Protein AF-0000000070911925 (afdb_homodimer)

Secondary structure (DSSP, 8-state):
--HHHHHHHHHHHHHHHHHHHGGGS-------------------------------------PBPPSS-TT-TT-SSSTTHHHHHHHHHHHHH-HHHHHHHHHHHHS--TTHHHHHHHHHHHHHHHHHHHHSSS-SHHHHHHHHHHHHHHHHTBPPSHHHHT---SS--HHHHHHHHHHHHHHHHHSTTTHHHHHHHHHHHHHHH---GGGS-------------------/--HHHHHHHHHHHHHHHHHHHGGGS-------------------------------------PBPPSS-TT-TT-SSSTTHHHHHHHHHHHHH-HHHHHHHHHHHHS--TTHHHHHHHHHHHHHHHHHHHHSSS-SHHHHHHHHHHHHHHHHTBPPSHHHHT---SS--HHHHHHHHHHHHHHHHHSTTTHHHHHHHHHHHHHHH---GGGS-------------------

Organism: Physcomitrium patens (NCBI:txid3218)

Radius of gyration: 33.77 Å; Cα contacts (8 Å, |Δi|>4): 411; chains: 2; bounding box: 92×119×70 Å

Foldseek 3Di:
DDPVVVVVVVVVVVVVVVVVVVVPPDPPPPDDPDPPPPVPPPPPPDCPDPPPPPCVVVVVPDADEFQDDLPPLCGDPDPCRVVSVVLLVCLVPPVLQLLLQLQCLLPVDPCSSVVSSVVLVVQQVVCCVPVVDSQGSLQVCLVVLLSLCVVRVHQACLCVPVVPDDDDDPVSRSVSRSVVSCVQSNPRVNSSSSSSSSSVRSVVVGPRSVPPPPPPVVVPPPPPPPPPPPD/DDPVVVVVVVVVVVVVVVVVVVVPPDPPDPPDPPPPPPVPPPPPPDCPDPPPPPCVVVVVPDFDEFQDDLPPLCGDPDPCRVVSVVLLVCLVPPVLQLLLQLQCLLPVDPCSSVVSSVVLVVQQVVCCVPPVDSQGSLQVCLVVLLSLCVVRVHQACLCVPVVQDDDDDPVSRSVSRSVVSCVQSNPRVNSSSSSSSSSVRSVVVGPRSVPPPPPPVPVPPPPPPPPPPPD

Structure (mmCIF, N/CA/C/O backbone):
data_AF-0000000070911925-model_v1
#
loop_
_entity.id
_entity.type
_entity.pdbx_description
1 polymer 'Uncharacterized protein'
#
loop_
_atom_site.group_PDB
_atom_site.id
_atom_site.type_symbol
_atom_site.label_atom_id
_atom_site.label_alt_id
_atom_site.label_comp_id
_atom_site.label_asym_id
_atom_site.label_entity_id
_atom_site.label_seq_id
_atom_site.pdbx_PDB_ins_code
_atom_site.Cartn_x
_atom_site.Cartn_y
_atom_site.Cartn_z
_atom_site.occupancy
_atom_site.B_iso_or_equiv
_atom_site.auth_seq_id
_atom_site.auth_comp_id
_atom_site.auth_asym_id
_atom_site.auth_atom_id
_atom_site.pdbx_PDB_model_num
ATOM 1 N N . MET A 1 1 ? 24.328 -22.25 -37.969 1 31.86 1 MET A N 1
ATOM 2 C CA . MET A 1 1 ? 23.516 -22.703 -36.844 1 31.86 1 MET A CA 1
ATOM 3 C C . MET A 1 1 ? 24.234 -22.5 -35.531 1 31.86 1 MET A C 1
ATOM 5 O O . MET A 1 1 ? 25.281 -23.109 -35.281 1 31.86 1 MET A O 1
ATOM 9 N N . ASN A 1 2 ? 24.094 -21.375 -34.781 1 41.03 2 ASN A N 1
ATOM 10 C CA . ASN A 1 2 ? 25.016 -20.797 -33.812 1 41.03 2 ASN A CA 1
ATOM 11 C C . ASN A 1 2 ? 25.094 -21.641 -32.562 1 41.03 2 ASN A C 1
ATOM 13 O O . ASN A 1 2 ? 24.156 -22.359 -32.219 1 41.03 2 ASN A O 1
ATOM 17 N N . LYS A 1 3 ? 26.25 -21.703 -31.859 1 55.94 3 LYS A N 1
ATOM 18 C CA . LYS A 1 3 ? 26.719 -22.469 -30.703 1 55.94 3 LYS A CA 1
ATOM 19 C C . LYS A 1 3 ? 25.719 -22.359 -29.547 1 55.94 3 LYS A C 1
ATOM 21 O O . LYS A 1 3 ? 25.531 -23.312 -28.781 1 55.94 3 LYS A O 1
ATOM 26 N N . ASP A 1 4 ? 25.125 -21.266 -29.406 1 45.47 4 ASP A N 1
ATOM 27 C CA . ASP A 1 4 ? 24.266 -20.969 -28.281 1 45.47 4 ASP A CA 1
ATOM 28 C C . ASP A 1 4 ? 22.938 -21.719 -28.375 1 45.47 4 ASP A C 1
ATOM 30 O O . ASP A 1 4 ? 22.359 -22.125 -27.359 1 45.47 4 ASP A O 1
ATOM 34 N N . GLN A 1 5 ? 22.438 -22.031 -29.562 1 45.75 5 GLN A N 1
ATOM 35 C CA . GLN A 1 5 ? 21.219 -22.812 -29.781 1 45.75 5 GLN A CA 1
ATOM 36 C C . GLN A 1 5 ? 21.453 -24.297 -29.453 1 45.75 5 GLN A C 1
ATOM 38 O O . GLN A 1 5 ? 20.578 -24.969 -28.922 1 45.75 5 GLN A O 1
ATOM 43 N N . GLU A 1 6 ? 22.703 -24.719 -29.688 1 47 6 GLU A N 1
ATOM 44 C CA . GLU A 1 6 ? 23.031 -26.125 -29.438 1 47 6 GLU A CA 1
ATOM 45 C C . GLU A 1 6 ? 23.125 -26.406 -27.938 1 47 6 GLU A C 1
ATOM 47 O O . GLU A 1 6 ? 22.688 -27.469 -27.469 1 47 6 GLU A O 1
ATOM 52 N N . GLN A 1 7 ? 23.5 -25.375 -27.047 1 47.72 7 GLN A N 1
ATOM 53 C CA . GLN A 1 7 ? 23.625 -25.562 -25.609 1 47.72 7 GLN A CA 1
ATOM 54 C C . GLN A 1 7 ? 22.266 -25.594 -24.938 1 47.72 7 GLN A C 1
ATOM 56 O O . GLN A 1 7 ? 22.031 -26.391 -24.031 1 47.72 7 GLN A O 1
ATOM 61 N N . ALA A 1 8 ? 21.297 -24.828 -25.422 1 46.72 8 ALA A N 1
ATOM 62 C CA . ALA A 1 8 ? 19.953 -24.797 -24.859 1 46.72 8 ALA A CA 1
ATOM 63 C C . ALA A 1 8 ? 19.219 -26.109 -25.141 1 46.72 8 ALA A C 1
ATOM 65 O O . ALA A 1 8 ? 18.547 -26.656 -24.266 1 46.72 8 ALA A O 1
ATOM 66 N N . LEU A 1 9 ? 19.516 -26.719 -26.328 1 47.44 9 LEU A N 1
ATOM 67 C CA . LEU A 1 9 ? 18.922 -28 -26.672 1 47.44 9 LEU A CA 1
ATOM 68 C C . LEU A 1 9 ? 19.5 -29.109 -25.812 1 47.44 9 LEU A C 1
ATOM 70 O O . LEU A 1 9 ? 18.766 -29.984 -25.328 1 47.44 9 LEU A O 1
ATOM 74 N N . ALA A 1 10 ? 20.797 -28.969 -25.5 1 49.69 10 ALA A N 1
ATOM 75 C CA . ALA A 1 10 ? 21.453 -30 -24.688 1 49.69 10 ALA A CA 1
ATOM 76 C C . ALA A 1 10 ? 20.969 -29.953 -23.25 1 49.69 10 ALA A C 1
ATOM 78 O O . ALA A 1 10 ? 20.75 -31 -22.625 1 49.69 10 ALA A O 1
ATOM 79 N N . GLU A 1 11 ? 20.734 -28.719 -22.766 1 46.09 11 GLU A N 1
ATOM 80 C CA . GLU A 1 11 ? 20.312 -28.578 -21.375 1 46.09 11 GLU A CA 1
ATOM 81 C C . GLU A 1 11 ? 18.859 -29.031 -21.203 1 46.09 11 GLU A C 1
ATOM 83 O O . GLU A 1 11 ? 18.516 -29.656 -20.188 1 46.09 11 GLU A O 1
ATOM 88 N N . GLN A 1 12 ? 18.062 -28.797 -22.281 1 41 12 GLN A N 1
ATOM 89 C CA . GLN A 1 12 ? 16.688 -29.297 -22.281 1 41 12 GLN A CA 1
ATOM 90 C C . GLN A 1 12 ? 16.672 -30.828 -22.297 1 41 12 GLN A C 1
ATOM 92 O O . GLN A 1 12 ? 15.859 -31.453 -21.609 1 41 12 GLN A O 1
ATOM 97 N N . GLU A 1 13 ? 17.625 -31.375 -23.141 1 45.75 13 GLU A N 1
ATOM 98 C CA . GLU A 1 13 ? 17.688 -32.844 -23.188 1 45.75 13 GLU A CA 1
ATOM 99 C C . GLU A 1 13 ? 18.125 -33.406 -21.859 1 45.75 13 GLU A C 1
ATOM 101 O O . GLU A 1 13 ? 17.672 -34.5 -21.469 1 45.75 13 GLU A O 1
ATOM 106 N N . GLY A 1 14 ? 18.953 -32.656 -21.125 1 42.25 14 GLY A N 1
ATOM 107 C CA . GLY A 1 14 ? 19.359 -33.125 -19.812 1 42.25 14 GLY A CA 1
ATOM 108 C C . GLY A 1 14 ? 18.234 -33.156 -18.812 1 42.25 14 GLY A C 1
ATOM 109 O O . GLY A 1 14 ? 18.125 -34.094 -18.016 1 42.25 14 GLY A O 1
ATOM 110 N N . LEU A 1 15 ? 17.438 -32.094 -18.875 1 38.22 15 LEU A N 1
ATOM 111 C CA . LEU A 1 15 ? 16.328 -32 -17.922 1 38.22 15 LEU A CA 1
ATOM 112 C C . LEU A 1 15 ? 15.281 -33.094 -18.219 1 38.22 15 LEU A C 1
ATOM 114 O O . LEU A 1 15 ? 14.727 -33.688 -17.281 1 38.22 15 LEU A O 1
ATOM 118 N N . LEU A 1 16 ? 15.094 -33.406 -19.531 1 36.47 16 LEU A N 1
ATOM 119 C CA . LEU A 1 16 ? 14.188 -34.469 -19.906 1 36.47 16 LEU A CA 1
ATOM 120 C C . LEU A 1 16 ? 14.695 -35.812 -19.375 1 36.47 16 LEU A C 1
ATOM 122 O O . LEU A 1 16 ? 13.914 -36.625 -18.906 1 36.47 16 LEU A O 1
ATOM 126 N N . ASP A 1 17 ? 16.031 -35.938 -19.391 1 39.12 17 ASP A N 1
ATOM 127 C CA . ASP A 1 17 ? 16.609 -37.219 -18.953 1 39.12 17 ASP A CA 1
ATOM 128 C C . ASP A 1 17 ? 16.469 -37.375 -17.438 1 39.12 17 ASP A C 1
ATOM 130 O O . ASP A 1 17 ? 16.234 -38.5 -16.953 1 39.12 17 ASP A O 1
ATOM 134 N N . GLU A 1 18 ? 16.625 -36.25 -16.719 1 35.16 18 GLU A N 1
ATOM 135 C CA . GLU A 1 18 ? 16.531 -36.375 -15.273 1 35.16 18 GLU A CA 1
ATOM 136 C C . GLU A 1 18 ? 15.094 -36.688 -14.836 1 35.16 18 GLU A C 1
ATOM 138 O O . GLU A 1 18 ? 14.883 -37.344 -13.82 1 35.16 18 GLU A O 1
ATOM 143 N N . CYS A 1 19 ? 14.156 -36.125 -15.547 1 34.72 19 CYS A N 1
ATOM 144 C CA . CYS A 1 19 ? 12.766 -36.438 -15.242 1 34.72 19 CYS A CA 1
ATOM 145 C C . CYS A 1 19 ? 12.5 -37.938 -15.422 1 34.72 19 CYS A C 1
ATOM 147 O O . CYS A 1 19 ? 11.664 -38.5 -14.711 1 34.72 19 CYS A O 1
ATOM 149 N N . LYS A 1 20 ? 13.203 -38.562 -16.359 1 33.47 20 LYS A N 1
ATOM 150 C CA . LYS A 1 20 ? 12.984 -40 -16.594 1 33.47 20 LYS A CA 1
ATOM 151 C C . LYS A 1 20 ? 13.461 -40.844 -15.406 1 33.47 20 LYS A C 1
ATOM 153 O O . LYS A 1 20 ? 13.023 -41.969 -15.227 1 33.47 20 LYS A O 1
ATOM 158 N N . LEU A 1 21 ? 14.453 -40.312 -14.641 1 31.25 21 LEU A N 1
ATOM 159 C CA . LEU A 1 21 ? 15.031 -41.156 -13.625 1 31.25 21 LEU A CA 1
ATOM 160 C C . LEU A 1 21 ? 14.055 -41.375 -12.461 1 31.25 21 LEU A C 1
ATOM 162 O O . LEU A 1 21 ? 14.031 -42.438 -11.844 1 31.25 21 LEU A O 1
ATOM 166 N N . TYR A 1 22 ? 13.344 -40.25 -12.109 1 28.64 22 TYR A N 1
ATOM 167 C CA . TYR A 1 22 ? 12.602 -40.406 -10.859 1 28.64 22 TYR A CA 1
ATOM 168 C C . TYR A 1 22 ? 11.391 -41.312 -11.055 1 28.64 22 TYR A C 1
ATOM 170 O O . TYR A 1 22 ? 10.617 -41.531 -10.117 1 28.64 22 TYR A O 1
ATOM 178 N N . ARG A 1 23 ? 11.031 -41.5 -12.336 1 25.59 23 ARG A N 1
ATOM 179 C CA . ARG A 1 23 ? 9.828 -42.281 -12.555 1 25.59 23 ARG A CA 1
ATOM 180 C C . ARG A 1 23 ? 10.008 -43.719 -12.039 1 25.59 23 ARG A C 1
ATOM 182 O O . ARG A 1 23 ? 9.086 -44.531 -12.125 1 25.59 23 ARG A O 1
ATOM 189 N N . GLY A 1 24 ? 11.266 -44.031 -11.773 1 25.83 24 GLY A N 1
ATOM 190 C CA . GLY A 1 24 ? 11.43 -45.469 -11.602 1 25.83 24 GLY A CA 1
ATOM 191 C C . GLY A 1 24 ? 10.797 -46 -10.328 1 25.83 24 GLY A C 1
ATOM 192 O O . GLY A 1 24 ? 10.977 -47.188 -9.977 1 25.83 24 GLY A O 1
ATOM 193 N N . GLU A 1 25 ? 10.609 -45.031 -9.367 1 25.48 25 GLU A N 1
ATOM 194 C CA . GLU A 1 25 ? 10.406 -45.812 -8.148 1 25.48 25 GLU A CA 1
ATOM 195 C C . GLU A 1 25 ? 9.117 -46.625 -8.219 1 25.48 25 GLU A C 1
ATOM 197 O O . GLU A 1 25 ? 8.062 -46.094 -8.578 1 25.48 25 GLU A O 1
ATOM 202 N N . LYS A 1 26 ? 9.305 -47.812 -8.406 1 26.66 26 LYS A N 1
ATOM 203 C CA . LYS A 1 26 ? 8.383 -48.938 -8.531 1 26.66 26 LYS A CA 1
ATOM 204 C C . LYS A 1 26 ? 7.32 -48.875 -7.438 1 26.66 26 LYS A C 1
ATOM 206 O O . LYS A 1 26 ? 7.648 -48.781 -6.254 1 26.66 26 LYS A O 1
ATOM 211 N N . GLU A 1 27 ? 6.113 -48.344 -7.773 1 25.36 27 GLU A N 1
ATOM 212 C CA . GLU A 1 27 ? 4.934 -48.344 -6.918 1 25.36 27 GLU A CA 1
ATOM 213 C C . GLU A 1 27 ? 4.77 -49.688 -6.219 1 25.36 27 GLU A C 1
ATOM 215 O O . GLU A 1 27 ? 4.875 -50.75 -6.855 1 25.36 27 GLU A O 1
ATOM 220 N N . PRO A 1 28 ? 5.102 -49.781 -4.977 1 27.64 28 PRO A N 1
ATOM 221 C CA . PRO A 1 28 ? 4.992 -51.062 -4.266 1 27.64 28 PRO A CA 1
ATOM 222 C C . PRO A 1 28 ? 3.691 -51.781 -4.578 1 27.64 28 PRO A C 1
ATOM 224 O O . PRO A 1 28 ? 2.709 -51.156 -4.996 1 27.64 28 PRO A O 1
ATOM 227 N N . ASP A 1 29 ? 3.727 -53.094 -4.77 1 23.95 29 ASP A N 1
ATOM 228 C CA . ASP A 1 29 ? 2.777 -54.156 -5.117 1 23.95 29 ASP A CA 1
ATOM 229 C C . ASP A 1 29 ? 1.54 -54.094 -4.223 1 23.95 29 ASP A C 1
ATOM 231 O O . ASP A 1 29 ? 1.632 -54.312 -3.012 1 23.95 29 ASP A O 1
ATOM 235 N N . THR A 1 30 ? 0.779 -53.031 -4.316 1 24.06 30 THR A N 1
ATOM 236 C CA . THR A 1 30 ? -0.45 -52.938 -3.539 1 24.06 30 THR A CA 1
ATOM 237 C C . THR A 1 30 ? -1.188 -54.25 -3.504 1 24.06 30 THR A C 1
ATOM 239 O O . THR A 1 30 ? -1.439 -54.875 -4.551 1 24.06 30 THR A O 1
ATOM 242 N N . LYS A 1 31 ? -1.233 -54.844 -2.283 1 26.83 31 LYS A N 1
ATOM 243 C CA . LYS A 1 31 ? -1.853 -56.094 -1.819 1 26.83 31 LYS A CA 1
ATOM 244 C C . LYS A 1 31 ? -3.264 -56.25 -2.381 1 26.83 31 LYS A C 1
ATOM 246 O O . LYS A 1 31 ? -3.994 -55.25 -2.512 1 26.83 31 LYS A O 1
ATOM 251 N N . GLU A 1 32 ? -3.615 -57.406 -3.023 1 26.28 32 GLU A N 1
ATOM 252 C CA . GLU A 1 32 ? -4.773 -57.938 -3.723 1 26.28 32 GLU A CA 1
ATOM 253 C C . GLU A 1 32 ? -6.027 -57.875 -2.852 1 26.28 32 GLU A C 1
ATOM 255 O O . GLU A 1 32 ? -6.07 -58.469 -1.773 1 26.28 32 GLU A O 1
ATOM 260 N N . PRO A 1 33 ? -6.598 -56.688 -2.584 1 27.25 33 PRO A N 1
ATOM 261 C CA . PRO A 1 33 ? -7.797 -56.719 -1.744 1 27.25 33 PRO A CA 1
ATOM 262 C C . PRO A 1 33 ? -8.773 -57.812 -2.162 1 27.25 33 PRO A C 1
ATOM 264 O O . PRO A 1 33 ? -8.938 -58.094 -3.355 1 27.25 33 PRO A O 1
ATOM 267 N N . LEU A 1 34 ? -9.148 -58.719 -1.271 1 24.09 34 LEU A N 1
ATOM 268 C CA . LEU A 1 34 ? -10.109 -59.844 -1.246 1 24.09 34 LEU A CA 1
ATOM 269 C C . LEU A 1 34 ? -11.453 -59.406 -1.814 1 24.09 34 LEU A C 1
ATOM 271 O O . LEU A 1 34 ? -12.016 -58.375 -1.389 1 24.09 34 LEU A O 1
ATOM 275 N N . THR A 1 35 ? -11.812 -59.781 -3.029 1 25.08 35 THR A N 1
ATOM 276 C CA . THR A 1 35 ? -12.945 -59.625 -3.934 1 25.08 35 THR A CA 1
ATOM 277 C C . THR A 1 35 ? -14.227 -60.156 -3.279 1 25.08 35 THR A C 1
ATOM 279 O O . THR A 1 35 ? -15.234 -60.344 -3.957 1 25.08 35 THR A O 1
ATOM 282 N N . GLN A 1 36 ? -14.406 -60 -1.944 1 24.06 36 GLN A N 1
ATOM 283 C CA . GLN A 1 36 ? -15.656 -60.656 -1.56 1 24.06 36 GLN A CA 1
ATOM 284 C C . GLN A 1 36 ? -16.797 -60.25 -2.486 1 24.06 36 GLN A C 1
ATOM 286 O O . GLN A 1 36 ? -17.016 -59.062 -2.721 1 24.06 36 GLN A O 1
ATOM 291 N N . GLU A 1 37 ? -17.203 -61.125 -3.346 1 26.52 37 GLU A N 1
ATOM 292 C CA . GLU A 1 37 ? -18.25 -61.188 -4.371 1 26.52 37 GLU A CA 1
ATOM 293 C C . GLU A 1 37 ? -19.625 -60.875 -3.787 1 26.52 37 GLU A C 1
ATOM 295 O O . GLU A 1 37 ? -20.297 -61.781 -3.268 1 26.52 37 GLU A O 1
ATOM 300 N N . ASP A 1 38 ? -19.734 -60.125 -2.693 1 26.72 38 ASP A N 1
ATOM 301 C CA . ASP A 1 38 ? -21.125 -60.094 -2.262 1 26.72 38 ASP A CA 1
ATOM 302 C C . ASP A 1 38 ? -22.062 -59.719 -3.422 1 26.72 38 ASP A C 1
ATOM 304 O O . ASP A 1 38 ? -21.844 -58.719 -4.109 1 26.72 38 ASP A O 1
ATOM 308 N N . GLU A 1 39 ? -22.719 -60.656 -3.949 1 27.39 39 GLU A N 1
ATOM 309 C CA . GLU A 1 39 ? -23.75 -60.75 -4.98 1 27.39 39 GLU A CA 1
ATOM 310 C C . GLU A 1 39 ? -24.875 -59.719 -4.719 1 27.39 39 GLU A C 1
ATOM 312 O O . GLU A 1 39 ? -25.781 -60 -3.941 1 27.39 39 GLU A O 1
ATOM 317 N N . GLU A 1 40 ? -24.562 -58.594 -4.121 1 28.5 40 GLU A N 1
ATOM 318 C CA . GLU A 1 40 ? -25.75 -57.781 -3.895 1 28.5 40 GLU A CA 1
ATOM 319 C C . GLU A 1 40 ? -26.578 -57.656 -5.168 1 28.5 40 GLU A C 1
ATOM 321 O O . GLU A 1 40 ? -26.047 -57.344 -6.238 1 28.5 40 GLU A O 1
ATOM 326 N N . ASP A 1 41 ? -27.672 -58.281 -5.207 1 29.64 41 ASP A N 1
ATOM 327 C CA . ASP A 1 41 ? -28.812 -58.281 -6.125 1 29.64 41 ASP A CA 1
ATOM 328 C C . ASP A 1 41 ? -29.109 -56.875 -6.648 1 29.64 41 ASP A C 1
ATOM 330 O O . ASP A 1 41 ? -29.469 -56 -5.879 1 29.64 41 ASP A O 1
ATOM 334 N N . THR A 1 42 ? -28.266 -56.375 -7.496 1 29.95 42 THR A N 1
ATOM 335 C CA . THR A 1 42 ? -28.391 -55.094 -8.234 1 29.95 42 THR A CA 1
ATOM 336 C C . THR A 1 42 ? -29.781 -55 -8.859 1 29.95 42 THR A C 1
ATOM 338 O O . THR A 1 42 ? -30.172 -55.812 -9.68 1 29.95 42 THR A O 1
ATOM 341 N N . VAL A 1 43 ? -30.703 -54.625 -8 1 34.62 43 VAL A N 1
ATOM 342 C CA . VAL A 1 43 ? -32.062 -54.312 -8.477 1 34.62 43 VAL A CA 1
ATOM 343 C C . VAL A 1 43 ? -31.969 -53.719 -9.875 1 34.62 43 VAL A C 1
ATOM 345 O O . VAL A 1 43 ? -31.141 -52.844 -10.148 1 34.62 43 VAL A O 1
ATOM 348 N N . THR A 1 44 ? -32.219 -54.438 -10.836 1 31.16 44 THR A N 1
ATOM 349 C CA . THR A 1 44 ? -32.312 -54.188 -12.273 1 31.16 44 THR A CA 1
ATOM 350 C C . THR A 1 44 ? -33.125 -52.938 -12.539 1 31.16 44 THR A C 1
ATOM 352 O O . THR A 1 44 ? -34.312 -52.906 -12.25 1 31.16 44 THR A O 1
ATOM 355 N N . GLY A 1 45 ? -32.688 -51.719 -12.273 1 29.72 45 GLY A N 1
ATOM 356 C CA . GLY A 1 45 ? -33.344 -50.469 -12.523 1 29.72 45 GLY A CA 1
ATOM 357 C C . GLY A 1 45 ? -34.062 -50.406 -13.859 1 29.72 45 GLY A C 1
ATOM 358 O O . GLY A 1 45 ? -33.781 -51.219 -14.75 1 29.72 45 GLY A O 1
ATOM 359 N N . LEU A 1 46 ? -35.25 -49.875 -13.914 1 33.53 46 LEU A N 1
ATOM 360 C CA . LEU A 1 46 ? -36.188 -49.656 -15.031 1 33.53 46 LEU A CA 1
ATOM 361 C C . LEU A 1 46 ? -35.438 -49.156 -16.266 1 33.53 46 LEU A C 1
ATOM 363 O O . LEU A 1 46 ? -34.406 -48.5 -16.141 1 33.53 46 LEU A O 1
ATOM 367 N N . PRO A 1 47 ? -35.531 -49.75 -17.438 1 34.25 47 PRO A N 1
ATOM 368 C CA . PRO A 1 47 ? -34.875 -49.406 -18.703 1 34.25 47 PRO A CA 1
ATOM 369 C C . PRO A 1 47 ? -35.031 -47.906 -19.031 1 34.25 47 PRO A C 1
ATOM 371 O O . PRO A 1 47 ? -36.156 -47.438 -19.203 1 34.25 47 PRO A O 1
ATOM 374 N N . VAL A 1 48 ? -34.656 -46.906 -18.344 1 33.84 48 VAL A N 1
ATOM 375 C CA . VAL A 1 48 ? -34.719 -45.531 -18.812 1 33.84 48 VAL A CA 1
ATOM 376 C C . VAL A 1 48 ? -34.281 -45.438 -20.266 1 33.84 48 VAL A C 1
ATOM 378 O O . VAL A 1 48 ? -33.281 -46.031 -20.641 1 33.84 48 VAL A O 1
ATOM 381 N N . GLY A 1 49 ? -35.125 -45.344 -21.25 1 36 49 GLY A N 1
ATOM 382 C CA . GLY A 1 49 ? -34.844 -45.125 -22.656 1 36 49 GLY A CA 1
ATOM 383 C C . GLY A 1 49 ? -33.594 -44.281 -22.891 1 36 49 GLY A C 1
ATOM 384 O O . GLY A 1 49 ? -33.094 -43.625 -21.969 1 36 49 GLY A O 1
ATOM 385 N N . PRO A 1 50 ? -32.812 -44.562 -24 1 34.72 50 PRO A N 1
ATOM 386 C CA . PRO A 1 50 ? -31.547 -43.844 -24.188 1 34.72 50 PRO A CA 1
ATOM 387 C C . PRO A 1 50 ? -31.688 -42.344 -23.938 1 34.72 50 PRO A C 1
ATOM 389 O O . PRO A 1 50 ? -32.5 -41.688 -24.609 1 34.72 50 PRO A O 1
ATOM 392 N N . GLY A 1 51 ? -31.922 -41.844 -22.828 1 33.94 51 GLY A N 1
ATOM 393 C CA . GLY A 1 51 ? -32 -40.406 -22.656 1 33.94 51 GLY A CA 1
ATOM 394 C C . GLY A 1 51 ? -31 -39.656 -23.516 1 33.94 51 GLY A C 1
ATOM 395 O O . GLY A 1 51 ? -30.016 -40.219 -23.984 1 33.94 51 GLY A O 1
ATOM 396 N N . PRO A 1 52 ? -31.531 -38.625 -24.359 1 34.44 52 PRO A N 1
ATOM 397 C CA . PRO A 1 52 ? -30.516 -37.938 -25.172 1 34.44 52 PRO A CA 1
ATOM 398 C C . PRO A 1 52 ? -29.188 -37.781 -24.422 1 34.44 52 PRO A C 1
ATOM 400 O O . PRO A 1 52 ? -29.156 -37.781 -23.203 1 34.44 52 PRO A O 1
ATOM 403 N N . ALA A 1 53 ? -28.141 -38.438 -24.922 1 35.06 53 ALA A N 1
ATOM 404 C CA . ALA A 1 53 ? -26.766 -38.125 -24.516 1 35.06 53 ALA A CA 1
ATOM 405 C C . ALA A 1 53 ? -26.641 -36.656 -24.094 1 35.06 53 ALA A C 1
ATOM 407 O O . ALA A 1 53 ? -26.734 -35.75 -24.938 1 35.06 53 ALA A O 1
ATOM 408 N N . THR A 1 54 ? -27.344 -36.281 -23.109 1 34.59 54 THR A N 1
ATOM 409 C CA . THR A 1 54 ? -26.938 -34.969 -22.594 1 34.59 54 THR A CA 1
ATOM 410 C C . THR A 1 54 ? -25.422 -34.812 -22.641 1 34.59 54 THR A C 1
ATOM 412 O O . THR A 1 54 ? -24.703 -35.5 -21.906 1 34.59 54 THR A O 1
ATOM 415 N N . THR A 1 55 ? -24.812 -34.875 -23.812 1 34.81 55 THR A N 1
ATOM 416 C CA . THR A 1 55 ? -23.469 -34.312 -23.844 1 34.81 55 THR A CA 1
ATOM 417 C C . THR A 1 55 ? -23.297 -33.25 -22.766 1 34.81 55 THR A C 1
ATOM 419 O O . THR A 1 55 ? -23.875 -32.156 -22.859 1 34.81 55 THR A O 1
ATOM 422 N N . VAL A 1 56 ? -23.531 -33.594 -21.547 1 36.47 56 VAL A N 1
ATOM 423 C CA . VAL A 1 56 ? -22.969 -32.656 -20.562 1 36.47 56 VAL A CA 1
ATOM 424 C C . VAL A 1 56 ? -21.734 -31.984 -21.156 1 36.47 56 VAL A C 1
ATOM 426 O O . VAL A 1 56 ? -20.672 -32.594 -21.234 1 36.47 56 VAL A O 1
ATOM 429 N N . VAL A 1 57 ? -21.75 -31.547 -22.422 1 37.06 57 VAL A N 1
ATOM 430 C CA . VAL A 1 57 ? -20.688 -30.594 -22.75 1 37.06 57 VAL A CA 1
ATOM 431 C C . VAL A 1 57 ? -20.297 -29.812 -21.5 1 37.06 57 VAL A C 1
ATOM 433 O O . VAL A 1 57 ? -21.094 -29.031 -20.984 1 37.06 57 VAL A O 1
ATOM 436 N N . SER A 1 58 ? -19.781 -30.391 -20.438 1 40.66 58 SER A N 1
ATOM 437 C CA . SER A 1 58 ? -19.078 -29.609 -19.422 1 40.66 58 SER A CA 1
ATOM 438 C C . SER A 1 58 ? -18.641 -28.25 -19.969 1 40.66 58 SER A C 1
ATOM 440 O O . SER A 1 58 ? -17.672 -28.172 -20.719 1 40.66 58 SER A O 1
ATOM 442 N N . ALA A 1 59 ? -19.328 -27.453 -20.594 1 43.81 59 ALA A N 1
ATOM 443 C CA . ALA A 1 59 ? -19.062 -26.109 -21.078 1 43.81 59 ALA A CA 1
ATOM 444 C C . ALA A 1 59 ? -18.047 -25.391 -20.203 1 43.81 59 ALA A C 1
ATOM 446 O O . ALA A 1 59 ? -18.359 -25.016 -19.062 1 43.81 59 ALA A O 1
ATOM 447 N N . GLN A 1 60 ? -16.797 -25.906 -20.172 1 54.25 60 GLN A N 1
ATOM 448 C CA . GLN A 1 60 ? -15.688 -25.312 -19.438 1 54.25 60 GLN A CA 1
ATOM 449 C C . GLN A 1 60 ? -15.766 -23.797 -19.453 1 54.25 60 GLN A C 1
ATOM 451 O O . GLN A 1 60 ? -15.938 -23.188 -20.516 1 54.25 60 GLN A O 1
ATOM 456 N N . MET A 1 61 ? -16.344 -23.188 -18.484 1 65.5 61 MET A N 1
ATOM 457 C CA . MET A 1 61 ? -16.422 -21.734 -18.391 1 65.5 61 MET A CA 1
ATOM 458 C C . MET A 1 61 ? -15.148 -21.078 -18.922 1 65.5 61 MET A C 1
ATOM 460 O O . MET A 1 61 ? -14.039 -21.547 -18.641 1 65.5 61 MET A O 1
ATOM 464 N N . PRO A 1 62 ? -15.203 -20.438 -20 1 80.56 62 PRO A N 1
ATOM 465 C CA . PRO A 1 62 ? -14.023 -19.766 -20.547 1 80.56 62 PRO A CA 1
ATOM 466 C C . PRO A 1 62 ? -13.203 -19.047 -19.469 1 80.56 62 PRO A C 1
ATOM 468 O O . PRO A 1 62 ? -13.766 -18.547 -18.484 1 80.56 62 PRO A O 1
ATOM 471 N N . ARG A 1 63 ? -11.898 -19.297 -19.578 1 85.94 63 ARG A N 1
ATOM 472 C CA . ARG A 1 63 ? -10.984 -18.641 -18.656 1 85.94 63 ARG A CA 1
ATOM 473 C C . ARG A 1 63 ? -11.102 -17.125 -18.75 1 85.94 63 ARG A C 1
ATOM 475 O O . ARG A 1 63 ? -11.305 -16.594 -19.844 1 85.94 63 ARG A O 1
ATOM 482 N N . THR A 1 64 ? -11.047 -16.5 -17.672 1 90.69 64 THR A N 1
ATOM 483 C CA . THR A 1 64 ? -11.133 -15.047 -17.594 1 90.69 64 THR A CA 1
ATOM 484 C C . THR A 1 64 ? -9.75 -14.414 -17.688 1 90.69 64 THR A C 1
ATOM 486 O O . THR A 1 64 ? -8.805 -14.883 -17.047 1 90.69 64 THR A O 1
ATOM 489 N N . PRO A 1 65 ? -9.57 -13.477 -18.5 1 91.19 65 PRO A N 1
ATOM 490 C CA . PRO A 1 65 ? -8.273 -12.797 -18.562 1 91.19 65 PRO A CA 1
ATOM 491 C C . PRO A 1 65 ? -7.965 -12.008 -17.297 1 91.19 65 PRO A C 1
ATOM 493 O O . PRO A 1 65 ? -8.883 -11.625 -16.562 1 91.19 65 PRO A O 1
ATOM 496 N N . TRP A 1 66 ? -6.695 -11.797 -17.094 1 93.06 66 TRP A N 1
ATOM 497 C CA . TRP A 1 66 ? -6.277 -10.922 -16 1 93.06 66 TRP A CA 1
ATOM 498 C C . TRP A 1 66 ? -6.754 -9.492 -16.234 1 93.06 66 TRP A C 1
ATOM 500 O O . TRP A 1 66 ? -6.84 -9.039 -17.391 1 93.06 66 TRP A O 1
ATOM 510 N N . SER A 1 67 ? -7.066 -8.773 -15.234 1 92.06 67 SER A N 1
ATOM 511 C CA . SER A 1 67 ? -7.465 -7.379 -15.359 1 92.06 67 SER A CA 1
ATOM 512 C C . SER A 1 67 ? -6.316 -6.523 -15.891 1 92.06 67 SER A C 1
ATOM 514 O O . SER A 1 67 ? -6.543 -5.547 -16.609 1 92.06 67 SER A O 1
ATOM 516 N N . THR A 1 68 ? -5.098 -6.887 -15.422 1 93.44 68 THR A N 1
ATOM 517 C CA . THR A 1 68 ? -3.898 -6.18 -15.859 1 93.44 68 THR A CA 1
ATOM 518 C C . THR A 1 68 ? -2.789 -7.164 -16.219 1 93.44 68 THR A C 1
ATOM 520 O O . THR A 1 68 ? -2.762 -8.289 -15.711 1 93.44 68 THR A O 1
ATOM 523 N N . GLY A 1 69 ? -1.918 -6.707 -17.016 1 92.75 69 GLY A N 1
ATOM 524 C CA . GLY A 1 69 ? -0.782 -7.531 -17.406 1 92.75 69 GLY A CA 1
ATOM 525 C C . GLY A 1 69 ? 0.318 -7.547 -16.359 1 92.75 69 GLY A C 1
ATOM 526 O O . GLY A 1 69 ? 0.225 -6.859 -15.336 1 92.75 69 GLY A O 1
ATOM 527 N N . LEU A 1 70 ? 1.341 -8.359 -16.641 1 92.25 70 LEU A N 1
ATOM 528 C CA . LEU A 1 70 ? 2.455 -8.547 -15.711 1 92.25 70 LEU A CA 1
ATOM 529 C C . LEU A 1 70 ? 3.191 -7.23 -15.477 1 92.25 70 LEU A C 1
ATOM 531 O O . LEU A 1 70 ? 3.592 -6.934 -14.352 1 92.25 70 LEU A O 1
ATOM 535 N N . PHE A 1 71 ? 3.33 -6.383 -16.547 1 94.06 71 PHE A N 1
ATOM 536 C CA . PHE A 1 71 ? 4.164 -5.191 -16.453 1 94.06 71 PHE A CA 1
ATOM 537 C C . PHE A 1 71 ? 3.309 -3.93 -16.438 1 94.06 71 PHE A C 1
ATOM 539 O O . PHE A 1 71 ? 3.799 -2.836 -16.719 1 94.06 71 PHE A O 1
ATOM 546 N N . GLN A 1 72 ? 2.08 -4.074 -16.141 1 94.31 72 GLN A N 1
ATOM 547 C CA . GLN A 1 72 ? 1.16 -2.943 -16.188 1 94.31 72 GLN A CA 1
ATOM 548 C C . GLN A 1 72 ? 1.004 -2.303 -14.812 1 94.31 72 GLN A C 1
ATOM 550 O O . GLN A 1 72 ? -0.115 -2.152 -14.312 1 94.31 72 GLN A O 1
ATOM 555 N N . CYS A 1 73 ? 2.053 -1.697 -14.297 1 91.25 73 CYS A N 1
ATOM 556 C CA . CYS A 1 73 ? 2.068 -1.077 -12.977 1 91.25 73 CYS A CA 1
ATOM 557 C C . CYS A 1 73 ? 1.296 0.237 -12.984 1 91.25 73 CYS A C 1
ATOM 559 O O . CYS A 1 73 ? 0.913 0.741 -11.922 1 91.25 73 CYS A O 1
ATOM 561 N N . LEU A 1 74 ? 1.058 0.769 -14.148 1 87.62 74 LEU A N 1
ATOM 562 C CA . LEU A 1 74 ? 0.343 2.039 -14.234 1 87.62 74 LEU A CA 1
ATOM 563 C C . LEU A 1 74 ? -1.149 1.809 -14.453 1 87.62 74 LEU A C 1
ATOM 565 O O . LEU A 1 74 ? -1.917 2.766 -14.578 1 87.62 74 LEU A O 1
ATOM 569 N N . GLY A 1 75 ? -1.519 0.604 -14.438 1 82.31 75 GLY A N 1
ATOM 570 C CA . GLY A 1 75 ? -2.928 0.262 -14.555 1 82.31 75 GLY A CA 1
ATOM 571 C C . GLY A 1 75 ? -3.43 0.279 -15.984 1 82.31 75 GLY A C 1
ATOM 572 O O . GLY A 1 75 ? -2.635 0.307 -16.922 1 82.31 75 GLY A O 1
ATOM 573 N N . ASN A 1 76 ? -4.82 0.019 -16.094 1 84.25 76 ASN A N 1
ATOM 574 C CA . ASN A 1 76 ? -5.492 -0.018 -17.391 1 84.25 76 ASN A CA 1
ATOM 575 C C . ASN A 1 76 ? -6.457 1.153 -17.547 1 84.25 76 ASN A C 1
ATOM 577 O O . ASN A 1 76 ? -7.418 1.069 -18.328 1 84.25 76 ASN A O 1
ATOM 581 N N . GLY A 1 77 ? -6.199 2.193 -16.781 1 79.38 77 GLY A N 1
ATOM 582 C CA . GLY A 1 77 ? -7.055 3.363 -16.906 1 79.38 77 GLY A CA 1
ATOM 583 C C . GLY A 1 77 ? -8.352 3.242 -16.125 1 79.38 77 GLY A C 1
ATOM 584 O O . GLY A 1 77 ? -9.312 3.967 -16.391 1 79.38 77 GLY A O 1
ATOM 585 N N . ASP A 1 78 ? -8.297 2.277 -15.359 1 82.69 78 ASP A N 1
ATOM 586 C CA . ASP A 1 78 ? -9.477 2.174 -14.508 1 82.69 78 ASP A CA 1
ATOM 587 C C . ASP A 1 78 ? -9.297 2.973 -13.219 1 82.69 78 ASP A C 1
ATOM 589 O O . ASP A 1 78 ? -8.367 3.773 -13.102 1 82.69 78 ASP A O 1
ATOM 593 N N . GLY A 1 79 ? -10.32 3.152 -12.297 1 85.06 79 GLY A N 1
ATOM 594 C CA . GLY A 1 79 ? -10.32 3.924 -11.062 1 85.06 79 GLY A CA 1
ATOM 595 C C . GLY A 1 79 ? -9.328 3.41 -10.039 1 85.06 79 GLY A C 1
ATOM 596 O O . GLY A 1 79 ? -9.227 3.955 -8.938 1 85.06 79 GLY A O 1
ATOM 597 N N . HIS A 1 80 ? -8.336 2.404 -10.516 1 90.19 80 HIS A N 1
ATOM 598 C CA . HIS A 1 80 ? -7.438 1.779 -9.547 1 90.19 80 HIS A CA 1
ATOM 599 C C . HIS A 1 80 ? -5.992 2.188 -9.789 1 90.19 80 HIS A C 1
ATOM 601 O O . HIS A 1 80 ? -5.066 1.472 -9.406 1 90.19 80 HIS A O 1
ATOM 607 N N . PHE A 1 81 ? -5.766 3.33 -10.391 1 92.44 81 PHE A N 1
ATOM 608 C CA . PHE A 1 81 ? -4.426 3.758 -10.773 1 92.44 81 PHE A CA 1
ATOM 609 C C . PHE A 1 81 ? -3.529 3.889 -9.547 1 92.44 81 PHE A C 1
ATOM 611 O O . PHE A 1 81 ? -2.406 3.381 -9.531 1 92.44 81 PHE A O 1
ATOM 618 N N . SER A 1 82 ? -3.953 4.543 -8.531 1 93.75 82 SER A N 1
ATOM 619 C CA . SER A 1 82 ? -3.166 4.746 -7.32 1 93.75 82 SER A CA 1
ATOM 620 C C . SER A 1 82 ? -2.834 3.418 -6.648 1 93.75 82 SER A C 1
ATOM 622 O O . SER A 1 82 ? -1.684 3.174 -6.277 1 93.75 82 SER A O 1
ATOM 624 N N . SER A 1 83 ? -3.867 2.545 -6.539 1 94.25 83 SER A N 1
ATOM 625 C CA . SER A 1 83 ? -3.668 1.238 -5.922 1 94.25 83 SER A CA 1
ATOM 626 C C . SER A 1 83 ? -2.682 0.393 -6.719 1 94.25 83 SER A C 1
ATOM 628 O O . SER A 1 83 ? -1.832 -0.29 -6.145 1 94.25 83 SER A O 1
ATOM 630 N N . ASP A 1 84 ? -2.781 0.462 -8.062 1 96.06 84 ASP A N 1
ATOM 631 C CA . ASP A 1 84 ? -1.896 -0.321 -8.922 1 96.06 84 ASP A CA 1
ATOM 632 C C . ASP A 1 84 ? -0.444 0.127 -8.766 1 96.06 84 ASP A C 1
ATOM 634 O O . ASP A 1 84 ? 0.466 -0.704 -8.719 1 96.06 84 ASP A O 1
ATOM 638 N N . LEU A 1 85 ? -0.25 1.367 -8.68 1 96.12 85 LEU A N 1
ATOM 639 C CA . LEU A 1 85 ? 1.104 1.879 -8.5 1 96.12 85 LEU A CA 1
ATOM 640 C C . LEU A 1 85 ? 1.64 1.537 -7.117 1 96.12 85 LEU A C 1
ATOM 642 O O . LEU A 1 85 ? 2.809 1.172 -6.969 1 96.12 85 LEU A O 1
ATOM 646 N N . GLU A 1 86 ? 0.776 1.671 -6.098 1 96.75 86 GLU A N 1
ATOM 647 C CA . GLU A 1 86 ? 1.177 1.308 -4.742 1 96.75 86 GLU A CA 1
ATOM 648 C C . GLU A 1 86 ? 1.66 -0.138 -4.68 1 96.75 86 GLU A C 1
ATOM 650 O O . GLU A 1 86 ? 2.697 -0.425 -4.078 1 96.75 86 GLU A O 1
ATOM 655 N N . VAL A 1 87 ? 0.939 -1 -5.309 1 96.94 87 VAL A N 1
ATOM 656 C CA . VAL A 1 87 ? 1.244 -2.426 -5.242 1 96.94 87 VAL A CA 1
ATOM 657 C C . VAL A 1 87 ? 2.559 -2.707 -5.969 1 96.94 87 VAL A C 1
ATOM 659 O O . VAL A 1 87 ? 3.318 -3.592 -5.57 1 96.94 87 VAL A O 1
ATOM 662 N N . CYS A 1 88 ? 2.791 -2.045 -7.055 1 97 88 CYS A N 1
ATOM 663 C CA . CYS A 1 88 ? 4.043 -2.232 -7.777 1 97 88 CYS A CA 1
ATOM 664 C C . CYS A 1 88 ? 5.23 -1.778 -6.938 1 97 88 CYS A C 1
ATOM 666 O O . CYS A 1 88 ? 6.262 -2.455 -6.895 1 97 88 CYS A O 1
ATOM 668 N N . VAL A 1 89 ? 5.094 -0.65 -6.312 1 97 89 VAL A N 1
ATOM 669 C CA . VAL A 1 89 ? 6.152 -0.171 -5.426 1 97 89 VAL A CA 1
ATOM 670 C C . VAL A 1 89 ? 6.375 -1.174 -4.297 1 97 89 VAL A C 1
ATOM 672 O O . VAL A 1 89 ? 7.516 -1.501 -3.965 1 97 89 VAL A O 1
ATOM 675 N N . LEU A 1 90 ? 5.285 -1.659 -3.727 1 97.62 90 LEU A N 1
ATOM 676 C CA . LEU A 1 90 ? 5.387 -2.625 -2.639 1 97.62 90 LEU A CA 1
ATOM 677 C C . LEU A 1 90 ? 6.07 -3.904 -3.107 1 97.62 90 LEU A C 1
ATOM 679 O O . LEU A 1 90 ? 6.867 -4.492 -2.371 1 97.62 90 LEU A O 1
ATOM 683 N N . GLY A 1 91 ? 5.758 -4.363 -4.277 1 96.38 91 GLY A N 1
ATOM 684 C CA . GLY A 1 91 ? 6.359 -5.566 -4.824 1 96.38 91 GLY A CA 1
ATOM 685 C C . GLY A 1 91 ? 7.875 -5.488 -4.914 1 96.38 91 GLY A C 1
ATOM 686 O O . GLY A 1 91 ? 8.57 -6.48 -4.691 1 96.38 91 GLY A O 1
ATOM 687 N N . PHE A 1 92 ? 8.414 -4.332 -5.164 1 94.81 92 PHE A N 1
ATOM 688 C CA . PHE A 1 92 ? 9.852 -4.145 -5.316 1 94.81 92 PHE A CA 1
ATOM 689 C C . PHE A 1 92 ? 10.5 -3.834 -3.973 1 94.81 92 PHE A C 1
ATOM 691 O O . PHE A 1 92 ? 11.594 -4.32 -3.68 1 94.81 92 PHE A O 1
ATOM 698 N N . ALA A 1 93 ? 9.836 -3.08 -3.182 1 95.44 93 ALA A N 1
ATOM 699 C CA . ALA A 1 93 ? 10.453 -2.584 -1.957 1 95.44 93 ALA A CA 1
ATOM 700 C C . ALA A 1 93 ? 10.305 -3.59 -0.82 1 95.44 93 ALA A C 1
ATOM 702 O O . ALA A 1 93 ? 11.195 -3.713 0.029 1 95.44 93 ALA A O 1
ATOM 703 N N . ALA A 1 94 ? 9.141 -4.227 -0.794 1 95.88 94 ALA A N 1
ATOM 704 C CA . ALA A 1 94 ? 8.859 -5.156 0.296 1 95.88 94 ALA A CA 1
ATOM 705 C C . ALA A 1 94 ? 7.965 -6.301 -0.177 1 95.88 94 ALA A C 1
ATOM 707 O O . ALA A 1 94 ? 6.828 -6.438 0.277 1 95.88 94 ALA A O 1
ATOM 708 N N . PRO A 1 95 ? 8.555 -7.121 -0.917 1 94.75 95 PRO A N 1
ATOM 709 C CA . PRO A 1 95 ? 7.754 -8.219 -1.465 1 94.75 95 PRO A CA 1
ATOM 710 C C . PRO A 1 95 ? 7.176 -9.125 -0.38 1 94.75 95 PRO A C 1
ATOM 712 O O . PRO A 1 95 ? 6.121 -9.734 -0.578 1 94.75 95 PRO A O 1
ATOM 715 N N . CYS A 1 96 ? 7.805 -9.227 0.816 1 95.38 96 CYS A N 1
ATOM 716 C CA . CYS A 1 96 ? 7.266 -10.047 1.896 1 95.38 96 CYS A CA 1
ATOM 717 C C . CYS A 1 96 ? 5.926 -9.5 2.375 1 95.38 96 CYS A C 1
ATOM 719 O O . CYS A 1 96 ? 5.008 -10.273 2.67 1 95.38 96 CYS A O 1
ATOM 721 N N . VAL A 1 97 ? 5.805 -8.188 2.428 1 96.81 97 VAL A N 1
ATOM 722 C CA . VAL A 1 97 ? 4.574 -7.547 2.887 1 96.81 97 VAL A CA 1
ATOM 723 C C . VAL A 1 97 ? 3.477 -7.727 1.84 1 96.81 97 VAL A C 1
ATOM 725 O O . VAL A 1 97 ? 2.336 -8.055 2.178 1 96.81 97 VAL A O 1
ATOM 728 N N . LEU A 1 98 ? 3.855 -7.508 0.586 1 97.19 98 LEU A N 1
ATOM 729 C CA . LEU A 1 98 ? 2.869 -7.66 -0.477 1 97.19 98 LEU A CA 1
ATOM 730 C C . LEU A 1 98 ? 2.375 -9.102 -0.559 1 97.19 98 LEU A C 1
ATOM 732 O O . LEU A 1 98 ? 1.178 -9.344 -0.725 1 97.19 98 LEU A O 1
ATOM 736 N N . TYR A 1 99 ? 3.336 -10.055 -0.443 1 96.62 99 TYR A N 1
ATOM 737 C CA . TYR A 1 99 ? 2.963 -11.461 -0.461 1 96.62 99 TYR A CA 1
ATOM 738 C C . TYR A 1 99 ? 1.999 -11.789 0.673 1 96.62 99 TYR A C 1
ATOM 740 O O . TYR A 1 99 ? 0.977 -12.445 0.459 1 96.62 99 TYR A O 1
ATOM 748 N N . GLY A 1 100 ? 2.352 -11.359 1.854 1 96.62 100 GLY A N 1
ATOM 749 C CA . GLY A 1 100 ? 1.459 -11.578 2.98 1 96.62 100 GLY A CA 1
ATOM 750 C C . GLY A 1 100 ? 0.083 -10.969 2.773 1 96.62 100 GLY A C 1
ATOM 751 O O . GLY A 1 100 ? -0.929 -11.586 3.117 1 96.62 100 GLY A O 1
ATOM 752 N N . SER A 1 101 ? 0.023 -9.758 2.254 1 96.19 101 SER A N 1
ATOM 753 C CA . SER A 1 101 ? -1.243 -9.078 1.996 1 96.19 101 SER A CA 1
ATOM 754 C C . SER A 1 101 ? -2.068 -9.828 0.955 1 96.19 101 SER A C 1
ATOM 756 O O . SER A 1 101 ? -3.293 -9.906 1.066 1 96.19 101 SER A O 1
ATOM 758 N N . ASN A 1 102 ? -1.39 -10.305 -0.098 1 96.62 102 ASN A N 1
ATOM 759 C CA . ASN A 1 102 ? -2.082 -11.109 -1.102 1 96.62 102 ASN A CA 1
ATOM 760 C C . ASN A 1 102 ? -2.727 -12.344 -0.484 1 96.62 102 ASN A C 1
ATOM 762 O O . ASN A 1 102 ? -3.875 -12.672 -0.789 1 96.62 102 ASN A O 1
ATOM 766 N N . MET A 1 103 ? -1.977 -13.008 0.403 1 96.31 103 MET A N 1
ATOM 767 C CA . MET A 1 103 ? -2.471 -14.234 1.023 1 96.31 103 MET A CA 1
ATOM 768 C C . MET A 1 103 ? -3.646 -13.945 1.95 1 96.31 103 MET A C 1
ATOM 770 O O . MET A 1 103 ? -4.586 -14.734 2.035 1 96.31 103 MET A O 1
ATOM 774 N N . GLU A 1 104 ? -3.594 -12.836 2.584 1 95 104 GLU A N 1
ATOM 775 C CA . GLU A 1 104 ? -4.688 -12.453 3.473 1 95 104 GLU A CA 1
ATOM 776 C C . GLU A 1 104 ? -5.977 -12.219 2.691 1 95 104 GLU A C 1
ATOM 778 O O . GLU A 1 104 ? -7.07 -12.492 3.189 1 95 104 GLU A O 1
ATOM 783 N N . ARG A 1 105 ? -5.863 -11.711 1.501 1 92.56 105 ARG A N 1
ATOM 784 C CA . ARG A 1 105 ? -7.035 -11.461 0.667 1 92.56 105 ARG A CA 1
ATOM 785 C C . ARG A 1 105 ? -7.516 -12.75 0.005 1 92.56 105 ARG A C 1
ATOM 787 O O . ARG A 1 105 ? -8.711 -12.93 -0.214 1 92.56 105 ARG A O 1
ATOM 794 N N . LEU A 1 106 ? -6.578 -13.594 -0.332 1 93.5 106 LEU A N 1
ATOM 795 C CA . LEU A 1 106 ? -6.93 -14.867 -0.946 1 93.5 106 LEU A CA 1
ATOM 796 C C . LEU A 1 106 ? -7.578 -15.805 0.071 1 93.5 106 LEU A C 1
ATOM 798 O O . LEU A 1 106 ? -8.523 -16.516 -0.255 1 93.5 106 LEU A O 1
ATOM 802 N N . TYR A 1 107 ? -7.012 -15.758 1.282 1 92.31 107 TYR A N 1
ATOM 803 C CA . TYR A 1 107 ? -7.508 -16.562 2.387 1 92.31 107 TYR A CA 1
ATOM 804 C C . TYR A 1 107 ? -7.809 -15.703 3.605 1 92.31 107 TYR A C 1
ATOM 806 O O . TYR A 1 107 ? -7.012 -15.641 4.547 1 92.31 107 TYR A O 1
ATOM 814 N N . PRO A 1 108 ? -9.062 -15.133 3.59 1 87.56 108 PRO A N 1
ATOM 815 C CA . PRO A 1 108 ? -9.375 -14.211 4.688 1 87.56 108 PRO A CA 1
ATOM 816 C C . PRO A 1 108 ? -9.477 -14.922 6.039 1 87.56 108 PRO A C 1
ATOM 818 O O . PRO A 1 108 ? -10.445 -15.641 6.293 1 87.56 108 PRO A O 1
ATOM 821 N N . ALA A 1 109 ? -8.453 -14.906 6.777 1 85.94 109 ALA A N 1
ATOM 822 C CA . ALA A 1 109 ? -8.367 -15.469 8.117 1 85.94 109 ALA A CA 1
ATOM 823 C C . ALA A 1 109 ? -7.395 -14.68 8.984 1 85.94 109 ALA A C 1
ATOM 825 O O . ALA A 1 109 ? -6.512 -13.992 8.469 1 85.94 109 ALA A O 1
ATOM 826 N N . PRO A 1 110 ? -7.664 -14.812 10.305 1 85.88 110 PRO A N 1
ATOM 827 C CA . PRO A 1 110 ? -6.738 -14.102 11.195 1 85.88 110 PRO A CA 1
ATOM 828 C C . PRO A 1 110 ? -5.312 -14.633 11.117 1 85.88 110 PRO A C 1
ATOM 830 O O . PRO A 1 110 ? -5.109 -15.82 10.852 1 85.88 110 PRO A O 1
ATOM 833 N N . ARG A 1 111 ? -4.312 -13.891 11.219 1 90.56 111 ARG A N 1
ATOM 834 C CA . ARG A 1 111 ? -2.891 -14.195 11.352 1 90.56 111 ARG A CA 1
ATOM 835 C C . ARG A 1 111 ? -2.311 -14.688 10.023 1 90.56 111 ARG A C 1
ATOM 837 O O . ARG A 1 111 ? -1.134 -15.039 9.953 1 90.56 111 ARG A O 1
ATOM 844 N N . VAL A 1 112 ? -3.098 -14.789 8.969 1 93.94 112 VAL A N 1
ATOM 845 C CA . VAL A 1 112 ? -2.598 -15.25 7.68 1 93.94 112 VAL A CA 1
ATOM 846 C C . VAL A 1 112 ? -1.522 -14.297 7.164 1 93.94 112 VAL A C 1
ATOM 848 O O . VAL A 1 112 ? -0.489 -14.734 6.656 1 93.94 112 VAL A O 1
ATOM 851 N N . PHE A 1 113 ? -1.719 -13.047 7.391 1 95.06 113 PHE A N 1
ATOM 852 C CA . PHE A 1 113 ? -0.751 -12.055 6.93 1 95.06 113 PHE A CA 1
ATOM 853 C C . PHE A 1 113 ? 0.597 -12.258 7.609 1 95.06 113 PHE A C 1
ATOM 855 O O . PHE A 1 113 ? 1.624 -12.383 6.941 1 95.06 113 PHE A O 1
ATOM 862 N N . VAL A 1 114 ? 0.573 -12.32 8.906 1 94 114 VAL A N 1
ATOM 863 C CA . VAL A 1 114 ? 1.808 -12.375 9.68 1 94 114 VAL A CA 1
ATOM 864 C C . VAL A 1 114 ? 2.545 -13.68 9.375 1 94 114 VAL A C 1
ATOM 866 O O . VAL A 1 114 ? 3.764 -13.68 9.188 1 94 114 VAL A O 1
ATOM 869 N N . ASP A 1 115 ? 1.793 -14.742 9.273 1 95.75 115 ASP A N 1
ATOM 870 C CA . ASP A 1 115 ? 2.406 -16.047 9.039 1 95.75 115 ASP A CA 1
ATOM 871 C C . ASP A 1 115 ? 3.104 -16.094 7.684 1 95.75 115 ASP A C 1
ATOM 873 O O . ASP A 1 115 ? 4.242 -16.562 7.578 1 95.75 115 ASP A O 1
ATOM 877 N N . HIS A 1 116 ? 2.471 -15.625 6.73 1 96.19 116 HIS A N 1
ATOM 878 C CA . HIS A 1 116 ? 3.039 -15.695 5.387 1 96.19 116 HIS A CA 1
ATOM 879 C C . HIS A 1 116 ? 4.137 -14.656 5.199 1 96.19 116 HIS A C 1
ATOM 881 O O . HIS A 1 116 ? 5.105 -14.891 4.473 1 96.19 116 HIS A O 1
ATOM 887 N N . CYS A 1 117 ? 3.953 -13.477 5.805 1 95.06 117 CYS A N 1
ATOM 888 C CA . CYS A 1 117 ? 5.008 -12.477 5.746 1 95.06 117 CYS A C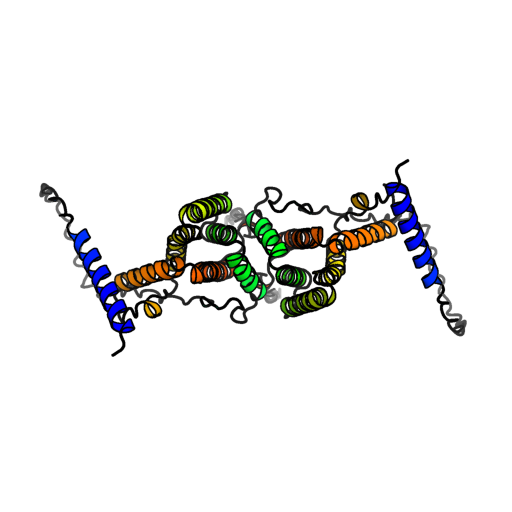A 1
ATOM 889 C C . CYS A 1 117 ? 6.285 -12.984 6.406 1 95.06 117 CYS A C 1
ATOM 891 O O . CYS A 1 117 ? 7.371 -12.859 5.844 1 95.06 117 CYS A O 1
ATOM 893 N N . LEU A 1 118 ? 6.109 -13.57 7.594 1 95.38 118 LEU A N 1
ATOM 894 C CA . LEU A 1 118 ? 7.258 -14.109 8.32 1 95.38 118 LEU A CA 1
ATOM 895 C C . LEU A 1 118 ? 7.902 -15.25 7.543 1 95.38 118 LEU A C 1
ATOM 897 O O . LEU A 1 118 ? 9.133 -15.352 7.484 1 95.38 118 LEU A O 1
ATOM 901 N N . HIS A 1 119 ? 7.02 -16.141 7.027 1 95.06 119 HIS A N 1
ATOM 902 C CA . HIS A 1 119 ? 7.52 -17.25 6.227 1 95.06 119 HIS A CA 1
ATOM 903 C C . HIS A 1 119 ? 8.367 -16.75 5.059 1 95.06 119 HIS A C 1
ATOM 905 O O . HIS A 1 119 ? 9.484 -17.219 4.855 1 95.06 119 HIS A O 1
ATOM 911 N N . TYR A 1 120 ? 7.895 -15.82 4.301 1 94.94 120 TYR A N 1
ATOM 912 C CA . TYR A 1 120 ? 8.617 -15.242 3.168 1 94.94 120 TYR A CA 1
ATOM 913 C C . TYR A 1 120 ? 9.914 -14.594 3.623 1 94.94 120 TYR A C 1
ATOM 915 O O . TYR A 1 120 ? 10.961 -14.773 2.992 1 94.94 120 TYR A O 1
ATOM 923 N N . SER A 1 121 ? 9.852 -13.844 4.691 1 94.25 121 SER A N 1
ATOM 924 C CA . SER A 1 121 ? 11.031 -13.156 5.207 1 94.25 121 SER A CA 1
ATOM 925 C C . SER A 1 121 ? 12.117 -14.148 5.621 1 94.25 121 SER A C 1
ATOM 927 O O . SER A 1 121 ? 13.297 -13.922 5.371 1 94.25 121 SER A O 1
ATOM 929 N N . TRP A 1 122 ? 11.633 -15.164 6.242 1 94.38 122 TRP A N 1
ATOM 930 C CA . TRP A 1 122 ? 12.578 -16.203 6.656 1 94.38 122 TRP A CA 1
ATOM 931 C C . TRP A 1 122 ? 13.266 -16.828 5.445 1 94.38 122 TRP A C 1
ATOM 933 O O . TRP A 1 122 ? 14.484 -17.047 5.461 1 94.38 122 TRP A O 1
ATOM 943 N N . LEU A 1 123 ? 12.555 -17.172 4.461 1 92.38 123 LEU A N 1
ATOM 944 C CA . LEU A 1 123 ? 13.117 -17.75 3.246 1 92.38 123 LEU A CA 1
ATOM 945 C C . LEU A 1 123 ? 14.062 -16.766 2.559 1 92.38 123 LEU A C 1
ATOM 947 O O . LEU A 1 123 ? 15.094 -17.156 2.018 1 92.38 123 LEU A O 1
ATOM 951 N N . TYR A 1 124 ? 13.688 -15.531 2.5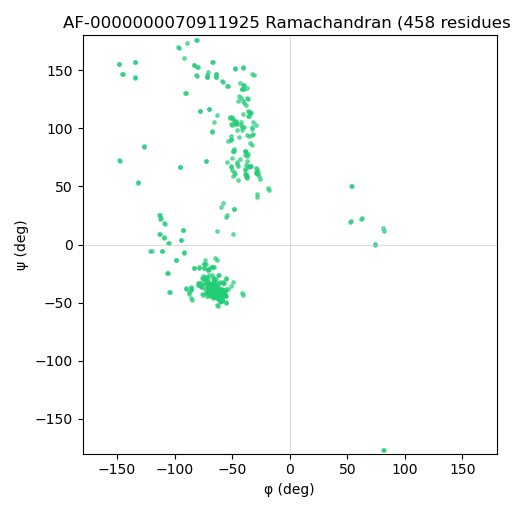23 1 90.38 124 TYR A N 1
ATOM 952 C CA . TYR A 1 124 ? 14.547 -14.492 1.959 1 90.38 124 TYR A CA 1
ATOM 953 C C . TYR A 1 124 ? 15.875 -14.422 2.703 1 90.38 124 TYR A C 1
ATOM 955 O O . TYR A 1 124 ? 16.938 -14.328 2.082 1 90.38 124 TYR A O 1
ATOM 963 N N . PHE A 1 125 ? 15.75 -14.406 4.004 1 92.62 125 PHE A N 1
ATOM 964 C CA . PHE A 1 125 ? 16.953 -14.344 4.832 1 92.62 125 PHE A CA 1
ATOM 965 C C . PHE A 1 125 ? 17.859 -15.531 4.551 1 92.62 125 PHE A C 1
ATOM 967 O O . PHE A 1 125 ? 19.062 -15.367 4.375 1 92.62 125 PHE A O 1
ATOM 974 N N . LEU A 1 126 ? 17.266 -16.688 4.559 1 90.5 126 LEU A N 1
ATOM 975 C CA . LEU A 1 126 ? 18.031 -17.906 4.289 1 90.5 126 LEU A CA 1
ATOM 976 C C . LEU A 1 126 ? 18.672 -17.859 2.908 1 90.5 126 LEU A C 1
ATOM 978 O O . LEU A 1 126 ? 19.844 -18.219 2.75 1 90.5 126 LEU A O 1
ATOM 982 N N . GLY A 1 127 ? 17.906 -17.484 1.896 1 87.88 127 GLY A N 1
ATOM 983 C CA . GLY A 1 127 ? 18.453 -17.359 0.551 1 87.88 127 GLY A CA 1
ATOM 984 C C . GLY A 1 127 ? 19.578 -16.359 0.449 1 87.88 127 GLY A C 1
ATOM 985 O O . GLY A 1 127 ? 20.562 -16.594 -0.247 1 87.88 127 GLY A O 1
ATOM 986 N N . SER A 1 128 ? 19.375 -15.242 1.145 1 87.75 128 SER A N 1
ATOM 987 C CA . SER A 1 128 ? 20.406 -14.211 1.142 1 87.75 128 SER A CA 1
ATOM 988 C C . SER A 1 128 ? 21.672 -14.711 1.824 1 87.75 128 SER A C 1
ATOM 990 O O . SER A 1 128 ? 22.781 -14.398 1.385 1 87.75 128 SER A O 1
ATOM 992 N N . LEU A 1 129 ? 21.484 -15.422 2.85 1 88.12 129 LEU A N 1
ATOM 993 C CA . LEU A 1 129 ? 22.625 -15.961 3.598 1 88.12 129 LEU A CA 1
ATOM 994 C C . LEU A 1 129 ? 23.359 -17.016 2.787 1 88.12 129 LEU A C 1
ATOM 996 O O . LEU A 1 129 ? 24.594 -17.031 2.75 1 88.12 129 LEU A O 1
ATOM 1000 N N . LEU A 1 130 ? 22.688 -17.797 2.141 1 87.5 130 LEU A N 1
ATOM 1001 C CA . LEU A 1 130 ? 23.266 -18.953 1.465 1 87.5 130 LEU A CA 1
ATOM 1002 C C . LEU A 1 130 ? 23.75 -18.578 0.065 1 87.5 130 LEU A C 1
ATOM 1004 O O . LEU A 1 130 ? 24.781 -19.078 -0.392 1 87.5 130 LEU A O 1
ATOM 1008 N N . PHE A 1 131 ? 22.984 -17.797 -0.666 1 84.56 131 PHE A N 1
ATOM 1009 C CA . PHE A 1 131 ? 23.234 -17.578 -2.084 1 84.56 131 PHE A CA 1
ATOM 1010 C C . PHE A 1 131 ? 23.484 -16.109 -2.379 1 84.56 131 PHE A C 1
ATOM 1012 O O . PHE A 1 131 ? 23.781 -15.742 -3.52 1 84.56 131 PHE A O 1
ATOM 1019 N N . ASN A 1 132 ? 23.328 -15.258 -1.376 1 76.75 132 ASN A N 1
ATOM 1020 C CA . ASN A 1 132 ? 23.438 -13.812 -1.533 1 76.75 132 ASN A CA 1
ATOM 1021 C C . ASN A 1 132 ? 22.391 -13.266 -2.492 1 76.75 132 ASN A C 1
ATOM 1023 O O . ASN A 1 132 ? 22.672 -12.375 -3.297 1 76.75 132 ASN A O 1
ATOM 1027 N N . ALA A 1 133 ? 21.297 -14.008 -2.688 1 71.94 133 ALA A N 1
ATOM 1028 C CA . ALA A 1 133 ? 20.219 -13.602 -3.578 1 71.94 133 ALA A CA 1
ATOM 1029 C C . ALA A 1 133 ? 18.859 -14.047 -3.037 1 71.94 133 ALA A C 1
ATOM 1031 O O . ALA A 1 133 ? 18.781 -14.945 -2.195 1 71.94 133 ALA A O 1
ATOM 1032 N N . ASN A 1 134 ? 17.828 -13.172 -3.34 1 67.81 134 ASN A N 1
ATOM 1033 C CA . ASN A 1 134 ? 16.469 -13.57 -3.03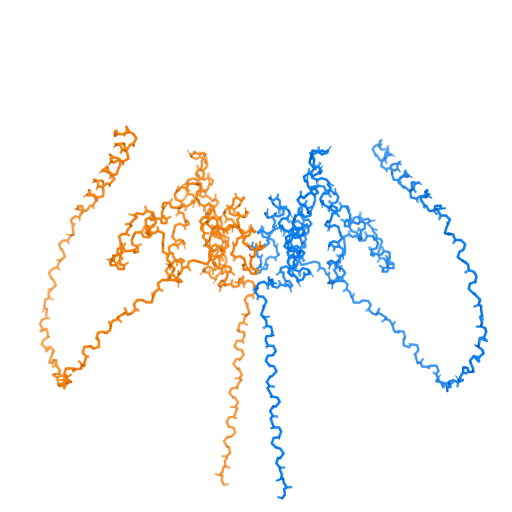3 1 67.81 134 ASN A CA 1
ATOM 1034 C C . ASN A 1 134 ? 15.969 -14.648 -3.996 1 67.81 134 ASN A C 1
ATOM 1036 O O . ASN A 1 134 ? 15.086 -14.391 -4.816 1 67.81 134 ASN A O 1
ATOM 1040 N N . ASN A 1 135 ? 16.5 -15.875 -3.861 1 77.44 135 ASN A N 1
ATOM 1041 C CA . ASN A 1 135 ? 16.156 -16.875 -4.859 1 77.44 135 ASN A CA 1
ATOM 1042 C C . ASN A 1 135 ? 15.273 -17.969 -4.266 1 77.44 135 ASN A C 1
ATOM 1044 O O . ASN A 1 135 ? 14.734 -18.812 -4.996 1 77.44 135 ASN A O 1
ATOM 1048 N N . ILE A 1 136 ? 15.055 -17.922 -3.029 1 83.94 136 ILE A N 1
ATOM 1049 C CA . ILE A 1 136 ? 14.305 -19.016 -2.402 1 83.94 136 ILE A CA 1
ATOM 1050 C C . ILE A 1 136 ? 12.883 -18.547 -2.102 1 83.94 136 ILE A C 1
ATOM 1052 O O . ILE A 1 136 ? 11.922 -19.266 -2.371 1 83.94 136 ILE A O 1
ATOM 1056 N N . ALA A 1 137 ? 12.656 -17.359 -1.647 1 89.12 137 ALA A N 1
ATOM 1057 C CA . ALA A 1 137 ? 11.367 -16.844 -1.174 1 89.12 137 ALA A CA 1
ATOM 1058 C C . ALA A 1 137 ? 10.336 -16.844 -2.297 1 89.12 137 ALA A C 1
ATOM 1060 O O . ALA A 1 137 ? 9.172 -17.188 -2.08 1 89.12 137 ALA A O 1
ATOM 1061 N N . PRO A 1 138 ? 10.773 -16.609 -3.562 1 89.56 138 PRO A N 1
ATOM 1062 C CA . PRO A 1 138 ? 9.789 -16.531 -4.641 1 89.56 138 PRO A CA 1
ATOM 1063 C C . PRO A 1 138 ? 9.094 -17.859 -4.898 1 89.56 138 PRO A C 1
ATOM 1065 O O . PRO A 1 138 ? 7.973 -17.891 -5.414 1 89.56 138 PRO A O 1
ATOM 1068 N N . TRP A 1 139 ? 9.703 -18.922 -4.449 1 88.06 139 TRP A N 1
ATOM 1069 C CA . TRP A 1 139 ? 9.125 -20.234 -4.688 1 88.06 139 TRP A CA 1
ATOM 1070 C C . TRP A 1 139 ? 7.875 -20.453 -3.838 1 88.06 139 TRP A C 1
ATOM 1072 O O . TRP A 1 139 ? 6.977 -21.203 -4.219 1 88.06 139 TRP A O 1
ATOM 1082 N N . SER A 1 140 ? 7.836 -19.812 -2.729 1 87.06 140 SER A N 1
ATOM 1083 C CA . SER A 1 140 ? 6.664 -19.906 -1.865 1 87.06 140 SER A CA 1
ATOM 1084 C C . SER A 1 140 ? 5.449 -19.234 -2.496 1 87.06 140 SER A C 1
ATOM 1086 O O . SER A 1 140 ? 4.309 -19.547 -2.152 1 87.06 140 SER A O 1
ATOM 1088 N N . SER A 1 141 ? 5.688 -18.344 -3.475 1 91.12 141 SER A N 1
ATOM 1089 C CA . SER A 1 141 ? 4.598 -17.578 -4.062 1 91.12 141 SER A CA 1
ATOM 1090 C C . SER A 1 141 ? 4.02 -18.266 -5.285 1 91.12 141 SER A C 1
ATOM 1092 O O . SER A 1 141 ? 2.994 -17.844 -5.824 1 91.12 141 SER A O 1
ATOM 1094 N N . VAL A 1 142 ? 4.66 -19.406 -5.738 1 92.62 142 VAL A N 1
ATOM 1095 C CA . VAL A 1 142 ? 4.18 -20.125 -6.914 1 92.62 142 VAL A CA 1
ATOM 1096 C C . VAL A 1 142 ? 2.814 -20.734 -6.621 1 92.62 142 VAL A C 1
ATOM 1098 O O . VAL A 1 142 ? 1.881 -20.594 -7.414 1 92.62 142 VAL A O 1
ATOM 1101 N N . ASN A 1 143 ? 2.717 -21.328 -5.457 1 90.81 143 ASN A N 1
ATOM 1102 C CA . ASN A 1 143 ? 1.469 -21.984 -5.098 1 90.81 143 ASN A CA 1
ATOM 1103 C C . ASN A 1 143 ? 0.321 -20.984 -4.969 1 90.81 143 ASN A C 1
ATOM 1105 O O . ASN A 1 143 ? -0.821 -21.312 -5.309 1 90.81 143 ASN A O 1
ATOM 1109 N N . SER A 1 144 ? 0.638 -19.875 -4.445 1 91.81 144 SER A N 1
ATOM 1110 C CA . SER A 1 144 ? -0.409 -18.859 -4.301 1 91.81 144 SER A CA 1
ATOM 1111 C C . SER A 1 144 ? -0.891 -18.375 -5.66 1 91.81 144 SER A C 1
ATOM 1113 O O . SER A 1 144 ? -2.078 -18.078 -5.84 1 91.81 144 SER A O 1
ATOM 1115 N N . ARG A 1 145 ? -0.019 -18.25 -6.574 1 93.94 145 ARG A N 1
ATOM 1116 C CA . ARG A 1 145 ? -0.41 -17.812 -7.91 1 93.94 145 ARG A CA 1
ATOM 1117 C C . ARG A 1 145 ? -1.298 -18.844 -8.586 1 93.94 145 ARG A C 1
ATOM 1119 O O . ARG A 1 145 ? -2.301 -18.5 -9.219 1 93.94 145 ARG A O 1
ATOM 1126 N N . VAL A 1 146 ? -0.923 -20.125 -8.453 1 93.19 146 VAL A N 1
ATOM 1127 C CA . VAL A 1 146 ? -1.723 -21.203 -9.008 1 93.19 146 VAL A CA 1
ATOM 1128 C C . VAL A 1 146 ? -3.105 -21.219 -8.367 1 93.19 146 VAL A C 1
ATOM 1130 O O . VAL A 1 146 ? -4.121 -21.344 -9.055 1 93.19 146 VAL A O 1
ATOM 1133 N N . ALA A 1 147 ? -3.096 -21.062 -7.062 1 93.19 147 ALA A N 1
ATOM 1134 C CA . ALA A 1 147 ? -4.359 -21.047 -6.336 1 93.19 147 ALA A CA 1
ATOM 1135 C C . ALA A 1 147 ? -5.242 -19.891 -6.793 1 93.19 147 ALA A C 1
ATOM 1137 O O . ALA A 1 147 ? -6.457 -20.047 -6.938 1 93.19 147 ALA A O 1
ATOM 1138 N N . LEU A 1 148 ? -4.66 -18.781 -6.984 1 94.25 148 LEU A N 1
ATOM 1139 C CA . LEU A 1 148 ? -5.375 -17.609 -7.453 1 94.25 148 LEU A CA 1
ATOM 1140 C C . LEU A 1 148 ? -5.965 -17.844 -8.836 1 94.25 148 LEU A C 1
ATOM 1142 O O . LEU A 1 148 ? -7.121 -17.5 -9.094 1 94.25 148 LEU A O 1
ATOM 1146 N N . ARG A 1 149 ? -5.215 -18.438 -9.727 1 92.38 149 ARG A N 1
ATOM 1147 C CA . ARG A 1 149 ? -5.664 -18.719 -11.086 1 92.38 149 ARG A CA 1
ATOM 1148 C C . ARG A 1 149 ? -6.824 -19.719 -11.078 1 92.38 149 ARG A C 1
ATOM 1150 O O . ARG A 1 149 ? -7.789 -19.547 -11.828 1 92.38 149 ARG A O 1
ATOM 1157 N N . GLN A 1 150 ? -6.77 -20.641 -10.227 1 90.94 150 GLN A N 1
ATOM 1158 C CA . GLN A 1 150 ? -7.816 -21.656 -10.156 1 90.94 150 GLN A CA 1
ATOM 1159 C C . GLN A 1 150 ? -9.07 -21.094 -9.492 1 90.94 150 GLN A C 1
ATOM 1161 O O . GLN A 1 150 ? -10.188 -21.375 -9.938 1 90.94 150 GLN A O 1
ATOM 1166 N N . LYS A 1 151 ? -8.867 -20.344 -8.438 1 92.62 151 LYS A N 1
ATOM 1167 C CA . LYS A 1 151 ? -9.992 -19.766 -7.703 1 92.62 151 LYS A CA 1
ATOM 1168 C C . LYS A 1 151 ? -10.844 -18.875 -8.602 1 92.62 151 LYS A C 1
ATOM 1170 O O . LYS A 1 151 ? -12.07 -18.922 -8.555 1 92.62 151 LYS A O 1
ATOM 1175 N N . TYR A 1 152 ? -10.219 -18.094 -9.43 1 92.75 152 TYR A N 1
ATOM 1176 C CA . TYR A 1 152 ? -10.953 -17.125 -10.242 1 92.75 152 TYR A CA 1
ATOM 1177 C C . TYR A 1 152 ? -10.969 -17.547 -11.703 1 92.75 152 TYR A C 1
ATOM 1179 O O . TYR A 1 152 ? -11.406 -16.781 -12.57 1 92.75 152 TYR A O 1
ATOM 1187 N N . ASN A 1 153 ? -10.469 -18.734 -12.023 1 91.12 153 ASN A N 1
ATOM 1188 C CA . ASN A 1 153 ? -10.43 -19.281 -13.375 1 91.12 153 ASN A CA 1
ATOM 1189 C C . ASN A 1 153 ? -9.758 -18.312 -14.352 1 91.12 153 ASN A C 1
ATOM 1191 O O . ASN A 1 153 ? -10.32 -18 -15.398 1 91.12 153 ASN A O 1
ATOM 1195 N N . LEU A 1 154 ? -8.609 -17.875 -13.93 1 92.38 154 LEU A N 1
ATOM 1196 C CA . LEU A 1 154 ? -7.855 -16.922 -14.742 1 92.38 154 LEU A CA 1
ATOM 1197 C C . LEU A 1 154 ? -7.039 -17.641 -15.812 1 92.38 154 LEU A C 1
ATOM 1199 O O . LEU A 1 154 ? -6.676 -18.812 -15.641 1 92.38 154 LEU A O 1
ATOM 1203 N N . GLU A 1 155 ? -6.812 -16.875 -16.812 1 87 155 GLU A N 1
ATOM 1204 C CA . GLU A 1 155 ? -5.949 -17.406 -17.859 1 87 155 GLU A CA 1
ATOM 1205 C C . GLU A 1 155 ? -4.5 -17.484 -17.406 1 87 155 GLU A C 1
ATOM 1207 O O . GLU A 1 155 ? -4.059 -16.672 -16.578 1 87 155 GLU A O 1
ATOM 1212 N N . GLY A 1 156 ? -3.793 -18.516 -17.859 1 84.31 156 GLY A N 1
ATOM 1213 C CA . GLY A 1 156 ? -2.369 -18.609 -17.578 1 84.31 156 GLY A CA 1
ATOM 1214 C C . GLY A 1 156 ? -1.503 -18.094 -18.719 1 84.31 156 GLY A C 1
ATOM 1215 O O . GLY A 1 156 ? -2.018 -17.656 -19.75 1 84.31 156 GLY A O 1
ATOM 1216 N N . TYR A 1 157 ? -0.265 -17.969 -18.438 1 83.5 157 TYR A N 1
ATOM 1217 C CA . TYR A 1 157 ? 0.69 -17.469 -19.422 1 83.5 157 TYR A CA 1
ATOM 1218 C C . TYR A 1 157 ? 1.33 -18.609 -20.188 1 83.5 157 TYR A C 1
ATOM 1220 O O . TYR A 1 157 ? 2.314 -18.406 -20.906 1 83.5 157 TYR A O 1
ATOM 1228 N N . GLY A 1 158 ? 0.797 -19.781 -20.062 1 79 158 GLY A N 1
ATOM 1229 C CA . GLY A 1 158 ? 1.347 -20.969 -20.703 1 79 158 GLY A CA 1
ATOM 1230 C C . GLY A 1 158 ? 1.479 -20.828 -22.203 1 79 158 GLY A C 1
ATOM 1231 O O . GLY A 1 158 ? 2.477 -21.266 -22.797 1 79 158 GLY A O 1
ATOM 1232 N N . ASN A 1 159 ? 0.501 -20.219 -22.828 1 75.12 159 ASN A N 1
ATOM 1233 C CA . ASN A 1 159 ? 0.556 -20.031 -24.281 1 75.12 159 ASN A CA 1
ATOM 1234 C C . ASN A 1 159 ? 1.684 -19.094 -24.688 1 75.12 159 ASN A C 1
ATOM 1236 O O . ASN A 1 159 ? 2.279 -19.25 -25.75 1 75.12 159 ASN A O 1
ATOM 1240 N N . TYR A 1 160 ? 1.988 -18.203 -23.797 1 75.38 160 TYR A N 1
ATOM 1241 C CA . TYR A 1 160 ? 3.02 -17.219 -24.109 1 75.38 160 TYR A CA 1
ATOM 1242 C C . TYR A 1 160 ? 4.406 -17.766 -23.781 1 75.38 160 TYR A C 1
ATOM 1244 O O . TYR A 1 160 ? 5.363 -17.516 -24.516 1 75.38 160 TYR A O 1
ATOM 1252 N N . CYS A 1 161 ? 4.492 -18.516 -22.734 1 73.69 161 CYS A N 1
ATOM 1253 C CA . CYS A 1 161 ? 5.793 -18.984 -22.281 1 73.69 161 CYS A CA 1
ATOM 1254 C C . CYS A 1 161 ? 6.199 -20.266 -23 1 73.69 161 CYS A C 1
ATOM 1256 O O . CYS A 1 161 ? 7.363 -20.422 -23.375 1 73.69 161 CYS A O 1
ATOM 1258 N N . LEU A 1 162 ? 5.359 -21.219 -23.125 1 73.94 162 LEU A N 1
ATOM 1259 C CA . LEU A 1 162 ? 5.727 -22.531 -23.625 1 73.94 162 LEU A CA 1
ATOM 1260 C C . LEU A 1 162 ? 5.066 -22.797 -24.969 1 73.94 162 LEU A C 1
ATOM 1262 O O . LEU A 1 162 ? 5.316 -23.828 -25.594 1 73.94 162 LEU A O 1
ATOM 1266 N N . GLY A 1 163 ? 4.445 -21.719 -25.516 1 70.38 163 GLY A N 1
ATOM 1267 C CA . GLY A 1 163 ? 3.758 -21.969 -26.766 1 70.38 163 GLY A CA 1
ATOM 1268 C C . GLY A 1 163 ? 2.787 -23.125 -26.703 1 70.38 163 GLY A C 1
ATOM 1269 O O . GLY A 1 163 ? 2.662 -23.891 -27.672 1 70.38 163 GLY A O 1
ATOM 1270 N N . CYS A 1 164 ? 2.469 -23.391 -25.438 1 64.94 164 CYS A N 1
ATOM 1271 C CA . CYS A 1 164 ? 1.57 -24.531 -25.297 1 64.94 164 CYS A CA 1
ATOM 1272 C C . CYS A 1 164 ? 0.407 -24.438 -26.281 1 64.94 164 CYS A C 1
ATOM 1274 O O . CYS A 1 164 ? -0.096 -23.344 -26.531 1 64.94 164 CYS A O 1
ATOM 1276 N N . CYS A 1 165 ? 0.323 -25.141 -27.266 1 57.62 165 CYS A N 1
ATOM 1277 C CA . CYS A 1 165 ? -0.416 -25.266 -28.516 1 57.62 165 CYS A CA 1
ATOM 1278 C C . CYS A 1 165 ? -1.893 -24.938 -28.312 1 57.62 165 CYS A C 1
ATOM 1280 O O . CYS A 1 165 ? -2.393 -25 -27.188 1 57.62 165 CYS A O 1
ATOM 1282 N N . ALA A 1 166 ? -2.689 -24.438 -29.266 1 57.97 166 ALA A N 1
ATOM 1283 C CA . ALA A 1 166 ? -4.02 -23.938 -29.609 1 57.97 166 ALA A CA 1
ATOM 1284 C C . ALA A 1 166 ? -5.105 -24.797 -28.969 1 57.97 166 ALA A C 1
ATOM 1286 O O . ALA A 1 166 ? -6.148 -24.297 -28.547 1 57.97 166 ALA A O 1
ATOM 1287 N N . ASN A 1 167 ? -4.973 -26.094 -28.969 1 60.25 167 ASN A N 1
ATOM 1288 C CA . ASN A 1 167 ? -6.113 -26.891 -28.547 1 60.25 167 ASN A CA 1
ATOM 1289 C C . ASN A 1 167 ? -5.703 -27.953 -27.531 1 60.25 167 ASN A C 1
ATOM 1291 O O . ASN A 1 167 ? -5.789 -29.156 -27.812 1 60.25 167 ASN A O 1
ATOM 1295 N N . PRO A 1 168 ? -5.039 -27.562 -26.438 1 66.62 168 PRO A N 1
ATOM 1296 C CA . PRO A 1 168 ? -4.664 -28.609 -25.469 1 66.62 168 PRO A CA 1
ATOM 1297 C C . PRO A 1 168 ? -5.809 -28.984 -24.547 1 66.62 168 PRO A C 1
ATOM 1299 O O . PRO A 1 168 ? -6.785 -28.25 -24.422 1 66.62 168 PRO A O 1
ATOM 1302 N N . SER A 1 169 ? -5.887 -30.266 -24.156 1 77.56 169 SER A N 1
ATOM 1303 C CA . SER A 1 169 ? -6.801 -30.656 -23.078 1 77.56 169 SER A CA 1
ATOM 1304 C C . SER A 1 169 ? -6.668 -29.719 -21.875 1 77.56 169 SER A C 1
ATOM 1306 O O . SER A 1 169 ? -5.668 -29.016 -21.734 1 77.56 169 SER A O 1
ATOM 1308 N N . GLU A 1 170 ? -7.641 -29.531 -21.109 1 81.38 170 GLU A N 1
ATOM 1309 C CA . GLU A 1 170 ? -7.648 -28.672 -19.938 1 81.38 170 GLU A CA 1
ATOM 1310 C C . GLU A 1 170 ? -6.527 -29.047 -18.969 1 81.38 170 GLU A C 1
ATOM 1312 O O . GLU A 1 170 ? -5.906 -28.172 -18.359 1 81.38 170 GLU A O 1
ATOM 1317 N N . GLU A 1 171 ? -6.305 -30.312 -18.844 1 82.62 171 GLU A N 1
ATOM 1318 C CA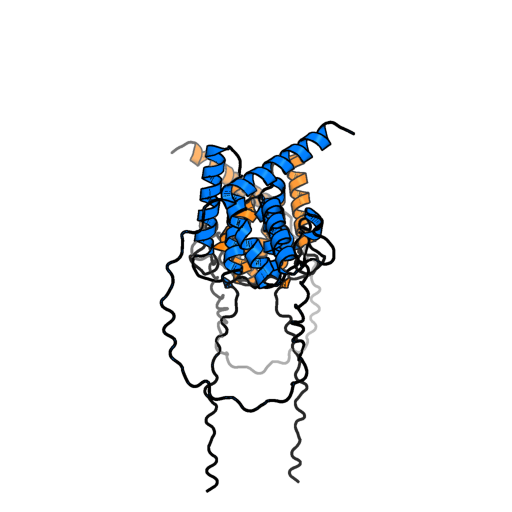 . GLU A 1 171 ? -5.258 -30.781 -17.953 1 82.62 171 GLU A CA 1
ATOM 1319 C C . GLU A 1 171 ? -3.879 -30.344 -18.422 1 82.62 171 GLU A C 1
ATOM 1321 O O . GLU A 1 171 ? -3.041 -29.922 -17.625 1 82.62 171 GLU A O 1
ATOM 1326 N N . THR A 1 172 ? -3.668 -3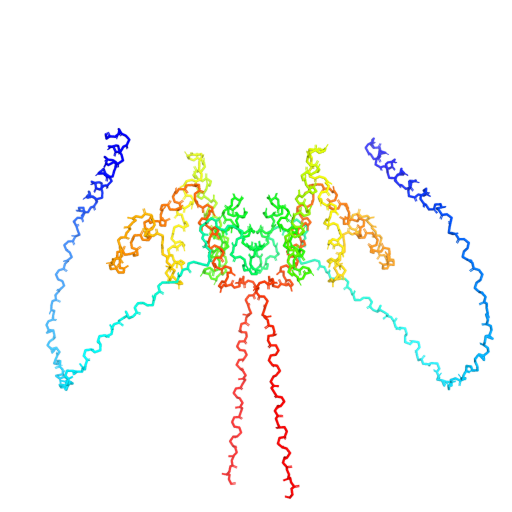0.453 -19.719 1 82.56 172 THR A N 1
ATOM 1327 C CA . THR A 1 172 ? -2.381 -30.062 -20.281 1 82.56 172 THR A CA 1
ATOM 1328 C C . THR A 1 172 ? -2.184 -28.562 -20.172 1 82.56 172 THR A C 1
ATOM 1330 O O . THR A 1 172 ? -1.074 -28.094 -19.906 1 82.56 172 THR A O 1
ATOM 1333 N N . ARG A 1 173 ? -3.246 -27.891 -20.391 1 82.94 173 ARG A N 1
ATOM 1334 C CA . ARG A 1 173 ? -3.178 -26.438 -20.297 1 82.94 173 ARG A CA 1
ATOM 1335 C C . ARG A 1 173 ? -2.82 -26 -18.875 1 82.94 173 ARG A C 1
ATOM 1337 O O . ARG A 1 173 ? -1.99 -25.109 -18.688 1 82.94 173 ARG A O 1
ATOM 1344 N N . GLU A 1 174 ? -3.445 -26.609 -17.922 1 85.25 174 GLU A N 1
ATOM 1345 C CA . GLU A 1 174 ? -3.156 -26.281 -16.531 1 85.25 174 GLU A CA 1
ATOM 1346 C C . GLU A 1 174 ? -1.706 -26.594 -16.188 1 85.25 174 GLU A C 1
ATOM 1348 O O . GLU A 1 174 ? -1.07 -25.875 -15.422 1 85.25 174 GLU A O 1
ATOM 1353 N N . ARG A 1 175 ? -1.256 -27.672 -16.688 1 85.75 175 ARG A N 1
ATOM 1354 C CA . ARG A 1 175 ? 0.135 -28.031 -16.422 1 85.75 175 ARG A CA 1
ATOM 1355 C C . ARG A 1 175 ? 1.088 -27.016 -17.031 1 85.75 175 ARG A C 1
ATOM 1357 O O . ARG A 1 175 ? 2.078 -26.625 -16.406 1 85.75 175 ARG A O 1
ATOM 1364 N N . CYS A 1 176 ? 0.763 -26.641 -18.219 1 86.5 176 CYS A N 1
ATOM 1365 C CA . CYS A 1 176 ? 1.596 -25.641 -18.891 1 86.5 176 CYS A CA 1
ATOM 1366 C C . CYS A 1 176 ? 1.581 -24.328 -18.141 1 86.5 176 CYS A C 1
ATOM 1368 O O . CYS A 1 176 ? 2.621 -23.688 -17.984 1 86.5 176 CYS A O 1
ATOM 1370 N N . ASP A 1 177 ? 0.414 -23.984 -17.734 1 89.19 177 ASP A N 1
ATOM 1371 C CA . ASP A 1 177 ? 0.275 -22.734 -16.984 1 89.19 177 ASP A CA 1
ATOM 1372 C C . ASP A 1 177 ? 1.042 -22.797 -15.672 1 89.19 177 ASP A C 1
ATOM 1374 O O . ASP A 1 177 ? 1.663 -21.812 -15.266 1 89.19 177 ASP A O 1
ATOM 1378 N N . SER A 1 178 ? 0.987 -23.906 -15.047 1 88.88 178 SER A N 1
ATOM 1379 C CA . SER A 1 178 ? 1.687 -24.062 -13.781 1 88.88 178 SER A CA 1
ATOM 1380 C C . SER A 1 178 ? 3.197 -23.969 -13.961 1 88.88 178 SER A C 1
ATOM 1382 O O . SER A 1 178 ? 3.895 -23.391 -13.125 1 88.88 178 SER A O 1
ATOM 1384 N N . VAL A 1 179 ? 3.697 -24.547 -15.008 1 88.31 179 VAL A N 1
ATOM 1385 C CA . VAL A 1 179 ? 5.121 -24.484 -15.312 1 88.31 179 VAL A CA 1
ATOM 1386 C C . VAL A 1 179 ? 5.527 -23.031 -15.57 1 88.31 179 VAL A C 1
ATOM 1388 O O . VAL A 1 179 ? 6.598 -22.594 -15.141 1 88.31 179 VAL A O 1
ATOM 1391 N N . CYS A 1 180 ? 4.684 -22.359 -16.25 1 89.19 180 CYS A N 1
ATOM 1392 C CA . CYS A 1 180 ? 4.98 -20.953 -16.531 1 89.19 180 CYS A CA 1
ATOM 1393 C C . CYS A 1 180 ? 4.965 -20.125 -15.25 1 89.19 180 CYS A C 1
ATOM 1395 O O . CYS A 1 180 ? 5.781 -19.219 -15.086 1 89.19 180 CYS A O 1
ATOM 1397 N N . ASP A 1 181 ? 4.031 -20.422 -14.367 1 91.12 181 ASP A N 1
ATOM 1398 C CA . ASP A 1 181 ? 4.008 -19.734 -13.078 1 91.12 181 ASP A CA 1
ATOM 1399 C C . ASP A 1 181 ? 5.312 -19.953 -12.312 1 91.12 181 ASP A C 1
ATOM 1401 O O . ASP A 1 181 ? 5.828 -19.031 -11.68 1 91.12 181 ASP A O 1
ATOM 1405 N N . LEU A 1 182 ? 5.809 -21.156 -12.438 1 89.56 182 LEU A N 1
ATOM 1406 C CA . LEU A 1 182 ? 7.086 -21.484 -11.812 1 89.56 182 LEU A CA 1
ATOM 1407 C C . LEU A 1 182 ? 8.203 -20.625 -12.398 1 89.56 182 LEU A C 1
ATOM 1409 O O . LEU A 1 182 ? 9.039 -20.109 -11.648 1 89.56 182 LEU A O 1
ATOM 1413 N N . PHE A 1 183 ? 8.141 -20.469 -13.664 1 88.69 183 PHE A N 1
ATOM 1414 C CA . PHE A 1 183 ? 9.172 -19.703 -14.344 1 88.69 183 PHE A CA 1
ATOM 1415 C C . PHE A 1 183 ? 9.086 -18.219 -13.969 1 88.69 183 PHE A C 1
ATOM 1417 O O . PHE A 1 183 ? 10.109 -17.578 -13.719 1 88.69 183 PHE A O 1
ATOM 1424 N N . ILE A 1 184 ? 7.91 -17.75 -13.961 1 89.56 184 ILE A N 1
ATOM 1425 C CA . ILE A 1 184 ? 7.695 -16.328 -13.688 1 89.56 184 ILE A CA 1
ATOM 1426 C C . ILE A 1 184 ? 8.188 -16 -12.281 1 89.56 184 ILE A C 1
ATOM 1428 O O . ILE A 1 184 ? 8.859 -14.984 -12.078 1 89.56 184 ILE A O 1
ATOM 1432 N N . HIS A 1 185 ? 7.922 -16.812 -11.281 1 91.19 185 HIS A N 1
ATOM 1433 C CA . HIS A 1 185 ? 8.367 -16.562 -9.914 1 91.19 185 HIS A CA 1
ATOM 1434 C C . HIS A 1 185 ? 9.828 -16.938 -9.734 1 91.19 185 HIS A C 1
ATOM 1436 O O . HIS A 1 185 ? 10.539 -16.344 -8.93 1 91.19 185 HIS A O 1
ATOM 1442 N N . GLY A 1 186 ? 10.25 -17.969 -10.453 1 84.94 186 GLY A N 1
ATOM 1443 C CA . GLY A 1 186 ? 11.617 -18.453 -10.336 1 84.94 186 GLY A CA 1
ATOM 1444 C C . GLY A 1 186 ? 12.641 -17.453 -10.844 1 84.94 186 GLY A C 1
ATOM 1445 O O . GLY A 1 186 ? 13.773 -17.406 -10.344 1 84.94 186 GLY A O 1
ATOM 1446 N N . LEU A 1 187 ? 12.211 -16.734 -11.883 1 83.56 187 LEU A N 1
ATOM 1447 C CA . LEU A 1 187 ? 13.102 -15.68 -12.367 1 83.56 187 LEU A CA 1
ATOM 1448 C C . LEU A 1 187 ? 13.039 -14.453 -11.461 1 83.56 187 LEU A C 1
ATOM 1450 O O . LEU A 1 187 ? 12.023 -13.758 -11.414 1 83.56 187 LEU A O 1
ATOM 1454 N N . PHE A 1 188 ? 14.086 -14.125 -10.805 1 76.94 188 PHE A N 1
ATOM 1455 C CA . PHE A 1 188 ? 14.164 -13.133 -9.734 1 76.94 188 PHE A CA 1
ATOM 1456 C C . PHE A 1 188 ? 13.688 -11.773 -10.227 1 76.94 188 PHE A C 1
ATOM 1458 O O . PHE A 1 188 ? 13 -11.047 -9.492 1 76.94 188 PHE A O 1
ATOM 1465 N N . CYS A 1 189 ? 13.914 -11.484 -11.492 1 85.94 189 CYS A N 1
ATOM 1466 C CA . CYS A 1 189 ? 13.594 -10.148 -11.984 1 85.94 189 CYS A CA 1
ATOM 1467 C C . CYS A 1 189 ? 12.102 -10.008 -12.25 1 85.94 189 CYS A C 1
ATOM 1469 O O . CYS A 1 189 ? 11.57 -8.898 -12.281 1 85.94 189 CYS A O 1
ATOM 1471 N N . LEU A 1 190 ? 11.391 -11.188 -12.406 1 92.19 190 LEU A N 1
ATOM 1472 C CA . LEU A 1 190 ? 9.969 -11.117 -12.75 1 92.19 190 LEU A CA 1
ATOM 1473 C C . LEU A 1 190 ? 9.102 -11.297 -11.516 1 92.19 190 LEU A C 1
ATOM 1475 O O . LEU A 1 190 ? 7.906 -10.984 -11.539 1 92.19 190 LEU A O 1
ATOM 1479 N N . HIS A 1 191 ? 9.695 -11.75 -10.422 1 93.12 191 HIS A N 1
ATOM 1480 C CA . HIS A 1 191 ? 8.953 -12.109 -9.219 1 93.12 191 HIS A CA 1
ATOM 1481 C C . HIS A 1 191 ? 8.172 -10.914 -8.68 1 93.12 191 HIS A C 1
ATOM 1483 O O . HIS A 1 191 ? 6.969 -11.023 -8.414 1 93.12 191 HIS A O 1
ATOM 1489 N N . PRO A 1 192 ? 8.766 -9.688 -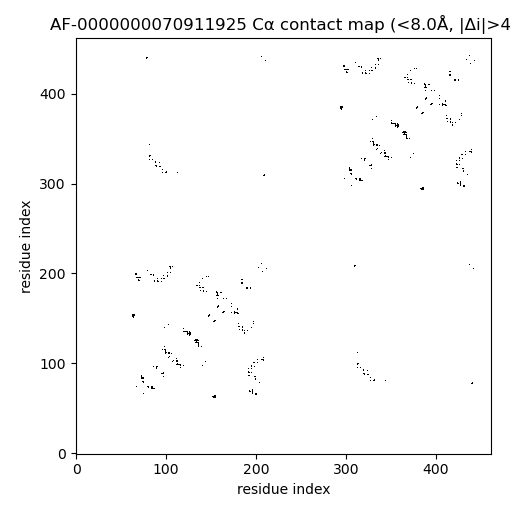8.594 1 94.38 192 PRO A N 1
ATOM 1490 C CA . PRO A 1 192 ? 7.996 -8.547 -8.078 1 94.38 192 PRO A CA 1
ATOM 1491 C C . PRO A 1 192 ? 6.832 -8.164 -8.984 1 94.38 192 PRO A C 1
ATOM 1493 O O . PRO A 1 192 ? 5.777 -7.738 -8.5 1 94.38 192 PRO A O 1
ATOM 1496 N N . PHE A 1 193 ? 7.008 -8.383 -10.203 1 95.56 193 PHE A N 1
ATOM 1497 C CA . PHE A 1 193 ? 5.945 -8.055 -11.148 1 95.56 193 PHE A CA 1
ATOM 1498 C C . PHE A 1 193 ? 4.793 -9.047 -11.031 1 95.56 193 PHE A C 1
ATOM 1500 O O . PHE A 1 193 ? 3.625 -8.656 -11.117 1 95.56 193 PHE A O 1
ATOM 1507 N N . ALA A 1 194 ? 5.121 -10.289 -10.898 1 95.44 194 ALA A N 1
ATOM 1508 C CA . ALA A 1 194 ? 4.09 -11.312 -10.727 1 95.44 194 ALA A CA 1
ATOM 1509 C C . ALA A 1 194 ? 3.305 -11.086 -9.438 1 95.44 194 ALA A C 1
ATOM 1511 O O . ALA A 1 194 ? 2.074 -11.164 -9.43 1 95.44 194 ALA A O 1
ATOM 1512 N N . LEU A 1 195 ? 4.012 -10.805 -8.375 1 96.12 195 LEU A N 1
ATOM 1513 C CA . LEU A 1 195 ? 3.367 -10.508 -7.098 1 96.12 195 LEU A CA 1
ATOM 1514 C C . LEU A 1 195 ? 2.432 -9.312 -7.227 1 96.12 195 LEU A C 1
ATOM 1516 O O . LEU A 1 195 ? 1.319 -9.328 -6.695 1 96.12 195 LEU A O 1
ATOM 1520 N N . ALA A 1 196 ? 2.924 -8.32 -7.918 1 97.31 196 ALA A N 1
ATOM 1521 C CA . ALA A 1 196 ? 2.125 -7.109 -8.102 1 97.31 196 ALA A CA 1
ATOM 1522 C C . ALA A 1 196 ? 0.875 -7.395 -8.93 1 97.31 196 ALA A C 1
ATOM 1524 O O . ALA A 1 196 ? -0.193 -6.84 -8.664 1 97.31 196 ALA A O 1
ATOM 1525 N N . GLN A 1 197 ? 1.052 -8.203 -9.945 1 96.5 197 GLN A N 1
ATOM 1526 C CA . GLN A 1 197 ? -0.112 -8.539 -10.758 1 96.5 197 GLN A CA 1
ATOM 1527 C C . GLN A 1 197 ? -1.171 -9.258 -9.93 1 96.5 197 GLN A C 1
ATOM 1529 O O . GLN A 1 197 ? -2.365 -8.992 -10.07 1 96.5 197 GLN A O 1
ATOM 1534 N N . GLU A 1 198 ? -0.718 -10.211 -9.164 1 96.69 198 GLU A N 1
ATOM 1535 C CA . GLU A 1 198 ? -1.631 -10.922 -8.273 1 96.69 198 GLU A CA 1
ATOM 1536 C C . GLU A 1 198 ? -2.359 -9.961 -7.344 1 96.69 198 GLU A C 1
ATOM 1538 O O . GLU A 1 198 ? -3.57 -10.078 -7.145 1 96.69 198 GLU A O 1
ATOM 1543 N N . ALA A 1 199 ? -1.636 -9.023 -6.801 1 97.19 199 ALA A N 1
ATOM 1544 C CA . ALA A 1 199 ? -2.221 -8.055 -5.879 1 97.19 199 ALA A CA 1
ATOM 1545 C C . ALA A 1 199 ? -3.256 -7.184 -6.586 1 97.19 199 ALA A C 1
ATOM 1547 O O . ALA A 1 199 ? -4.324 -6.91 -6.035 1 97.19 199 ALA A O 1
ATOM 1548 N N . ARG A 1 200 ? -2.906 -6.699 -7.777 1 96.25 200 ARG A N 1
ATOM 1549 C CA . ARG A 1 200 ? -3.838 -5.859 -8.523 1 96.25 200 ARG A CA 1
ATOM 1550 C C . ARG A 1 200 ? -5.133 -6.613 -8.82 1 96.25 200 ARG A C 1
ATOM 1552 O O . ARG A 1 200 ? -6.219 -6.039 -8.742 1 96.25 200 ARG A O 1
ATOM 1559 N N . GLU A 1 201 ? -5.039 -7.848 -9.125 1 95.31 201 GLU A N 1
ATOM 1560 C CA . GLU A 1 201 ? -6.219 -8.664 -9.391 1 95.31 201 GLU A CA 1
ATOM 1561 C C . GLU A 1 201 ? -7.059 -8.844 -8.133 1 95.31 201 GLU A C 1
ATOM 1563 O O . GLU A 1 201 ? -8.281 -8.664 -8.164 1 95.31 201 GLU A O 1
ATOM 1568 N N . LEU A 1 202 ? -6.398 -9.141 -7.031 1 95 202 LEU A N 1
ATOM 1569 C CA . LEU A 1 202 ? -7.09 -9.406 -5.773 1 95 202 LEU A CA 1
ATOM 1570 C C . LEU A 1 202 ? -7.77 -8.141 -5.258 1 95 202 LEU A C 1
ATOM 1572 O O . LEU A 1 202 ? -8.875 -8.203 -4.707 1 95 202 LEU A O 1
ATOM 1576 N N . ARG A 1 203 ? -7.098 -6.984 -5.469 1 92.81 203 ARG A N 1
ATOM 1577 C CA . ARG A 1 203 ? -7.641 -5.734 -4.941 1 92.81 203 ARG A CA 1
ATOM 1578 C C . ARG A 1 203 ? -8.836 -5.27 -5.766 1 92.81 203 ARG A C 1
ATOM 1580 O O . ARG A 1 203 ? -9.641 -4.461 -5.297 1 92.81 203 ARG A O 1
ATOM 1587 N N . ARG A 1 204 ? -8.961 -5.73 -6.953 1 91.25 204 ARG A N 1
ATOM 1588 C CA . ARG A 1 204 ? -10.125 -5.418 -7.773 1 91.25 204 ARG A CA 1
ATOM 1589 C C . ARG A 1 204 ? -11.297 -6.34 -7.445 1 91.25 204 ARG A C 1
ATOM 1591 O O . ARG A 1 204 ? -12.453 -5.984 -7.652 1 91.25 204 ARG A O 1
ATOM 1598 N N . ARG A 1 205 ? -11.039 -7.48 -6.844 1 89.75 205 ARG A N 1
ATOM 1599 C CA . ARG A 1 205 ? -12.086 -8.477 -6.633 1 89.75 205 ARG A CA 1
ATOM 1600 C C . ARG A 1 205 ? -12.508 -8.523 -5.168 1 89.75 205 ARG A C 1
ATOM 1602 O O . ARG A 1 205 ? -13.609 -8.977 -4.852 1 89.75 205 ARG A O 1
ATOM 1609 N N . THR A 1 206 ? -11.656 -8.133 -4.328 1 86.88 206 THR A N 1
ATOM 1610 C CA . THR A 1 206 ? -11.961 -8.25 -2.908 1 86.88 206 THR A CA 1
ATOM 1611 C C . THR A 1 206 ? -11.602 -6.961 -2.174 1 86.88 206 THR A C 1
ATOM 1613 O O . THR A 1 206 ? -10.641 -6.281 -2.535 1 86.88 206 THR A O 1
ATOM 1616 N N . LEU A 1 207 ? -12.406 -6.598 -1.199 1 84.81 207 LEU A N 1
ATOM 1617 C CA . LEU A 1 207 ? -12.078 -5.508 -0.287 1 84.81 207 LEU A CA 1
ATOM 1618 C C . LEU A 1 207 ? -11.102 -5.98 0.79 1 84.81 207 LEU A C 1
ATOM 1620 O O . LEU A 1 207 ? -11.008 -7.18 1.063 1 84.81 207 LEU A O 1
ATOM 1624 N N . HIS A 1 208 ? -10.344 -5.07 1.293 1 83.12 208 HIS A N 1
ATOM 1625 C CA . HIS A 1 208 ? -9.492 -5.434 2.424 1 83.12 208 HIS A CA 1
ATOM 1626 C C . HIS A 1 208 ? -10.312 -6.051 3.551 1 83.12 208 HIS A C 1
ATOM 1628 O O . HIS A 1 208 ? -11.422 -5.594 3.84 1 83.12 208 HIS A O 1
ATOM 1634 N N . PRO A 1 209 ? -9.758 -7.098 4.082 1 77.19 209 PRO A N 1
ATOM 1635 C CA . PRO A 1 209 ? -10.523 -7.812 5.102 1 77.19 209 PRO A CA 1
ATOM 1636 C C . PRO A 1 209 ? -10.961 -6.91 6.254 1 77.19 209 PRO A C 1
ATOM 1638 O O . PRO A 1 209 ? -11.992 -7.164 6.887 1 77.19 209 PRO A O 1
ATOM 1641 N N . ALA A 1 210 ? -10.234 -5.914 6.539 1 78.25 210 ALA A N 1
ATOM 1642 C CA . ALA A 1 210 ? -10.602 -4.996 7.609 1 78.25 210 ALA A CA 1
ATOM 1643 C C . ALA A 1 210 ? -11.812 -4.148 7.219 1 78.25 210 ALA A C 1
ATOM 1645 O O . ALA A 1 210 ? -12.5 -3.6 8.078 1 78.25 210 ALA A O 1
ATOM 1646 N N . ASN A 1 211 ? -12.07 -4 5.93 1 74.75 211 ASN A N 1
ATOM 1647 C CA . ASN A 1 211 ? -13.148 -3.15 5.441 1 74.75 211 ASN A CA 1
ATOM 1648 C C . ASN A 1 211 ? -14.336 -3.977 4.957 1 74.75 211 ASN A C 1
ATOM 1650 O O . ASN A 1 211 ? -15.305 -3.43 4.418 1 74.75 211 ASN A O 1
ATOM 1654 N N . GLN A 1 212 ? -14.273 -5.258 5.043 1 66.25 212 GLN A N 1
ATOM 1655 C CA . GLN A 1 212 ? -15.391 -6.086 4.605 1 66.25 212 GLN A CA 1
ATOM 1656 C C . GLN A 1 212 ? -16.578 -5.938 5.547 1 66.25 212 GLN A C 1
ATOM 1658 O O . GLN A 1 212 ? -16.422 -5.941 6.77 1 66.25 212 GLN A O 1
ATOM 1663 N N . PRO A 1 213 ? -17.719 -5.352 4.852 1 57.28 213 PRO A N 1
ATOM 1664 C CA . PRO A 1 213 ? -18.906 -5.234 5.68 1 57.28 213 PRO A CA 1
ATOM 1665 C C . PRO A 1 213 ? -19.297 -6.547 6.363 1 57.28 213 PRO A C 1
ATOM 1667 O O . PRO A 1 213 ? -19.047 -7.625 5.809 1 57.28 213 PRO A O 1
ATOM 1670 N N . TYR A 1 214 ? -19.125 -6.59 7.645 1 47.69 214 TYR A N 1
ATOM 1671 C CA . TYR A 1 214 ? -19.719 -7.754 8.305 1 47.69 214 TYR A CA 1
ATOM 1672 C C . TYR A 1 214 ? -21.172 -7.922 7.914 1 47.69 214 TYR A C 1
ATOM 1674 O O . TYR A 1 214 ? -21.922 -6.945 7.844 1 47.69 214 TYR A O 1
ATOM 1682 N N . LEU A 1 215 ? -21.453 -8.664 6.887 1 41.69 215 LEU A N 1
ATOM 1683 C CA . LEU A 1 215 ? -22.844 -9.023 6.668 1 41.69 215 LEU A CA 1
ATOM 1684 C C . LEU A 1 215 ? -23.547 -9.32 7.988 1 41.69 215 LEU A C 1
ATOM 1686 O O . LEU A 1 215 ? -23.234 -10.312 8.648 1 41.69 215 LEU A O 1
ATOM 1690 N N . VAL A 1 216 ? -23.672 -8.312 8.859 1 36.5 216 VAL A N 1
ATOM 1691 C CA . VAL A 1 216 ? -24.672 -8.617 9.867 1 36.5 216 VAL A CA 1
ATOM 1692 C C . VAL A 1 216 ? -25.969 -9.062 9.195 1 36.5 216 VAL A C 1
ATOM 1694 O O . VAL A 1 216 ? -26.625 -8.273 8.516 1 36.5 216 VAL A O 1
ATOM 1697 N N . ILE A 1 217 ? -25.953 -10.242 8.523 1 36.12 217 ILE A N 1
ATOM 1698 C CA . ILE A 1 217 ? -27.234 -10.859 8.258 1 36.12 217 ILE A CA 1
ATOM 1699 C C . ILE A 1 217 ? -28.172 -10.648 9.453 1 36.12 217 ILE A C 1
ATOM 1701 O O . ILE A 1 217 ? -27.984 -11.273 10.5 1 36.12 217 ILE A O 1
ATOM 1705 N N . THR A 1 218 ? -28.406 -9.414 9.82 1 35.94 218 THR A N 1
ATOM 1706 C CA . THR A 1 218 ? -29.531 -9.32 10.742 1 35.94 218 THR A CA 1
ATOM 1707 C C . THR A 1 218 ? -30.734 -10.094 10.203 1 35.94 218 THR A C 1
ATOM 1709 O O . THR A 1 218 ? -31.25 -9.789 9.125 1 35.94 218 THR A O 1
ATOM 1712 N N . MET A 1 219 ? -30.75 -11.422 10.367 1 35.69 219 MET A N 1
ATOM 1713 C CA . MET A 1 219 ? -32 -12.141 10.203 1 35.69 219 MET A CA 1
ATOM 1714 C C . MET A 1 219 ? -33.156 -11.344 10.789 1 35.69 219 MET A C 1
ATOM 1716 O O . MET A 1 219 ? -33.156 -11.047 11.984 1 35.69 219 MET A O 1
ATOM 1720 N N . ALA A 1 220 ? -33.656 -10.375 10.039 1 36.59 220 ALA A N 1
ATOM 1721 C CA . ALA A 1 220 ? -34.938 -9.82 10.484 1 36.59 220 ALA A CA 1
ATOM 1722 C C . ALA A 1 220 ? -35.781 -10.898 11.133 1 36.59 220 ALA A C 1
ATOM 1724 O O . ALA A 1 220 ? -35.844 -12.031 10.664 1 36.59 220 ALA A O 1
ATOM 1725 N N . PRO A 1 221 ? -36.062 -10.844 12.445 1 36.69 221 PRO A N 1
ATOM 1726 C CA . PRO A 1 221 ? -36.969 -11.836 13.047 1 36.69 221 PRO A CA 1
ATOM 1727 C C . PRO A 1 221 ? -38.125 -12.211 12.148 1 36.69 221 PRO A C 1
ATOM 1729 O O . PRO A 1 221 ? -38.531 -11.406 11.305 1 36.69 221 PRO A O 1
ATOM 1732 N N . PRO A 1 222 ? -38.25 -13.422 11.797 1 35.91 222 PRO A N 1
ATOM 1733 C CA . PRO A 1 222 ? -39.406 -13.805 10.992 1 35.91 222 PRO A CA 1
ATOM 1734 C C . PRO A 1 222 ? -40.656 -12.977 11.305 1 35.91 222 PRO A C 1
ATOM 1736 O O . PRO A 1 222 ? -40.906 -12.641 12.469 1 35.91 222 PRO A O 1
ATOM 1739 N N . THR A 1 223 ? -40.875 -11.953 10.547 1 35.34 223 THR A N 1
ATOM 1740 C CA . THR A 1 223 ? -42.156 -11.273 10.742 1 35.34 223 THR A CA 1
ATOM 1741 C C . THR A 1 223 ? -43.219 -12.25 11.219 1 35.34 223 THR A C 1
ATOM 1743 O O . THR A 1 223 ? -43.312 -13.391 10.75 1 35.34 223 THR A O 1
ATOM 1746 N N . GLU A 1 224 ? -43.562 -12.25 12.539 1 36.12 224 GLU A N 1
ATOM 1747 C CA . GLU A 1 224 ? -44.688 -13 13.117 1 36.12 224 GLU A CA 1
ATOM 1748 C C . GLU A 1 224 ? -45.844 -13.102 12.133 1 36.12 224 GLU A C 1
ATOM 1750 O O . GLU A 1 224 ? -46.312 -12.094 11.602 1 36.12 224 GLU A O 1
ATOM 1755 N N . GLN A 1 225 ? -45.844 -14.117 11.219 1 33.81 225 GLN A N 1
ATOM 1756 C CA . GLN A 1 225 ? -47.062 -14.484 10.5 1 33.81 225 GLN A CA 1
ATOM 1757 C C . GLN A 1 225 ? -48.312 -14.281 11.375 1 33.81 225 GLN A C 1
ATOM 1759 O O . GLN A 1 225 ? -48.438 -14.914 12.422 1 33.81 225 GLN A O 1
ATOM 1764 N N . SER A 1 226 ? -48.625 -13 11.695 1 33.03 226 SER A N 1
ATOM 1765 C CA . SER A 1 226 ? -49.969 -12.828 12.258 1 33.03 226 SER A CA 1
ATOM 1766 C C . SER A 1 226 ? -50.969 -13.773 11.602 1 33.03 226 SER A C 1
ATOM 1768 O O . SER A 1 226 ? -51.156 -13.742 10.383 1 33.03 226 SER A O 1
ATOM 1770 N N . MET A 1 227 ? -50.969 -15.055 11.984 1 33.84 227 MET A N 1
ATOM 1771 C CA . MET A 1 227 ? -52.125 -15.945 11.75 1 33.84 227 MET A CA 1
ATOM 1772 C C . MET A 1 227 ? -53.438 -15.188 11.891 1 33.84 227 MET A C 1
ATOM 1774 O O . MET A 1 227 ? -53.75 -14.672 12.969 1 33.84 227 MET A O 1
ATOM 1778 N N . SER A 1 228 ? -53.719 -14.211 10.938 1 33.06 228 SER A N 1
ATOM 1779 C CA . SER A 1 228 ? -55.125 -13.797 10.906 1 33.06 228 SER A CA 1
ATOM 1780 C C . SER A 1 228 ? -56.062 -14.984 11.148 1 33.06 228 SER A C 1
ATOM 1782 O O . SER A 1 228 ? -56 -15.984 10.438 1 33.06 228 SER A O 1
ATOM 1784 N N . ASN A 1 229 ? -56.188 -15.445 12.406 1 29.97 229 ASN A N 1
ATOM 1785 C CA . ASN A 1 229 ? -57.281 -16.266 12.859 1 29.97 229 ASN A CA 1
ATOM 1786 C C . ASN A 1 229 ? -58.594 -15.836 12.211 1 29.97 229 ASN A C 1
ATOM 1788 O O . ASN A 1 229 ? -59.156 -14.773 12.539 1 29.97 229 ASN A O 1
ATOM 1792 N N . GLN A 1 230 ? -58.719 -15.852 10.859 1 25.58 230 GLN A N 1
ATOM 1793 C CA . GLN A 1 230 ? -60.062 -15.969 10.312 1 25.58 230 GLN A CA 1
ATOM 1794 C C . GLN A 1 230 ? -60.844 -17.094 10.992 1 25.58 230 GLN A C 1
ATOM 1796 O O . GLN A 1 230 ? -60.594 -18.266 10.742 1 25.58 230 GLN A O 1
ATOM 1801 N N . ILE A 1 231 ? -60.969 -16.859 12.273 1 25.09 231 ILE A N 1
ATOM 1802 C CA . ILE A 1 231 ? -62.219 -17.359 12.828 1 25.09 231 ILE A CA 1
ATOM 1803 C C . ILE A 1 231 ? -63.406 -16.516 12.281 1 25.09 231 ILE A C 1
ATOM 1805 O O . ILE A 1 231 ? -63.312 -15.289 12.266 1 25.09 231 ILE A O 1
ATOM 1809 N N . MET B 1 1 ? 25.703 23.906 34.125 1 31.88 1 MET B N 1
ATOM 1810 C CA . MET B 1 1 ? 24.672 24.328 33.188 1 31.88 1 MET B CA 1
ATOM 1811 C C . MET B 1 1 ? 25.203 24.297 31.75 1 31.88 1 MET B C 1
ATOM 1813 O O . MET B 1 1 ? 26.109 25.047 31.406 1 31.88 1 MET B O 1
ATOM 1817 N N . ASN B 1 2 ? 25.125 23.188 30.938 1 40.56 2 ASN B N 1
ATOM 1818 C CA . ASN B 1 2 ? 25.953 22.781 29.828 1 40.56 2 ASN B CA 1
ATOM 1819 C C . ASN B 1 2 ? 25.719 23.656 28.594 1 40.56 2 ASN B C 1
ATOM 1821 O O . ASN B 1 2 ? 24.641 24.234 28.453 1 40.56 2 ASN B O 1
ATOM 1825 N N . LYS B 1 3 ? 26.734 23.953 27.734 1 56.72 3 LYS B N 1
ATOM 1826 C CA . LYS B 1 3 ? 26.891 24.797 26.562 1 56.72 3 LYS B CA 1
ATOM 1827 C C . LYS B 1 3 ? 25.766 24.562 25.562 1 56.72 3 LYS B C 1
ATOM 1829 O O . LYS B 1 3 ? 25.344 25.5 24.859 1 56.72 3 LYS B O 1
ATOM 1834 N N . ASP B 1 4 ? 25.281 23.406 25.5 1 45.81 4 ASP B N 1
ATOM 1835 C CA . ASP B 1 4 ? 24.297 23 24.5 1 45.81 4 ASP B CA 1
ATOM 1836 C C . ASP B 1 4 ? 22.922 23.547 24.828 1 45.81 4 ASP B C 1
ATOM 1838 O O . ASP B 1 4 ? 22.141 23.859 23.938 1 45.81 4 ASP B O 1
ATOM 1842 N N . GLN B 1 5 ? 22.578 23.812 26.109 1 45.41 5 GLN B N 1
ATOM 1843 C CA . GLN B 1 5 ? 21.312 24.391 26.547 1 45.41 5 GLN B CA 1
ATOM 1844 C C . GLN B 1 5 ? 21.281 25.891 26.266 1 45.41 5 GLN B C 1
ATOM 1846 O O . GLN B 1 5 ? 20.234 26.438 25.891 1 45.41 5 GLN B O 1
ATOM 1851 N N . GLU B 1 6 ? 22.469 26.516 26.266 1 47.31 6 GLU B N 1
ATOM 1852 C CA . GLU B 1 6 ? 22.547 27.953 26.031 1 47.31 6 GLU B CA 1
ATOM 1853 C C . GLU B 1 6 ? 22.344 28.281 24.547 1 47.31 6 GLU B C 1
ATOM 1855 O O . GLU B 1 6 ? 21.688 29.266 24.203 1 47.31 6 GLU B O 1
ATOM 1860 N N . GLN B 1 7 ? 22.734 27.359 23.562 1 48.38 7 GLN B N 1
ATOM 1861 C CA . GLN B 1 7 ? 22.609 27.594 22.125 1 48.38 7 GLN B CA 1
ATOM 1862 C C . GLN B 1 7 ? 21.156 27.406 21.672 1 48.38 7 GLN B C 1
ATOM 1864 O O . GLN B 1 7 ? 20.672 28.188 20.844 1 48.38 7 GLN B O 1
ATOM 1869 N N . ALA B 1 8 ? 20.406 26.516 22.281 1 47.22 8 ALA B N 1
ATOM 1870 C CA . ALA B 1 8 ? 19 26.281 21.938 1 47.22 8 ALA B CA 1
ATOM 1871 C C . ALA B 1 8 ? 18.141 27.469 22.391 1 47.22 8 ALA B C 1
ATOM 1873 O O . ALA B 1 8 ? 17.25 27.906 21.656 1 47.22 8 ALA B O 1
ATOM 1874 N N . LEU B 1 9 ? 18.547 28.125 23.531 1 47.47 9 LEU B N 1
ATOM 1875 C CA . LEU B 1 9 ? 17.812 29.281 24.016 1 47.47 9 LEU B CA 1
ATOM 1876 C C . LEU B 1 9 ? 18.078 30.5 23.125 1 47.47 9 LEU B C 1
ATOM 1878 O O . LEU B 1 9 ? 17.141 31.25 22.812 1 47.47 9 LEU B O 1
ATOM 1882 N N . ALA B 1 10 ? 19.297 30.609 22.578 1 52.28 10 ALA B N 1
ATOM 1883 C CA . ALA B 1 10 ? 19.656 31.734 21.719 1 52.28 10 ALA B CA 1
ATOM 1884 C C . ALA B 1 10 ? 18.953 31.641 20.375 1 52.28 10 ALA B C 1
ATOM 1886 O O . ALA B 1 10 ? 18.469 32.656 19.844 1 52.28 10 ALA B O 1
ATOM 1887 N N . GLU B 1 11 ? 18.844 30.406 19.906 1 46.44 11 GLU B N 1
ATOM 1888 C CA . GLU B 1 11 ? 18.219 30.219 18.609 1 46.44 11 GLU B CA 1
ATOM 1889 C C . GLU B 1 11 ? 16.703 30.422 18.688 1 46.44 11 GLU B C 1
ATOM 1891 O O . GLU B 1 11 ? 16.109 31 17.781 1 46.44 11 GLU B O 1
ATOM 1896 N N . GLN B 1 12 ? 16.156 30.094 19.906 1 40.62 12 GLN B N 1
ATOM 1897 C CA . GLN B 1 12 ? 14.742 30.375 20.156 1 40.62 12 GLN B CA 1
ATOM 1898 C C . GLN B 1 12 ? 14.492 31.875 20.266 1 40.62 12 GLN B C 1
ATOM 1900 O O . GLN B 1 12 ? 13.5 32.375 19.75 1 40.62 12 GLN B O 1
ATOM 1905 N N . GLU B 1 13 ? 15.477 32.562 20.922 1 45.38 13 GLU B N 1
ATOM 1906 C CA . GLU B 1 13 ? 15.32 34 21.047 1 45.38 13 GLU B CA 1
ATOM 1907 C C . GLU B 1 13 ? 15.438 34.688 19.688 1 45.38 13 GLU B C 1
ATOM 1909 O O . GLU B 1 13 ? 14.758 35.688 19.422 1 45.38 13 GLU B O 1
ATOM 1914 N N . GLY B 1 14 ? 16.25 34.156 18.797 1 41.91 14 GLY B N 1
ATOM 1915 C CA . GLY B 1 14 ? 16.344 34.688 17.453 1 41.91 14 GLY B CA 1
ATOM 1916 C C . GLY B 1 14 ? 15.07 34.562 16.641 1 41.91 14 GLY B C 1
ATOM 1917 O O . GLY B 1 14 ? 14.68 35.5 15.93 1 41.91 14 GLY B O 1
ATOM 1918 N N . LEU B 1 15 ? 14.445 33.406 16.812 1 37.91 15 LEU B N 1
ATOM 1919 C CA . LEU B 1 15 ? 13.219 33.156 16.062 1 37.91 15 LEU B CA 1
ATOM 1920 C C . LEU B 1 15 ? 12.078 34.031 16.609 1 37.91 15 LEU B C 1
ATOM 1922 O O . LEU B 1 15 ? 11.266 34.562 15.828 1 37.91 15 LEU B O 1
ATOM 1926 N N . LEU B 1 16 ? 12.078 34.312 17.938 1 35.31 16 LEU B N 1
ATOM 1927 C CA . LEU B 1 16 ? 11.094 35.219 18.531 1 35.31 16 LEU B CA 1
ATOM 1928 C C . LEU B 1 16 ? 11.289 36.656 18.016 1 35.31 16 LEU B C 1
ATOM 1930 O O . LEU B 1 16 ? 10.32 37.344 17.719 1 35.31 16 LEU B O 1
ATOM 1934 N N . ASP B 1 17 ? 12.555 37.031 17.797 1 38.66 17 ASP B N 1
ATOM 1935 C CA . ASP B 1 17 ? 12.836 38.375 17.344 1 38.66 17 ASP B CA 1
ATOM 1936 C C . ASP B 1 17 ? 12.406 38.594 15.891 1 38.66 17 ASP B C 1
ATOM 1938 O O . ASP B 1 17 ? 11.906 39.656 15.523 1 38.66 17 ASP B O 1
ATOM 1942 N N . GLU B 1 18 ? 12.578 37.531 15.078 1 34.81 18 GLU B N 1
ATOM 1943 C CA . GLU B 1 18 ? 12.203 37.656 13.672 1 34.81 18 GLU B CA 1
ATOM 1944 C C . GLU B 1 18 ? 10.688 37.75 13.516 1 34.81 18 GLU B C 1
ATOM 1946 O O . GLU B 1 18 ? 10.195 38.406 12.586 1 34.81 18 GLU B O 1
ATOM 1951 N N . CYS B 1 19 ? 9.977 37.062 14.375 1 34.38 19 CYS B N 1
ATOM 1952 C CA . CYS B 1 19 ? 8.523 37.156 14.328 1 34.38 19 CYS B CA 1
ATOM 1953 C C . CYS B 1 19 ? 8.062 38.594 14.664 1 34.38 19 CYS B C 1
ATOM 1955 O O . CYS B 1 19 ? 7.027 39.031 14.18 1 34.38 19 CYS B O 1
ATOM 1957 N N . LYS B 1 20 ? 8.828 39.344 15.492 1 32.47 20 LYS B N 1
ATOM 1958 C CA . LYS B 1 20 ? 8.438 40.688 15.859 1 32.47 20 LYS B CA 1
ATOM 1959 C C . LYS B 1 20 ? 8.555 41.656 14.672 1 32.47 20 LYS B C 1
ATOM 1961 O O . LYS B 1 20 ? 7.93 42.719 14.648 1 32.47 20 LYS B O 1
ATOM 1966 N N . LEU B 1 21 ? 9.453 41.344 13.695 1 30.39 21 LEU B N 1
ATOM 1967 C CA . LEU B 1 21 ? 9.695 42.344 12.648 1 30.39 21 LEU B CA 1
ATOM 1968 C C . LEU B 1 21 ? 8.516 42.406 11.688 1 30.39 21 LEU B C 1
ATOM 1970 O O . LEU B 1 21 ? 8.219 43.469 11.141 1 30.39 21 LEU B O 1
ATOM 1974 N N . TYR B 1 22 ? 7.922 41.219 11.375 1 28.58 22 TYR B N 1
ATOM 1975 C CA . TYR B 1 22 ? 6.957 41.312 10.289 1 28.58 22 TYR B CA 1
ATOM 1976 C C . TYR B 1 22 ? 5.672 42 10.75 1 28.58 22 TYR B C 1
ATOM 1978 O O . TYR B 1 22 ? 4.719 42.125 9.969 1 28.58 22 TYR B O 1
ATOM 1986 N N . ARG B 1 23 ? 5.551 42.125 12.062 1 24.83 23 ARG B N 1
ATOM 1987 C CA . ARG B 1 23 ? 4.305 42.719 12.547 1 24.83 23 ARG B CA 1
ATOM 1988 C C . ARG B 1 23 ? 4.16 44.156 12.102 1 24.83 23 ARG B C 1
ATOM 1990 O O . ARG B 1 23 ? 3.166 44.812 12.422 1 24.83 23 ARG B O 1
ATOM 1997 N N . GLY B 1 24 ? 5.266 44.719 11.57 1 25.09 24 GLY B N 1
ATOM 1998 C CA . GLY B 1 24 ? 5.18 46.156 11.461 1 25.09 24 GLY B CA 1
ATOM 1999 C C . GLY B 1 24 ? 4.211 46.625 10.383 1 25.09 24 GLY B C 1
ATOM 2000 O O . GLY B 1 24 ? 4.172 47.781 10.039 1 25.09 24 GLY B O 1
ATOM 2001 N N . GLU B 1 25 ? 3.949 45.656 9.422 1 24.78 25 GLU B N 1
ATOM 2002 C CA . GLU B 1 25 ? 3.375 46.438 8.32 1 24.78 25 GLU B CA 1
ATOM 2003 C C . GLU B 1 25 ? 2.061 47.094 8.734 1 24.78 25 GLU B C 1
ATOM 2005 O O . GLU B 1 25 ? 1.216 46.469 9.375 1 24.78 25 GLU B O 1
ATOM 2010 N N . LYS B 1 26 ? 2.131 48.312 8.82 1 26.05 26 LYS B N 1
ATOM 2011 C CA . LYS B 1 26 ? 1.172 49.375 9.164 1 26.05 26 LYS B CA 1
ATOM 2012 C C . LYS B 1 26 ? -0.139 49.188 8.406 1 26.05 26 LYS B C 1
ATOM 2014 O O . LYS B 1 26 ? -0.136 49.031 7.18 1 26.05 26 LYS B O 1
ATOM 2019 N N . GLU B 1 27 ? -1.19 48.688 9.094 1 24.83 27 GLU B N 1
ATOM 2020 C CA . GLU B 1 27 ? -2.576 48.531 8.664 1 24.83 27 GLU B CA 1
ATOM 2021 C C . GLU B 1 27 ? -3.074 49.781 7.938 1 24.83 27 GLU B C 1
ATOM 2023 O O . GLU B 1 27 ? -2.943 50.875 8.445 1 24.83 27 GLU B O 1
ATOM 2028 N N . PRO B 1 28 ? -2.939 49.781 6.625 1 27.62 28 PRO B N 1
ATOM 2029 C CA . PRO B 1 28 ? -3.395 51 5.906 1 27.62 28 PRO B CA 1
ATOM 2030 C C . PRO B 1 28 ? -4.688 51.562 6.48 1 27.62 28 PRO B C 1
ATOM 2032 O O . PRO B 1 28 ? -5.457 50.844 7.121 1 27.62 28 PRO B O 1
ATOM 2035 N N . ASP B 1 29 ? -4.777 52.844 6.621 1 23.97 29 ASP B N 1
ATOM 2036 C CA . ASP B 1 29 ? -5.754 53.812 7.141 1 23.97 29 ASP B CA 1
ATOM 2037 C C . ASP B 1 29 ? -7.133 53.562 6.535 1 23.97 29 ASP B C 1
ATOM 2039 O O . ASP B 1 29 ? -7.305 53.656 5.316 1 23.97 29 ASP B O 1
ATOM 2043 N N . THR B 1 30 ? -7.785 52.5 7.016 1 24.09 30 THR B N 1
ATOM 2044 C CA . THR B 1 30 ? -9.148 52.156 6.613 1 24.09 30 THR B CA 1
ATOM 2045 C C . THR B 1 30 ? -10.016 53.406 6.516 1 24.09 30 THR B C 1
ATOM 2047 O O . THR B 1 30 ? -10.133 54.156 7.48 1 24.09 30 THR B O 1
ATOM 2050 N N . LYS B 1 31 ? -10.164 53.875 5.277 1 26.59 31 LYS B N 1
ATOM 2051 C CA . LYS B 1 31 ? -11.008 54.969 4.809 1 26.59 31 LYS B CA 1
ATOM 2052 C C . LYS B 1 31 ? -12.336 55 5.566 1 26.59 31 LYS B C 1
ATOM 2054 O O . LYS B 1 31 ? -12.875 53.969 5.926 1 26.59 31 LYS B O 1
ATOM 2059 N N . GLU B 1 32 ? -12.82 56.188 6.043 1 25.34 32 GLU B N 1
ATOM 2060 C CA . GLU B 1 32 ? -13.914 56.75 6.832 1 25.34 32 GLU B CA 1
ATOM 2061 C C . GLU B 1 32 ? -15.273 56.312 6.277 1 25.34 32 GLU B C 1
ATOM 2063 O O . GLU B 1 32 ? -15.555 56.5 5.09 1 25.34 32 GLU B O 1
ATOM 2068 N N . PRO B 1 33 ? -15.836 55.188 6.715 1 27.44 33 PRO B N 1
ATOM 2069 C CA . PRO B 1 33 ? -17.156 54.75 6.266 1 27.44 33 PRO B CA 1
ATOM 2070 C C . PRO B 1 33 ? -18.219 55.812 6.383 1 27.44 33 PRO B C 1
ATOM 2072 O O . PRO B 1 33 ? -18.344 56.469 7.426 1 27.44 33 PRO B O 1
ATOM 2075 N N . LEU B 1 34 ? -18.469 56.594 5.316 1 24.38 34 LEU B N 1
ATOM 2076 C CA . LEU B 1 34 ? -19.594 57.531 5.277 1 24.38 34 LEU B CA 1
ATOM 2077 C C . LEU B 1 34 ? -20.828 56.906 5.914 1 24.38 34 LEU B C 1
ATOM 2079 O O . LEU B 1 34 ? -21.266 55.844 5.527 1 24.38 34 LEU B O 1
ATOM 2083 N N . THR B 1 35 ? -21.156 57.25 7.156 1 24.52 35 THR B N 1
ATOM 2084 C CA . THR B 1 35 ? -22.188 56.906 8.133 1 24.52 35 THR B CA 1
ATOM 2085 C C . THR B 1 35 ? -23.578 57.219 7.59 1 24.52 35 THR B C 1
ATOM 2087 O O . THR B 1 35 ? -24.547 57.344 8.352 1 24.52 35 THR B O 1
ATOM 2090 N N . GLN B 1 36 ? -23.875 57.125 6.254 1 23.95 36 GLN B N 1
ATOM 2091 C CA . GLN B 1 36 ? -25.25 57.531 5.996 1 23.95 36 GLN B CA 1
ATOM 2092 C C . GLN B 1 36 ? -26.219 56.906 6.988 1 23.95 36 GLN B C 1
ATOM 2094 O O . GLN B 1 36 ? -26.203 55.688 7.176 1 23.95 36 GLN B O 1
ATOM 2099 N N . GLU B 1 37 ? -26.688 57.656 7.945 1 26.33 37 GLU B N 1
ATOM 2100 C CA . GLU B 1 37 ? -27.625 57.5 9.055 1 26.33 37 GLU B CA 1
ATOM 2101 C C . GLU B 1 37 ? -28.984 57 8.57 1 26.33 37 GLU B C 1
ATOM 2103 O O . GLU B 1 37 ? -29.828 57.812 8.172 1 26.33 37 GLU B O 1
ATOM 2108 N N . ASP B 1 38 ? -29.125 56.344 7.457 1 26.83 38 ASP B N 1
ATOM 2109 C CA . ASP B 1 38 ? -30.531 56.094 7.148 1 26.83 38 ASP B CA 1
ATOM 2110 C C . ASP B 1 38 ? -31.25 55.5 8.344 1 26.83 38 ASP B C 1
ATOM 2112 O O . ASP B 1 38 ? -30.812 54.469 8.898 1 26.83 38 ASP B O 1
ATOM 2116 N N . GLU B 1 39 ? -32 56.25 9.039 1 27.25 39 GLU B N 1
ATOM 2117 C CA . GLU B 1 39 ? -32.906 56.062 10.172 1 27.25 39 GLU B CA 1
ATOM 2118 C C . GLU B 1 39 ? -33.844 54.875 9.922 1 27.25 39 GLU B C 1
ATOM 2120 O O . GLU B 1 39 ? -34.875 55.031 9.258 1 27.25 39 GLU B O 1
ATOM 2125 N N . GLU B 1 40 ? -33.438 53.875 9.195 1 28.23 40 GLU B N 1
ATOM 2126 C CA . GLU B 1 40 ? -34.5 52.875 9 1 28.23 40 GLU B CA 1
ATOM 2127 C C . GLU B 1 40 ? -35.125 52.5 10.336 1 28.23 40 GLU B C 1
ATOM 2129 O O . GLU B 1 40 ? -34.438 52.188 11.305 1 28.23 40 GLU B O 1
ATOM 2134 N N . ASP B 1 41 ? -36.312 52.906 10.531 1 29.31 41 ASP B N 1
ATOM 2135 C CA . ASP B 1 41 ? -37.312 52.656 11.547 1 29.31 41 ASP B CA 1
ATOM 2136 C C . ASP B 1 41 ? -37.281 51.188 11.984 1 29.31 41 ASP B C 1
ATOM 2138 O O . ASP B 1 41 ? -37.594 50.281 11.203 1 29.31 41 ASP B O 1
ATOM 2142 N N . THR B 1 42 ? -36.25 50.781 12.641 1 29.47 42 THR B N 1
ATOM 2143 C CA . THR B 1 42 ? -36.062 49.469 13.242 1 29.47 42 THR B CA 1
ATOM 2144 C C . THR B 1 42 ? -37.281 49.062 14.07 1 29.47 42 THR B C 1
ATOM 2146 O O . THR B 1 42 ? -37.656 49.75 15.008 1 29.47 42 THR B O 1
ATOM 2149 N N . VAL B 1 43 ? -38.25 48.562 13.344 1 34.06 43 VAL B N 1
ATOM 2150 C CA . VAL B 1 43 ? -39.438 48 13.984 1 34.06 43 VAL B CA 1
ATOM 2151 C C . VAL B 1 43 ? -39.031 47.375 15.328 1 34.06 43 VAL B C 1
ATOM 2153 O O . VAL B 1 43 ? -38 46.688 15.438 1 34.06 43 VAL B O 1
ATOM 2156 N N . THR B 1 44 ? -39.25 48.062 16.328 1 30.91 44 THR B N 1
ATOM 2157 C CA . THR B 1 44 ? -39.094 47.75 17.75 1 30.91 44 THR B CA 1
ATOM 2158 C C . THR B 1 44 ? -39.625 46.344 18.047 1 30.91 44 THR B C 1
ATOM 2160 O O . THR B 1 44 ? -40.812 46.062 17.906 1 30.91 44 THR B O 1
ATOM 2163 N N . GLY B 1 45 ? -38.969 45.25 17.688 1 29 45 GLY B N 1
ATOM 2164 C CA . GLY B 1 45 ? -39.312 43.875 17.953 1 29 45 GLY B CA 1
ATOM 2165 C C . GLY B 1 45 ? -39.875 43.625 19.344 1 29 45 GLY B C 1
ATOM 2166 O O . GLY B 1 45 ? -39.688 44.469 20.234 1 29 45 GLY B O 1
ATOM 2167 N N . LEU B 1 46 ? -40.906 42.906 19.484 1 33.06 46 LEU B N 1
ATOM 2168 C CA . LEU B 1 46 ? -41.625 42.469 20.672 1 33.06 46 LEU B CA 1
ATOM 2169 C C . LEU B 1 46 ? -40.656 42.094 21.781 1 33.06 46 LEU B C 1
ATOM 2171 O O . LEU B 1 46 ? -39.531 41.656 21.5 1 33.06 46 LEU B O 1
ATOM 2175 N N . PRO B 1 47 ? -40.688 42.656 22.969 1 34 47 PRO B N 1
ATOM 2176 C CA . PRO B 1 47 ? -39.844 42.375 24.125 1 34 47 PRO B CA 1
ATOM 2177 C C . PRO B 1 47 ? -39.656 40.875 24.375 1 34 47 PRO B C 1
ATOM 2179 O O . PRO B 1 47 ? -40.625 40.188 24.656 1 34 47 PRO B O 1
ATOM 2182 N N . VAL B 1 48 ? -39.219 40 23.562 1 33.62 48 VAL B N 1
ATOM 2183 C CA . VAL B 1 48 ? -38.969 38.625 23.953 1 33.62 48 VAL B CA 1
ATOM 2184 C C . VAL B 1 48 ? -38.281 38.594 25.328 1 33.62 48 VAL B C 1
ATOM 2186 O O . VAL B 1 48 ? -37.344 39.344 25.562 1 33.62 48 VAL B O 1
ATOM 2189 N N . GLY B 1 49 ? -38.906 38.25 26.406 1 35.97 49 GLY B N 1
ATOM 2190 C CA . GLY B 1 49 ? -38.375 38.094 27.734 1 35.97 49 GLY B CA 1
ATOM 2191 C C . GLY B 1 49 ? -36.938 37.594 27.734 1 35.97 49 GLY B C 1
ATOM 2192 O O . GLY B 1 49 ? -36.438 37.094 26.719 1 35.97 49 GLY B O 1
ATOM 2193 N N . PRO B 1 50 ? -36.094 38.031 28.734 1 34.66 50 PRO B N 1
ATOM 2194 C CA . PRO B 1 50 ? -34.688 37.625 28.656 1 34.66 50 PRO B CA 1
ATOM 2195 C C . PRO B 1 50 ? -34.5 36.125 28.328 1 34.66 50 PRO B C 1
ATOM 2197 O O . PRO B 1 50 ? -35.031 35.281 29.047 1 34.66 50 PRO B O 1
ATOM 2200 N N . GLY B 1 51 ? -34.781 35.656 27.219 1 33.53 51 GLY B N 1
ATOM 2201 C CA . GLY B 1 51 ? -34.562 34.219 26.953 1 33.53 51 GLY B CA 1
ATOM 2202 C C . GLY B 1 51 ? -33.312 33.688 27.641 1 33.53 51 GLY B C 1
ATOM 2203 O O . GLY B 1 51 ? -32.438 34.438 28.031 1 33.53 51 GLY B O 1
ATOM 2204 N N . PRO B 1 52 ? -33.5 32.562 28.484 1 34.53 52 PRO B N 1
ATOM 2205 C CA . PRO B 1 52 ? -32.281 32.094 29.109 1 34.53 52 PRO B CA 1
ATOM 2206 C C . PRO B 1 52 ? -31.047 32.219 28.219 1 34.53 52 PRO B C 1
ATOM 2208 O O . PRO B 1 52 ? -31.188 32.25 26.984 1 34.53 52 PRO B O 1
ATOM 2211 N N . ALA B 1 53 ? -30.125 33.062 28.594 1 35.06 53 ALA B N 1
ATOM 2212 C CA . ALA B 1 53 ? -28.781 33.062 28 1 35.06 53 ALA B CA 1
ATOM 2213 C C . ALA B 1 53 ? -28.422 31.656 27.5 1 35.06 53 ALA B C 1
ATOM 2215 O O . ALA B 1 53 ? -28.219 30.734 28.312 1 35.06 53 ALA B O 1
ATOM 2216 N N . THR B 1 54 ? -29.141 31.172 26.578 1 34.38 54 THR B N 1
ATOM 2217 C CA . THR B 1 54 ? -28.562 29.984 25.953 1 34.38 54 THR B CA 1
ATOM 2218 C C . THR B 1 54 ? -27.047 30.125 25.812 1 34.38 54 THR B C 1
ATOM 2220 O O . THR B 1 54 ? -26.578 30.938 25.016 1 34.38 54 THR B O 1
ATOM 2223 N N . THR B 1 55 ? -26.328 30.297 26.875 1 35.03 55 THR B N 1
ATOM 2224 C CA . THR B 1 55 ? -24.906 30 26.703 1 35.03 55 THR B CA 1
ATOM 2225 C C . THR B 1 55 ? -24.703 28.984 25.594 1 35.03 55 THR B C 1
ATOM 2227 O O . THR B 1 55 ? -25.047 27.812 25.734 1 35.03 55 THR B O 1
ATOM 2230 N N . VAL B 1 56 ? -25.141 29.297 24.422 1 36.41 56 VAL B N 1
ATOM 2231 C CA . VAL B 1 56 ? -24.562 28.484 23.359 1 36.41 56 VAL B CA 1
ATOM 2232 C C . VAL B 1 56 ? -23.172 28 23.75 1 36.41 56 VAL B C 1
ATOM 2234 O O . VAL B 1 56 ? -22.219 28.766 23.719 1 36.41 56 VAL B O 1
ATOM 2237 N N . VAL B 1 57 ? -22.938 27.578 25 1 37 57 VAL B N 1
ATOM 2238 C CA . VAL B 1 57 ? -21.703 26.812 25.156 1 37 57 VAL B CA 1
ATOM 2239 C C . VAL B 1 57 ? -21.359 26.078 23.859 1 37 57 VAL B C 1
ATOM 2241 O O . VAL B 1 57 ? -22.094 25.188 23.438 1 37 57 VAL B O 1
ATOM 2244 N N . SER B 1 58 ? -21.109 26.734 22.734 1 40.59 58 SER B N 1
ATOM 2245 C CA . SER B 1 58 ? -20.438 26.078 21.625 1 40.59 58 SER B CA 1
ATOM 2246 C C . SER B 1 58 ? -19.719 24.812 22.078 1 40.59 58 SER B C 1
ATOM 2248 O O . SER B 1 58 ? -18.656 24.891 22.703 1 40.59 58 SER B O 1
ATOM 2250 N N . ALA B 1 59 ? -20.141 23.922 22.781 1 43.59 59 ALA B N 1
ATOM 2251 C CA . ALA B 1 59 ? -19.594 22.641 23.219 1 43.59 59 ALA B CA 1
ATOM 2252 C C . ALA B 1 59 ? -18.625 22.078 22.188 1 43.59 59 ALA B C 1
ATOM 2254 O O . ALA B 1 59 ? -19.031 21.641 21.125 1 43.59 59 ALA B O 1
ATOM 2255 N N . GLN B 1 60 ? -17.484 22.781 22 1 54.06 60 GLN B N 1
ATOM 2256 C CA . GLN B 1 60 ? -16.422 22.359 21.094 1 54.06 60 GLN B CA 1
ATOM 2257 C C . GLN B 1 60 ? -16.25 20.844 21.109 1 54.06 60 GLN B C 1
ATOM 2259 O O . GLN B 1 60 ? -16.172 20.234 22.172 1 54.06 60 GLN B O 1
ATOM 2264 N N . MET B 1 61 ? -16.859 20.156 20.234 1 65.31 61 MET B N 1
ATOM 2265 C CA . MET B 1 61 ? -16.719 18.703 20.125 1 65.31 61 MET B CA 1
ATOM 2266 C C . MET B 1 61 ? -15.297 18.266 20.453 1 65.31 61 MET B C 1
ATOM 2268 O O . MET B 1 61 ? -14.336 18.891 20.016 1 65.31 61 MET B O 1
ATOM 2272 N N . PRO B 1 62 ? -15.102 17.625 21.516 1 80.19 62 PRO B N 1
ATOM 2273 C CA . PRO B 1 62 ? -13.766 17.141 21.875 1 80.19 62 PRO B CA 1
ATOM 2274 C C . PRO B 1 62 ? -13.008 16.562 20.688 1 80.19 62 PRO B C 1
ATOM 2276 O O . PRO B 1 62 ? -13.625 15.969 19.781 1 80.19 62 PRO B O 1
ATOM 2279 N N . ARG B 1 63 ? -11.758 17 20.609 1 85.88 63 ARG B N 1
ATOM 2280 C CA . ARG B 1 63 ? -10.898 16.484 19.547 1 85.88 63 ARG B CA 1
ATOM 2281 C C . ARG B 1 63 ? -10.766 14.969 19.641 1 85.88 63 ARG B C 1
ATOM 2283 O O . ARG B 1 63 ? -10.727 14.414 20.75 1 85.88 63 ARG B O 1
ATOM 2290 N N . THR B 1 64 ? -10.766 14.344 18.562 1 90.62 64 THR B N 1
ATOM 2291 C CA . THR B 1 64 ? -10.641 12.891 18.469 1 90.62 64 THR B CA 1
ATOM 2292 C C . THR B 1 64 ? -9.18 12.484 18.344 1 90.62 64 THR B C 1
ATOM 2294 O O . THR B 1 64 ? -8.422 13.094 17.578 1 90.62 64 THR B O 1
ATOM 2297 N N . PRO B 1 65 ? -8.742 11.594 19.109 1 91.19 65 PRO B N 1
ATOM 2298 C CA . PRO B 1 65 ? -7.359 11.133 18.953 1 91.19 65 PRO B CA 1
ATOM 2299 C C . PRO B 1 65 ? -7.125 10.383 17.656 1 91.19 65 PRO B C 1
ATOM 2301 O O . PRO B 1 65 ? -8.07 9.859 17.047 1 91.19 65 PRO B O 1
ATOM 2304 N N . TRP B 1 66 ? -5.883 10.375 17.266 1 93.06 66 TRP B N 1
ATOM 2305 C CA . TRP B 1 66 ? -5.5 9.562 16.109 1 93.06 66 TRP B CA 1
ATOM 2306 C C . TRP B 1 66 ? -5.707 8.078 16.391 1 93.06 66 TRP B C 1
ATOM 2308 O O . TRP B 1 66 ? -5.551 7.629 17.531 1 93.06 66 TRP B O 1
ATOM 2318 N N . SER B 1 67 ? -6.059 7.312 15.438 1 92.12 67 SER B N 1
ATOM 2319 C CA . SER B 1 67 ? -6.207 5.871 15.609 1 92.12 67 SER B CA 1
ATOM 2320 C C . SER B 1 67 ? -4.875 5.215 15.953 1 92.12 67 SER B C 1
ATOM 2322 O O . SER B 1 67 ? -4.84 4.223 16.688 1 92.12 67 SER B O 1
ATOM 2324 N N . THR B 1 68 ? -3.809 5.758 15.312 1 93.56 68 THR B N 1
ATOM 2325 C CA . THR B 1 68 ? -2.461 5.254 15.562 1 93.56 68 THR B CA 1
ATOM 2326 C C . THR B 1 68 ? -1.479 6.406 15.758 1 93.56 68 THR B C 1
ATOM 2328 O O . THR B 1 68 ? -1.703 7.512 15.258 1 93.56 68 THR B O 1
ATOM 2331 N N . GLY B 1 69 ? -0.431 6.102 16.406 1 92.75 69 GLY B N 1
ATOM 2332 C CA . GLY B 1 69 ? 0.603 7.102 16.625 1 92.75 69 GLY B CA 1
ATOM 2333 C C . GLY B 1 69 ? 1.523 7.277 15.438 1 92.75 69 GLY B C 1
ATOM 2334 O O . GLY B 1 69 ? 1.394 6.566 14.438 1 92.75 69 GLY B O 1
ATOM 2335 N N . LEU B 1 70 ? 2.428 8.234 15.57 1 92.25 70 LEU B N 1
ATOM 2336 C CA . LEU B 1 70 ? 3.354 8.586 14.492 1 92.25 70 LEU B CA 1
ATOM 2337 C C . LEU B 1 70 ? 4.242 7.395 14.141 1 92.25 70 LEU B C 1
ATOM 2339 O O . LEU B 1 70 ? 4.516 7.148 12.969 1 92.25 70 LEU B O 1
ATOM 2343 N N . PHE B 1 71 ? 4.672 6.602 15.164 1 94.06 71 PHE B N 1
ATOM 2344 C CA . PHE B 1 71 ? 5.66 5.551 14.945 1 94.06 71 PHE B CA 1
ATOM 2345 C C . PHE B 1 71 ? 5.016 4.172 15.039 1 94.06 71 PHE B C 1
ATOM 2347 O O . PHE B 1 71 ? 5.707 3.174 15.25 1 94.06 71 PHE B O 1
ATOM 2354 N N . GLN B 1 72 ? 3.756 4.121 14.93 1 94.31 72 GLN B N 1
ATOM 2355 C CA . GLN B 1 72 ? 3.043 2.861 15.102 1 94.31 72 GLN B CA 1
ATOM 2356 C C . GLN B 1 72 ? 2.787 2.188 13.758 1 94.31 72 GLN B C 1
ATOM 2358 O O . GLN B 1 72 ? 1.646 1.854 13.43 1 94.31 72 GLN B O 1
ATOM 2363 N N . CYS B 1 73 ? 3.82 1.752 13.078 1 91.19 73 CYS B N 1
ATOM 2364 C CA . CYS B 1 73 ? 3.736 1.123 11.766 1 91.19 73 CYS B CA 1
ATOM 2365 C C . CYS B 1 73 ? 3.195 -0.298 11.875 1 91.19 73 CYS B C 1
ATOM 2367 O O . CYS B 1 73 ? 2.744 -0.873 10.883 1 91.19 73 CYS B O 1
ATOM 2369 N N . LEU B 1 74 ? 3.223 -0.838 13.062 1 87.75 74 LEU B N 1
ATOM 2370 C CA . LEU B 1 74 ? 2.74 -2.203 13.242 1 87.75 74 LEU B CA 1
ATOM 2371 C C . LEU B 1 74 ? 1.279 -2.211 13.68 1 87.75 74 LEU B C 1
ATOM 2373 O O . LEU B 1 74 ? 0.698 -3.277 13.898 1 87.75 74 LEU B O 1
ATOM 2377 N N . GLY B 1 75 ? 0.72 -1.082 13.734 1 82.5 75 GLY B N 1
ATOM 2378 C CA . GLY B 1 75 ? -0.693 -0.969 14.055 1 82.5 75 GLY B CA 1
ATOM 2379 C C . GLY B 1 75 ? -0.973 -1.038 15.547 1 82.5 75 GLY B C 1
ATOM 2380 O O . GLY B 1 75 ? -0.057 -0.911 16.359 1 82.5 75 GLY B O 1
ATOM 2381 N N . ASN B 1 76 ? -2.348 -1.004 15.852 1 84.38 76 ASN B N 1
ATOM 2382 C CA . ASN B 1 76 ? -2.824 -1.054 17.234 1 84.38 76 ASN B CA 1
ATOM 2383 C C . ASN B 1 76 ? -3.57 -2.354 17.516 1 84.38 76 ASN B C 1
ATOM 2385 O O . ASN B 1 76 ? -4.406 -2.408 18.422 1 84.38 76 ASN B O 1
ATOM 2389 N N . GLY B 1 77 ? -3.275 -3.322 16.703 1 79.62 77 GLY B N 1
ATOM 2390 C CA . GLY B 1 77 ? -3.918 -4.605 16.922 1 79.62 77 GLY B CA 1
ATOM 2391 C C . GLY B 1 77 ? -5.32 -4.68 16.359 1 79.62 77 GLY B C 1
ATOM 2392 O O . GLY B 1 77 ? -6.121 -5.523 16.766 1 79.62 77 GLY B O 1
ATOM 2393 N N . ASP B 1 78 ? -5.48 -3.707 15.578 1 82.06 78 ASP B N 1
ATOM 2394 C CA . ASP B 1 78 ? -6.77 -3.777 14.891 1 82.06 78 ASP B CA 1
ATOM 2395 C C . ASP B 1 78 ? -6.648 -4.516 13.562 1 82.06 78 ASP B C 1
ATOM 2397 O O . ASP B 1 78 ? -5.59 -5.062 13.242 1 82.06 78 ASP B O 1
ATOM 2401 N N . GLY B 1 79 ? -7.773 -5.051 12.938 1 85.44 79 GLY B N 1
ATOM 2402 C CA . GLY B 1 79 ? -7.852 -5.816 11.703 1 85.44 79 GLY B CA 1
ATOM 2403 C C . GLY B 1 79 ? -7.109 -5.176 10.547 1 85.44 79 GLY B C 1
ATOM 2404 O O . GLY B 1 79 ? -7.09 -5.711 9.438 1 85.44 79 GLY B O 1
ATOM 2405 N N . HIS B 1 80 ? -6.223 -3.988 10.844 1 90.19 80 HIS B N 1
ATOM 2406 C CA . HIS B 1 80 ? -5.594 -3.244 9.758 1 90.19 80 HIS B CA 1
ATOM 2407 C C . HIS B 1 80 ? -4.078 -3.416 9.773 1 90.19 80 HIS B C 1
ATOM 2409 O O . HIS B 1 80 ? -3.35 -2.566 9.258 1 90.19 80 HIS B O 1
ATOM 2415 N N . PHE B 1 81 ? -3.594 -4.488 10.312 1 92.38 81 PHE B N 1
ATOM 2416 C CA . PHE B 1 81 ? -2.16 -4.699 10.484 1 92.38 81 PHE B CA 1
ATOM 2417 C C . PHE B 1 81 ? -1.45 -4.699 9.133 1 92.38 81 PHE B C 1
ATOM 2419 O O . PHE B 1 81 ? -0.433 -4.023 8.961 1 92.38 81 PHE B O 1
ATOM 2426 N N . SER B 1 82 ? -1.915 -5.418 8.188 1 93.81 82 SER B N 1
ATOM 2427 C CA . SER B 1 82 ? -1.296 -5.508 6.867 1 93.81 82 SER B CA 1
ATOM 2428 C C . SER B 1 82 ? -1.278 -4.152 6.168 1 93.81 82 SER B C 1
ATOM 2430 O O . SER B 1 82 ? -0.249 -3.736 5.633 1 93.81 82 SER B O 1
ATOM 2432 N N . SER B 1 83 ? -2.434 -3.453 6.238 1 94.19 83 SER B N 1
ATOM 2433 C CA . SER B 1 83 ? -2.535 -2.139 5.613 1 94.19 83 SER B CA 1
ATOM 2434 C C . SER B 1 83 ? -1.585 -1.142 6.27 1 94.19 83 SER B C 1
ATOM 2436 O O . SER B 1 83 ? -0.948 -0.34 5.582 1 94.19 83 SER B O 1
ATOM 2438 N N . ASP B 1 84 ? -1.472 -1.207 7.605 1 96.06 84 ASP B N 1
ATOM 2439 C CA . ASP B 1 84 ? -0.602 -0.287 8.336 1 96.06 84 ASP B CA 1
ATOM 2440 C C . ASP B 1 84 ? 0.862 -0.504 7.957 1 96.06 84 ASP B C 1
ATOM 2442 O O . ASP B 1 84 ? 1.613 0.458 7.781 1 96.06 84 ASP B O 1
ATOM 2446 N N . LEU B 1 85 ? 1.234 -1.695 7.82 1 96.12 85 LEU B N 1
ATOM 2447 C CA . LEU B 1 85 ? 2.611 -1.99 7.438 1 96.12 85 LEU B CA 1
ATOM 2448 C C . LEU B 1 85 ? 2.873 -1.584 5.992 1 96.12 85 LEU B C 1
ATOM 2450 O O . LEU B 1 85 ? 3.936 -1.043 5.68 1 96.12 85 LEU B O 1
ATOM 2454 N N . GLU B 1 86 ? 1.898 -1.871 5.109 1 96.75 86 GLU B N 1
ATOM 2455 C CA . GLU B 1 86 ? 2.031 -1.465 3.715 1 96.75 86 GLU B CA 1
ATOM 2456 C C . GLU B 1 86 ? 2.268 0.039 3.6 1 96.75 86 GLU B C 1
ATOM 2458 O O . GLU B 1 86 ? 3.143 0.478 2.852 1 96.75 86 GLU B O 1
ATOM 2463 N N . VAL B 1 87 ? 1.523 0.784 4.352 1 96.88 87 VAL B N 1
ATOM 2464 C CA . VAL B 1 87 ? 1.585 2.24 4.27 1 96.88 87 VAL B CA 1
ATOM 2465 C C . VAL B 1 87 ? 2.934 2.73 4.789 1 96.88 87 VAL B C 1
ATOM 2467 O O . VAL B 1 87 ? 3.477 3.719 4.289 1 96.88 87 VAL B O 1
ATOM 2470 N N . CYS B 1 88 ? 3.432 2.133 5.816 1 97 88 CYS B N 1
ATOM 2471 C CA . CYS B 1 88 ? 4.734 2.523 6.348 1 97 88 CYS B CA 1
ATOM 2472 C C . CYS B 1 88 ? 5.84 2.246 5.336 1 97 88 CYS B C 1
ATOM 2474 O O . CYS B 1 88 ? 6.734 3.07 5.145 1 97 88 CYS B O 1
ATOM 2476 N N . VAL B 1 89 ? 5.781 1.104 4.723 1 97 89 VAL B N 1
ATOM 2477 C CA . VAL B 1 89 ? 6.758 0.784 3.684 1 97 89 VAL B CA 1
ATOM 2478 C C . VAL B 1 89 ? 6.652 1.799 2.549 1 97 89 VAL B C 1
ATOM 2480 O O . VAL B 1 89 ? 7.668 2.297 2.057 1 97 89 VAL B O 1
ATOM 2483 N N . LEU B 1 90 ? 5.43 2.1 2.152 1 97.62 90 LEU B N 1
ATOM 2484 C CA . LEU B 1 90 ? 5.219 3.059 1.074 1 97.62 90 LEU B CA 1
ATOM 2485 C C . LEU B 1 90 ? 5.754 4.434 1.456 1 97.62 90 LEU B C 1
ATOM 2487 O O . LEU B 1 90 ? 6.324 5.137 0.618 1 97.62 90 LEU B O 1
ATOM 2491 N N . GLY B 1 91 ? 5.562 4.852 2.666 1 96.38 91 GLY B N 1
ATOM 2492 C CA . GLY B 1 91 ? 6.043 6.141 3.135 1 96.38 91 GLY B CA 1
ATOM 2493 C C . GLY B 1 91 ? 7.547 6.301 2.996 1 96.38 91 GLY B C 1
ATOM 2494 O O . GLY B 1 91 ? 8.031 7.391 2.686 1 96.38 91 GLY B O 1
ATOM 2495 N N . PHE B 1 92 ? 8.281 5.25 3.141 1 94.81 92 PHE B N 1
ATOM 2496 C CA . PHE B 1 92 ? 9.742 5.297 3.072 1 94.81 92 PHE B CA 1
ATOM 2497 C C . PHE B 1 92 ? 10.219 5.066 1.646 1 94.81 92 PHE B C 1
ATOM 2499 O O . PHE B 1 92 ? 11.172 5.707 1.197 1 94.81 92 PHE B O 1
ATOM 2506 N N . ALA B 1 93 ? 9.57 4.215 0.963 1 95.56 93 ALA B N 1
ATOM 2507 C CA . ALA B 1 93 ? 10.07 3.801 -0.347 1 95.56 93 ALA B CA 1
ATOM 2508 C C . ALA B 1 93 ? 9.602 4.762 -1.438 1 95.56 93 ALA B C 1
ATOM 2510 O O . ALA B 1 93 ? 10.328 5.008 -2.406 1 95.56 93 ALA B O 1
ATOM 2511 N N . ALA B 1 94 ? 8.352 5.203 -1.294 1 95.88 94 ALA B N 1
ATOM 2512 C CA . ALA B 1 94 ? 7.773 6.066 -2.318 1 95.88 94 ALA B CA 1
ATOM 2513 C C . ALA B 1 94 ? 6.797 7.066 -1.704 1 95.88 94 ALA B C 1
ATOM 2515 O O . ALA B 1 94 ? 5.598 7.02 -1.984 1 95.88 94 ALA B O 1
ATOM 2516 N N . PRO B 1 95 ? 7.359 7.973 -1.042 1 94.81 95 PRO B N 1
ATOM 2517 C CA . PRO B 1 95 ? 6.488 8.938 -0.369 1 94.81 95 PRO B CA 1
ATOM 2518 C C . PRO B 1 95 ? 5.621 9.734 -1.345 1 94.81 95 PRO B C 1
ATOM 2520 O O . PRO B 1 95 ? 4.523 10.172 -0.985 1 94.81 95 PRO B O 1
ATOM 2523 N N . CYS B 1 96 ? 6.043 9.922 -2.623 1 95.44 96 CYS B N 1
ATOM 2524 C CA . CYS B 1 96 ? 5.227 10.633 -3.604 1 95.44 96 CYS B CA 1
ATOM 2525 C C . CYS B 1 96 ? 3.934 9.875 -3.889 1 95.44 96 CYS B C 1
ATOM 2527 O O . CYS B 1 96 ? 2.875 10.492 -4.039 1 95.44 96 CYS B O 1
ATOM 2529 N N . VAL B 1 97 ? 4.008 8.555 -3.938 1 96.88 97 VAL B N 1
ATOM 2530 C CA . VAL B 1 97 ? 2.842 7.727 -4.219 1 96.88 97 VAL B CA 1
ATOM 2531 C C . VAL B 1 97 ? 1.896 7.742 -3.02 1 96.88 97 VAL B C 1
ATOM 2533 O O . VAL B 1 97 ? 0.682 7.883 -3.182 1 96.88 97 VAL B O 1
ATOM 2536 N N . LEU B 1 98 ? 2.484 7.605 -1.829 1 97.25 98 LEU B N 1
ATOM 2537 C CA . LEU B 1 98 ? 1.652 7.613 -0.631 1 97.25 98 LEU B CA 1
ATOM 2538 C C . LEU B 1 98 ? 0.958 8.961 -0.46 1 97.25 98 LEU B C 1
ATOM 2540 O O . LEU B 1 98 ? -0.224 9.016 -0.117 1 97.25 98 LEU B O 1
ATOM 2544 N N . TYR B 1 99 ? 1.731 10.047 -0.713 1 96.69 99 TYR B N 1
ATOM 2545 C CA . TYR B 1 99 ? 1.151 11.383 -0.623 1 96.69 99 TYR B CA 1
ATOM 2546 C C . TYR B 1 99 ? -0.008 11.547 -1.599 1 96.69 99 TYR B C 1
ATOM 2548 O O . TYR B 1 99 ? -1.077 12.039 -1.228 1 96.69 99 TYR B O 1
ATOM 2556 N N . GLY B 1 100 ? 0.23 11.156 -2.811 1 96.69 100 GLY B N 1
ATOM 2557 C CA . GLY B 1 100 ? -0.842 11.211 -3.791 1 96.69 100 GLY B CA 1
ATOM 2558 C C . GLY B 1 100 ? -2.062 10.406 -3.393 1 96.69 100 GLY B C 1
ATOM 2559 O O . GLY B 1 100 ? -3.197 10.852 -3.574 1 96.69 100 GLY B O 1
ATOM 2560 N N . SER B 1 101 ? -1.866 9.211 -2.893 1 96.19 101 SER B N 1
ATOM 2561 C CA . SER B 1 101 ? -2.961 8.344 -2.459 1 96.19 101 SER B CA 1
ATOM 2562 C C . SER B 1 101 ? -3.729 8.969 -1.298 1 96.19 101 SER B C 1
ATOM 2564 O O . SER B 1 101 ? -4.953 8.859 -1.228 1 96.19 101 SER B O 1
ATOM 2566 N N . ASN B 1 102 ? -2.98 9.562 -0.343 1 96.62 102 ASN B N 1
ATOM 2567 C CA . ASN B 1 102 ? -3.631 10.258 0.762 1 96.62 102 ASN B CA 1
ATOM 2568 C C . ASN B 1 102 ? -4.547 11.367 0.262 1 96.62 102 ASN B C 1
ATOM 2570 O O . ASN B 1 102 ? -5.672 11.516 0.74 1 96.62 102 ASN B O 1
ATOM 2574 N N . MET B 1 103 ? -4.047 12.133 -0.719 1 96.31 103 MET B N 1
ATOM 2575 C CA . MET B 1 103 ? -4.812 13.258 -1.243 1 96.31 103 MET B CA 1
ATOM 2576 C C . MET B 1 103 ? -6.051 12.773 -1.991 1 96.31 103 MET B C 1
ATOM 2578 O O . MET B 1 103 ? -7.105 13.406 -1.928 1 96.31 103 MET B O 1
ATOM 2582 N N . GLU B 1 104 ? -5.918 11.68 -2.637 1 94.94 104 GLU B N 1
ATOM 2583 C CA . GLU B 1 104 ? -7.055 11.117 -3.359 1 94.94 104 GLU B CA 1
ATOM 2584 C C . GLU B 1 104 ? -8.164 10.688 -2.4 1 94.94 104 GLU B C 1
ATOM 2586 O O . GLU B 1 104 ? -9.352 10.789 -2.729 1 94.94 104 GLU B O 1
ATOM 2591 N N . ARG B 1 105 ? -7.793 10.219 -1.242 1 92.5 105 ARG B N 1
ATOM 2592 C CA . ARG B 1 105 ? -8.773 9.805 -0.247 1 92.5 105 ARG B CA 1
ATOM 2593 C C . ARG B 1 105 ? -9.352 11.008 0.492 1 92.5 105 ARG B C 1
ATOM 2595 O O . ARG B 1 105 ? -10.516 11 0.887 1 92.5 105 ARG B O 1
ATOM 2602 N N . LEU B 1 106 ? -8.523 11.992 0.697 1 93.44 106 LEU B N 1
ATOM 2603 C CA . LEU B 1 106 ? -8.977 13.203 1.374 1 93.44 106 LEU B CA 1
ATOM 2604 C C . LEU B 1 106 ? -9.906 14.016 0.476 1 93.44 106 LEU B C 1
ATOM 2606 O O . LEU B 1 106 ? -10.891 14.578 0.949 1 93.44 106 LEU B O 1
ATOM 2610 N N . TYR B 1 107 ? -9.523 14.047 -0.807 1 92.19 107 TYR B N 1
ATOM 2611 C CA . TYR B 1 107 ? -10.297 14.766 -1.814 1 92.19 107 TYR B CA 1
ATOM 2612 C C . TYR B 1 107 ? -10.641 13.852 -2.986 1 92.19 107 TYR B C 1
ATOM 2614 O O . TYR B 1 107 ? -10.008 13.922 -4.039 1 92.19 107 TYR B O 1
ATOM 2622 N N . PRO B 1 108 ? -11.758 13.078 -2.799 1 87.62 108 PRO B N 1
ATOM 2623 C CA . PRO B 1 108 ? -12.078 12.117 -3.854 1 87.62 108 PRO B CA 1
ATOM 2624 C C . PRO B 1 108 ? -12.492 12.789 -5.164 1 87.62 108 PRO B C 1
ATOM 2626 O O . PRO B 1 108 ? -13.578 13.359 -5.25 1 87.62 108 PRO B O 1
ATOM 2629 N N . ALA B 1 109 ? -11.602 12.914 -6.043 1 86.06 109 ALA B N 1
ATOM 2630 C CA . ALA B 1 109 ? -11.805 13.477 -7.375 1 86.06 109 ALA B CA 1
ATOM 2631 C C . ALA B 1 109 ? -10.867 12.828 -8.391 1 86.06 109 ALA B C 1
ATOM 2633 O O . ALA B 1 109 ? -9.82 12.281 -8.023 1 86.06 109 ALA B O 1
ATOM 2634 N N . PRO B 1 110 ? -11.352 12.906 -9.656 1 86 110 PRO B N 1
ATOM 2635 C CA . PRO B 1 110 ? -10.469 12.344 -10.68 1 86 110 PRO B CA 1
ATOM 2636 C C . PRO B 1 110 ? -9.148 13.086 -10.805 1 86 110 PRO B C 1
ATOM 2638 O O . PRO B 1 110 ? -9.094 14.297 -10.562 1 86 110 PRO B O 1
ATOM 2641 N N . ARG B 1 111 ? -8.07 12.516 -11.055 1 90.62 111 ARG B N 1
ATOM 2642 C CA . ARG B 1 111 ? -6.746 13.031 -11.391 1 90.62 111 ARG B CA 1
ATOM 2643 C C . ARG B 1 111 ? -6.059 13.617 -10.164 1 90.62 111 ARG B C 1
ATOM 2645 O O . ARG B 1 111 ? -4.953 14.148 -10.258 1 90.62 111 ARG B O 1
ATOM 2652 N N . VAL B 1 112 ? -6.684 13.602 -9 1 93.88 112 VAL B N 1
ATOM 2653 C CA . VAL B 1 112 ? -6.078 14.156 -7.793 1 93.88 112 VAL B CA 1
ATOM 2654 C C . VAL B 1 112 ? -4.801 13.383 -7.457 1 93.88 112 VAL B C 1
ATOM 2656 O O . VAL B 1 112 ? -3.787 13.977 -7.094 1 93.88 112 VAL B O 1
ATOM 2659 N N . PHE B 1 113 ? -4.828 12.125 -7.66 1 95.12 113 PHE B N 1
ATOM 2660 C CA . PHE B 1 113 ? -3.664 11.305 -7.363 1 95.12 113 PHE B CA 1
ATOM 2661 C C . PHE B 1 113 ? -2.479 11.711 -8.227 1 95.12 113 PHE B C 1
ATOM 2663 O O . PHE B 1 113 ? -1.395 12 -7.719 1 95.12 113 PHE B O 1
ATOM 2670 N N . VAL B 1 114 ? -2.705 11.742 -9.508 1 94.06 114 VAL B N 1
ATOM 2671 C CA . VAL B 1 114 ? -1.624 11.984 -10.453 1 94.06 114 VAL B CA 1
ATOM 2672 C C . VAL B 1 114 ? -1.062 13.391 -10.25 1 94.06 114 VAL B C 1
ATOM 2674 O O . VAL B 1 114 ? 0.157 13.578 -10.242 1 94.06 114 VAL B O 1
ATOM 2677 N N . ASP B 1 115 ? -1.948 14.328 -10.016 1 95.75 115 ASP B N 1
ATOM 2678 C CA . ASP B 1 115 ? -1.519 15.719 -9.859 1 95.75 115 ASP B CA 1
ATOM 2679 C C . ASP B 1 115 ? -0.644 15.883 -8.625 1 95.75 115 ASP B C 1
ATOM 2681 O O . ASP B 1 115 ? 0.408 16.516 -8.68 1 95.75 115 ASP B O 1
ATOM 2685 N N . HIS B 1 116 ? -1.048 15.32 -7.598 1 96.19 116 HIS B N 1
ATOM 2686 C CA . HIS B 1 116 ? -0.305 15.492 -6.355 1 96.19 116 HIS B CA 1
ATOM 2687 C C . HIS B 1 116 ? 0.956 14.641 -6.344 1 96.19 116 HIS B C 1
ATOM 2689 O O . HIS B 1 116 ? 1.974 15.031 -5.77 1 96.19 116 HIS B O 1
ATOM 2695 N N . CYS B 1 117 ? 0.862 13.445 -6.926 1 95.12 117 CYS B N 1
ATOM 2696 C CA . CYS B 1 117 ? 2.057 12.617 -7.039 1 95.12 117 CYS B CA 1
ATOM 2697 C C . CYS B 1 117 ? 3.127 13.312 -7.871 1 95.12 117 CYS B C 1
ATOM 2699 O O . CYS B 1 117 ? 4.293 13.359 -7.477 1 95.12 117 CYS B O 1
ATOM 2701 N N . LEU B 1 118 ? 2.693 13.859 -9.008 1 95.56 118 LEU B N 1
ATOM 2702 C CA . LEU B 1 118 ? 3.625 14.562 -9.883 1 95.56 118 LEU B CA 1
ATOM 2703 C C . LEU B 1 118 ? 4.191 15.805 -9.203 1 95.56 118 LEU B C 1
ATOM 2705 O O . LEU B 1 118 ? 5.383 16.094 -9.32 1 95.56 118 LEU B O 1
ATOM 2709 N N . HIS B 1 119 ? 3.271 16.547 -8.555 1 95.12 119 HIS B N 1
ATOM 2710 C CA . HIS B 1 119 ? 3.705 17.719 -7.82 1 95.12 119 HIS B CA 1
ATOM 2711 C C . HIS B 1 119 ? 4.781 17.375 -6.797 1 95.12 119 HIS B C 1
ATOM 2713 O O . HIS B 1 119 ? 5.832 18.016 -6.754 1 95.12 119 HIS B O 1
ATOM 2719 N N . TYR B 1 120 ? 4.582 16.391 -5.984 1 95.06 120 TYR B N 1
ATOM 2720 C CA . TYR B 1 120 ? 5.539 15.953 -4.98 1 95.06 120 TYR B CA 1
ATOM 2721 C C . TYR B 1 120 ? 6.844 15.508 -5.629 1 95.06 120 TYR B C 1
ATOM 2723 O O . TYR B 1 120 ? 7.93 15.859 -5.16 1 95.06 120 TYR B O 1
ATOM 2731 N N . SER B 1 121 ? 6.738 14.75 -6.691 1 94.44 121 SER B N 1
ATOM 2732 C CA . SER B 1 121 ? 7.922 14.242 -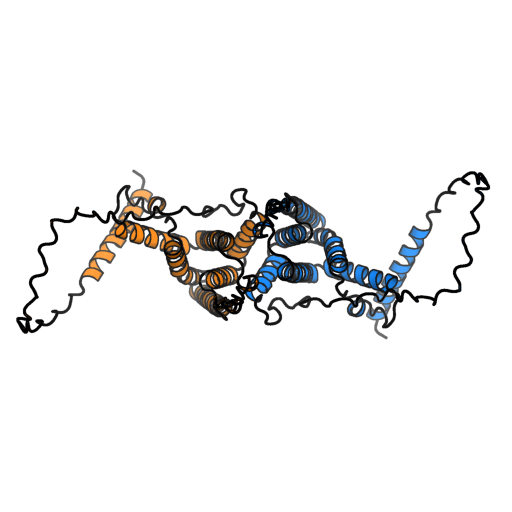7.387 1 94.44 121 SER B CA 1
ATOM 2733 C C . SER B 1 121 ? 8.758 15.391 -7.945 1 94.44 121 SER B C 1
ATOM 2735 O O . SER B 1 121 ? 9.992 15.352 -7.879 1 94.44 121 SER B O 1
ATOM 2737 N N . TRP B 1 122 ? 8.047 16.312 -8.469 1 94.44 122 TRP B N 1
ATOM 2738 C CA . TRP B 1 122 ? 8.75 17.484 -9.008 1 94.44 122 TRP B CA 1
ATOM 2739 C C . TRP B 1 122 ? 9.5 18.219 -7.902 1 94.44 122 TRP B C 1
ATOM 2741 O O . TRP B 1 122 ? 10.648 18.625 -8.094 1 94.44 122 TRP B O 1
ATOM 2751 N N . LEU B 1 123 ? 8.906 18.453 -6.82 1 92.5 123 LEU B N 1
ATOM 2752 C CA . LEU B 1 123 ? 9.539 19.125 -5.695 1 92.5 123 LEU B CA 1
ATOM 2753 C C . LEU B 1 123 ? 10.719 18.297 -5.168 1 92.5 123 LEU B C 1
ATOM 2755 O O . LEU B 1 123 ? 11.742 18.859 -4.781 1 92.5 123 LEU B O 1
ATOM 2759 N N . TYR B 1 124 ? 10.539 17.031 -5.082 1 90.62 124 TYR B N 1
ATOM 2760 C CA . TYR B 1 124 ? 11.617 16.156 -4.664 1 90.62 124 TYR B CA 1
ATOM 2761 C C . TYR B 1 124 ? 12.82 16.266 -5.598 1 90.62 124 TYR B C 1
ATOM 2763 O O . TYR B 1 124 ? 13.961 16.359 -5.141 1 90.62 124 TYR B O 1
ATOM 2771 N N . PHE B 1 125 ? 12.508 16.234 -6.867 1 92.94 125 PHE B N 1
ATOM 2772 C CA . PHE B 1 125 ? 13.562 16.344 -7.863 1 92.94 125 PHE B CA 1
ATOM 2773 C C . PHE B 1 125 ? 14.312 17.672 -7.703 1 92.94 125 PHE B C 1
ATOM 2775 O O . PHE B 1 125 ? 15.547 17.688 -7.711 1 92.94 125 PHE B O 1
ATOM 2782 N N . LEU B 1 126 ? 13.57 18.719 -7.609 1 90.62 126 LEU B N 1
ATOM 2783 C CA . LEU B 1 126 ? 14.156 20.047 -7.434 1 90.62 126 LEU B CA 1
ATOM 2784 C C . LEU B 1 126 ? 15 20.109 -6.164 1 90.62 126 LEU B C 1
ATOM 2786 O O . LEU B 1 126 ? 16.109 20.656 -6.172 1 90.62 126 LEU B O 1
ATOM 2790 N N . GLY B 1 127 ? 14.453 19.625 -5.059 1 88.06 127 GLY B N 1
ATOM 2791 C CA . GLY B 1 127 ? 15.195 19.594 -3.809 1 88.06 127 GLY B CA 1
ATOM 2792 C C . GLY B 1 127 ? 16.469 18.781 -3.887 1 88.06 127 GLY B C 1
ATOM 2793 O O . GLY B 1 127 ? 17.5 19.172 -3.338 1 88.06 127 GLY B O 1
ATOM 2794 N N . SER B 1 128 ? 16.328 17.641 -4.562 1 88 128 SER B N 1
ATOM 2795 C CA . SER B 1 128 ? 17.5 16.781 -4.727 1 88 128 SER B CA 1
ATOM 2796 C C . SER B 1 128 ? 18.562 17.469 -5.582 1 88 128 SER B C 1
ATOM 2798 O O . SER B 1 128 ? 19.766 17.328 -5.309 1 88 128 SER B O 1
ATOM 2800 N N . LEU B 1 129 ? 18.156 18.141 -6.555 1 88.5 129 LEU B N 1
ATOM 2801 C CA . LEU B 1 129 ? 19.062 18.828 -7.453 1 88.5 129 LEU B CA 1
ATOM 2802 C C . LEU B 1 129 ? 19.734 20 -6.738 1 88.5 129 LEU B C 1
ATOM 2804 O O . LEU B 1 129 ? 20.953 20.203 -6.883 1 88.5 129 LEU B O 1
ATOM 2808 N N . LEU B 1 130 ? 19.047 20.672 -5.988 1 87.75 130 LEU B N 1
ATOM 2809 C CA . LEU B 1 130 ? 19.531 21.906 -5.383 1 87.75 130 LEU B CA 1
ATOM 2810 C C . LEU B 1 130 ? 20.25 21.625 -4.074 1 87.75 130 LEU B C 1
ATOM 2812 O O . LEU B 1 130 ? 21.25 22.281 -3.762 1 87.75 130 LEU B O 1
ATOM 2816 N N . PHE B 1 131 ? 19.734 20.719 -3.248 1 84.81 131 PHE B N 1
ATOM 2817 C CA . PHE B 1 131 ? 20.234 20.562 -1.884 1 84.81 131 PHE B CA 1
ATOM 2818 C C . PHE B 1 131 ? 20.734 19.156 -1.648 1 84.81 131 PHE B C 1
ATOM 2820 O O . PHE B 1 131 ? 21.25 18.844 -0.567 1 84.81 131 PHE B O 1
ATOM 2827 N N . ASN B 1 132 ? 20.562 18.266 -2.605 1 77.31 132 ASN B N 1
ATOM 2828 C CA . ASN B 1 132 ? 20.922 16.859 -2.488 1 77.31 132 ASN B CA 1
ATOM 2829 C C . ASN B 1 132 ? 20.109 16.172 -1.392 1 77.31 132 ASN B C 1
ATOM 2831 O O . ASN B 1 132 ? 20.656 15.344 -0.65 1 77.31 132 ASN B O 1
ATOM 2835 N N . ALA B 1 133 ? 18.953 16.734 -1.051 1 72.38 133 ALA B N 1
ATOM 2836 C CA . ALA B 1 133 ? 18.094 16.188 -0.016 1 72.38 133 ALA B CA 1
ATOM 2837 C C . ALA B 1 133 ? 16.625 16.406 -0.349 1 72.38 133 ALA B C 1
ATOM 2839 O O . ALA B 1 133 ? 16.297 17.281 -1.157 1 72.38 133 ALA B O 1
ATOM 2840 N N . ASN B 1 134 ? 15.789 15.406 0.089 1 68.44 134 ASN B N 1
ATOM 2841 C CA . ASN B 1 134 ? 14.352 15.602 -0.006 1 68.44 134 ASN B CA 1
ATOM 2842 C C . ASN B 1 134 ? 13.852 16.609 1.031 1 68.44 134 ASN B C 1
ATOM 2844 O O . ASN B 1 134 ? 13.148 16.234 1.975 1 68.44 134 ASN B O 1
ATOM 2848 N N . ASN B 1 135 ? 14.164 17.891 0.822 1 77.94 135 ASN B N 1
ATOM 2849 C CA . ASN B 1 135 ? 13.812 18.844 1.866 1 77.94 135 ASN B CA 1
ATOM 2850 C C . ASN B 1 135 ? 12.695 19.781 1.42 1 77.94 135 ASN B C 1
ATOM 2852 O O . ASN B 1 135 ? 12.156 20.531 2.227 1 77.94 135 ASN B O 1
ATOM 2856 N N . ILE B 1 136 ? 12.312 19.688 0.226 1 84.12 136 ILE B N 1
ATOM 2857 C CA . ILE B 1 136 ? 11.32 20.625 -0.277 1 84.12 136 ILE B CA 1
ATOM 2858 C C . ILE B 1 136 ? 9.961 19.953 -0.369 1 84.12 136 ILE B C 1
ATOM 2860 O O . ILE B 1 136 ? 8.945 20.516 0.053 1 84.12 136 ILE B O 1
ATOM 2864 N N . ALA B 1 137 ? 9.859 18.734 -0.803 1 89.38 137 ALA B N 1
ATOM 2865 C CA . ALA B 1 137 ? 8.617 18.016 -1.085 1 89.38 137 ALA B CA 1
ATOM 2866 C C . ALA B 1 137 ? 7.773 17.859 0.179 1 89.38 137 ALA B C 1
ATOM 2868 O O . ALA B 1 137 ? 6.551 18.016 0.141 1 89.38 137 ALA B O 1
ATOM 2869 N N . PRO B 1 138 ? 8.43 17.703 1.362 1 89.75 138 PRO B N 1
ATOM 2870 C CA . PRO B 1 138 ? 7.637 17.484 2.574 1 89.75 138 PRO B CA 1
ATOM 2871 C C . PRO B 1 138 ? 6.785 18.703 2.951 1 89.75 138 PRO B C 1
ATOM 2873 O O . PRO B 1 138 ? 5.762 18.562 3.625 1 89.75 138 PRO B O 1
ATOM 2876 N N . TRP B 1 139 ? 7.148 19.844 2.432 1 88.25 139 TRP B N 1
ATOM 2877 C CA . TRP B 1 139 ? 6.414 21.062 2.77 1 88.25 139 TRP B CA 1
ATOM 2878 C C . TRP B 1 139 ? 5.035 21.047 2.121 1 88.25 139 TRP B C 1
ATOM 2880 O O . TRP B 1 139 ? 4.094 21.656 2.641 1 88.25 139 TRP B O 1
ATOM 2890 N N . SER B 1 140 ? 4.938 20.406 1.02 1 87.12 140 SER B N 1
ATOM 2891 C CA . SER B 1 140 ? 3.646 20.312 0.344 1 87.12 140 SER B CA 1
ATOM 2892 C C . SER B 1 140 ? 2.662 19.469 1.14 1 87.12 140 SER B C 1
ATOM 2894 O O . SER B 1 140 ? 1.448 19.594 0.975 1 87.12 140 SER B O 1
ATOM 2896 N N . SER B 1 141 ? 3.172 18.641 2.053 1 91.19 141 SER B N 1
ATOM 2897 C CA . SER B 1 141 ? 2.32 17.703 2.787 1 91.19 141 SER B CA 1
ATOM 2898 C C . SER B 1 141 ? 1.823 18.328 4.09 1 91.19 141 SER B C 1
ATOM 2900 O O . SER B 1 141 ? 0.964 17.75 4.766 1 91.19 141 SER B O 1
ATOM 2902 N N . VAL B 1 142 ? 2.336 19.547 4.469 1 92.69 142 VAL B N 1
ATOM 2903 C CA . VAL B 1 142 ? 1.929 20.188 5.711 1 92.69 142 VAL B CA 1
ATOM 2904 C C . VAL B 1 142 ? 0.456 20.594 5.625 1 92.69 142 VAL B C 1
ATOM 2906 O O . VAL B 1 142 ? -0.32 20.312 6.547 1 92.69 142 VAL B O 1
ATOM 2909 N N . ASN B 1 143 ? 0.103 21.141 4.496 1 90.81 143 ASN B N 1
ATOM 2910 C CA . ASN B 1 143 ? -1.273 21.594 4.328 1 90.81 143 ASN B CA 1
ATOM 2911 C C . ASN B 1 143 ? -2.256 20.438 4.355 1 90.81 143 ASN B C 1
ATOM 2913 O O . ASN B 1 143 ? -3.371 20.562 4.867 1 90.81 143 ASN B O 1
ATOM 2917 N N . SER B 1 144 ? -1.841 19.375 3.783 1 91.88 144 SER B N 1
ATOM 2918 C CA . SER B 1 144 ? -2.727 18.203 3.781 1 91.88 144 SER B CA 1
ATOM 2919 C C . SER B 1 144 ? -2.92 17.656 5.191 1 91.88 144 SER B C 1
ATOM 2921 O O . SER B 1 144 ? -4.008 17.188 5.535 1 91.88 144 SER B O 1
ATOM 2923 N N . ARG B 1 145 ? -1.915 17.672 5.957 1 93.88 145 ARG B N 1
ATOM 2924 C CA . ARG B 1 145 ? -2.033 17.203 7.332 1 93.88 145 ARG B CA 1
ATOM 2925 C C . ARG B 1 145 ? -2.967 18.094 8.141 1 93.88 145 ARG B C 1
ATOM 2927 O O . ARG B 1 145 ? -3.795 17.609 8.914 1 93.88 145 ARG B O 1
ATOM 2934 N N . VAL B 1 146 ? -2.822 19.422 7.969 1 93.06 146 VAL B N 1
ATOM 2935 C CA . VAL B 1 146 ? -3.691 20.359 8.656 1 93.06 146 VAL B CA 1
ATOM 2936 C C . VAL B 1 146 ? -5.141 20.156 8.219 1 93.06 146 VAL B C 1
ATOM 2938 O O . VAL B 1 146 ? -6.047 20.125 9.055 1 93.06 146 VAL B O 1
ATOM 2941 N N . ALA B 1 147 ? -5.297 19.984 6.926 1 93.06 147 ALA B N 1
ATOM 2942 C CA . ALA B 1 147 ? -6.637 19.75 6.395 1 93.06 147 ALA B CA 1
ATOM 2943 C C . ALA B 1 147 ? -7.246 18.484 6.969 1 93.06 147 ALA B C 1
ATOM 2945 O O . ALA B 1 147 ? -8.43 18.438 7.293 1 93.06 147 ALA B O 1
ATOM 2946 N N . LEU B 1 148 ? -6.477 17.484 7.066 1 94.06 148 LEU B N 1
ATOM 2947 C CA . LEU B 1 148 ? -6.922 16.219 7.621 1 94.06 148 LEU B CA 1
ATOM 2948 C C . LEU B 1 148 ? -7.328 16.375 9.086 1 94.06 148 LEU B C 1
ATOM 2950 O O . LEU B 1 148 ? -8.367 15.852 9.5 1 94.06 148 LEU B O 1
ATOM 2954 N N . ARG B 1 149 ? -6.562 17.094 9.852 1 92.31 149 ARG B N 1
ATOM 2955 C CA . ARG B 1 149 ? -6.844 17.328 11.266 1 92.31 149 ARG B CA 1
ATOM 2956 C C . ARG B 1 149 ? -8.141 18.109 11.445 1 92.31 149 ARG B C 1
ATOM 2958 O O . ARG B 1 149 ? -8.945 17.812 12.328 1 92.31 149 ARG B O 1
ATOM 2965 N N . GLN B 1 150 ? -8.352 19.016 10.609 1 90.81 150 GLN B N 1
ATOM 2966 C CA . GLN B 1 150 ? -9.547 19.859 10.695 1 90.81 150 GLN B CA 1
ATOM 2967 C C . GLN B 1 150 ? -10.789 19.094 10.227 1 90.81 150 GLN B C 1
ATOM 2969 O O . GLN B 1 150 ? -11.852 19.203 10.836 1 90.81 150 GLN B O 1
ATOM 2974 N N . LYS B 1 151 ? -10.617 18.375 9.125 1 92.56 151 LYS B N 1
ATOM 2975 C CA . LYS B 1 151 ? -11.742 17.625 8.562 1 92.56 151 LYS B CA 1
ATOM 2976 C C . LYS B 1 151 ? -12.289 16.625 9.57 1 92.56 151 LYS B C 1
ATOM 2978 O O . LYS B 1 151 ? -13.508 16.469 9.703 1 92.56 151 LYS B O 1
ATOM 2983 N N . TYR B 1 152 ? -11.445 15.961 10.297 1 92.56 152 TYR B N 1
ATOM 2984 C CA . TYR B 1 152 ? -11.883 14.898 11.188 1 92.56 152 TYR B CA 1
ATOM 2985 C C . TYR B 1 152 ? -11.75 15.32 12.648 1 92.56 152 TYR B C 1
ATOM 2987 O O . TYR B 1 152 ? -11.922 14.508 13.555 1 92.56 152 TYR B O 1
ATOM 2995 N N . ASN B 1 153 ? -11.398 16.562 12.898 1 91 153 ASN B N 1
ATOM 2996 C CA . ASN B 1 153 ? -11.242 17.125 14.242 1 91 153 ASN B CA 1
ATOM 2997 C C . ASN B 1 153 ? -10.297 16.297 15.094 1 91 153 ASN B C 1
ATOM 2999 O O . ASN B 1 153 ? -10.633 15.906 16.219 1 91 153 ASN B O 1
ATOM 3003 N N . LEU B 1 154 ? -9.156 16.031 14.508 1 92.38 154 LEU B N 1
ATOM 3004 C CA . LEU B 1 154 ? -8.148 15.227 15.18 1 92.38 154 LEU B CA 1
ATOM 3005 C C . LEU B 1 154 ? -7.309 16.078 16.125 1 92.38 154 LEU B C 1
ATOM 3007 O O . LEU B 1 154 ? -7.16 17.281 15.922 1 92.38 154 LEU B O 1
ATOM 3011 N N . GLU B 1 155 ? -6.809 15.359 17.078 1 86.94 155 GLU B N 1
ATOM 3012 C CA . GLU B 1 155 ? -5.895 16.031 18 1 86.94 155 GLU B CA 1
ATOM 3013 C C . GLU B 1 155 ? -4.559 16.328 17.328 1 86.94 155 GLU B C 1
ATOM 3015 O O . GLU B 1 155 ? -4.125 15.602 16.438 1 86.94 155 GLU B O 1
ATOM 3020 N N . GLY B 1 156 ? -3.971 17.469 17.672 1 84.38 156 GLY B N 1
ATOM 3021 C CA . GLY B 1 156 ? -2.637 17.781 17.188 1 84.38 156 GLY B CA 1
ATOM 3022 C C . GLY B 1 156 ? -1.542 17.422 18.172 1 84.38 156 GLY B C 1
ATOM 3023 O O . GLY B 1 156 ? -1.822 16.922 19.266 1 84.38 156 GLY B O 1
ATOM 3024 N N . TYR B 1 157 ? -0.357 17.484 17.703 1 83.94 157 TYR B N 1
ATOM 3025 C CA . TYR B 1 157 ? 0.8 17.141 18.531 1 83.94 157 TYR B CA 1
ATOM 3026 C C . TYR B 1 157 ? 1.361 18.391 19.219 1 83.94 157 TYR B C 1
ATOM 3028 O O . TYR B 1 157 ? 2.459 18.344 19.781 1 83.94 157 TYR B O 1
ATOM 3036 N N . GLY B 1 158 ? 0.645 19.453 19.188 1 79 158 GLY B N 1
ATOM 3037 C CA . GLY B 1 158 ? 1.088 20.719 19.766 1 79 158 GLY B CA 1
ATOM 3038 C C . GLY B 1 158 ? 1.459 20.609 21.219 1 79 158 GLY B C 1
ATOM 3039 O O . GLY B 1 158 ? 2.451 21.203 21.656 1 79 158 GLY B O 1
ATOM 3040 N N . ASN B 1 159 ? 0.69 19.859 21.969 1 75.25 159 ASN B N 1
ATOM 3041 C CA . ASN B 1 159 ? 0.983 19.703 23.391 1 75.25 159 ASN B CA 1
ATOM 3042 C C . ASN B 1 159 ? 2.291 18.953 23.609 1 75.25 159 ASN B C 1
ATOM 3044 O O . ASN B 1 159 ? 3.004 19.203 24.594 1 75.25 159 ASN B O 1
ATOM 3048 N N . TYR B 1 160 ? 2.592 18.125 22.688 1 75.5 160 TYR B N 1
ATOM 3049 C CA . TYR B 1 160 ? 3.799 17.312 22.828 1 75.5 160 TYR B CA 1
ATOM 3050 C C . TYR B 1 160 ? 5.02 18.078 22.312 1 75.5 160 TYR B C 1
ATOM 3052 O O . TYR B 1 160 ? 6.105 17.984 22.906 1 75.5 160 TYR B O 1
ATOM 3060 N N . CYS B 1 161 ? 4.84 18.812 21.281 1 73.94 161 CYS B N 1
ATOM 3061 C CA . CYS B 1 161 ? 5.969 19.484 20.641 1 73.94 161 CYS B CA 1
ATOM 3062 C C . CYS B 1 161 ? 6.273 20.812 21.328 1 73.94 161 CYS B C 1
ATOM 3064 O O . CYS B 1 161 ? 7.438 21.156 21.531 1 73.94 161 CYS B O 1
ATOM 3066 N N . LEU B 1 162 ? 5.324 21.625 21.578 1 73.94 162 LEU B N 1
ATOM 3067 C CA . LEU B 1 162 ? 5.551 22.984 22.062 1 73.94 162 LEU B CA 1
ATOM 3068 C C . LEU B 1 162 ? 5.059 23.156 23.484 1 73.94 162 LEU B C 1
ATOM 3070 O O . LEU B 1 162 ? 5.23 24.219 24.094 1 73.94 162 LEU B O 1
ATOM 3074 N N . GLY B 1 163 ? 4.688 21.984 24.078 1 70.44 163 GLY B N 1
ATOM 3075 C CA . GLY B 1 163 ? 4.152 22.125 25.422 1 70.44 163 GLY B CA 1
ATOM 3076 C C . GLY B 1 163 ? 3.014 23.125 25.516 1 70.44 163 GLY B C 1
ATOM 3077 O O . GLY B 1 163 ? 2.912 23.875 26.484 1 70.44 163 GLY B O 1
ATOM 3078 N N . CYS B 1 164 ? 2.479 23.328 24.297 1 64.94 164 CYS B N 1
ATOM 3079 C CA . CYS B 1 164 ? 1.401 24.312 24.297 1 64.94 164 CYS B CA 1
ATOM 3080 C C . CYS B 1 164 ? 0.425 24.047 25.438 1 64.94 164 CYS B C 1
ATOM 3082 O O . CYS B 1 164 ? 0.13 22.891 25.766 1 64.94 164 CYS B O 1
ATOM 3084 N N . CYS B 1 165 ? 0.405 24.734 26.438 1 57.12 165 CYS B N 1
ATOM 3085 C CA . CYS B 1 165 ? -0.145 24.75 27.797 1 57.12 165 CYS B CA 1
ATOM 3086 C C . CYS B 1 165 ? -1.576 24.234 27.812 1 57.12 165 CYS B C 1
ATOM 3088 O O . CYS B 1 165 ? -2.242 24.203 26.766 1 57.12 165 CYS B O 1
ATOM 3090 N N . ALA B 1 166 ? -2.15 23.641 28.891 1 57.5 166 ALA B N 1
ATOM 3091 C CA . ALA B 1 166 ? -3.318 22.969 29.438 1 57.5 166 ALA B CA 1
ATOM 3092 C C . ALA B 1 166 ? -4.613 23.609 28.969 1 57.5 166 ALA B C 1
ATOM 3094 O O . ALA B 1 166 ? -5.602 22.922 28.703 1 57.5 166 ALA B O 1
ATOM 3095 N N . ASN B 1 167 ? -4.711 24.922 28.953 1 59.94 167 ASN B N 1
ATOM 3096 C CA . ASN B 1 167 ? -6.012 25.531 28.703 1 59.94 167 ASN B CA 1
ATOM 3097 C C . ASN B 1 167 ? -5.934 26.625 27.641 1 59.94 167 ASN B C 1
ATOM 3099 O O . ASN B 1 167 ? -6.176 27.797 27.938 1 59.94 167 ASN B O 1
ATOM 3103 N N . PRO B 1 168 ? -5.367 26.297 26.453 1 66.56 168 PRO B N 1
ATOM 3104 C CA . PRO B 1 168 ? -5.301 27.375 25.438 1 66.56 168 PRO B CA 1
ATOM 3105 C C . PRO B 1 168 ? -6.621 27.562 24.703 1 66.56 168 PRO B C 1
ATOM 3107 O O . PRO B 1 168 ? -7.477 26.672 24.719 1 66.56 168 PRO B O 1
ATOM 3110 N N . SER B 1 169 ? -6.953 28.797 24.344 1 77.44 169 SER B N 1
ATOM 3111 C CA . SER B 1 169 ? -8.062 29.031 23.422 1 77.44 169 SER B CA 1
ATOM 3112 C C . SER B 1 169 ? -7.965 28.125 22.203 1 77.44 169 SER B C 1
ATOM 3114 O O . SER B 1 169 ? -6.898 27.578 21.906 1 77.44 169 SER B O 1
ATOM 3116 N N . GLU B 1 170 ? -8.984 27.766 21.594 1 81.12 170 GLU B N 1
ATOM 3117 C CA . GLU B 1 170 ? -9.031 26.906 20.406 1 81.12 170 GLU B CA 1
ATOM 3118 C C . GLU B 1 170 ? -8.133 27.453 19.297 1 81.12 170 GLU B C 1
ATOM 3120 O O . GLU B 1 170 ? -7.477 26.672 18.594 1 81.12 170 GLU B O 1
ATOM 3125 N N . GLU B 1 171 ? -8.125 28.719 19.172 1 82.44 171 GLU B N 1
ATOM 3126 C CA . GLU B 1 171 ? -7.305 29.344 18.141 1 82.44 171 GLU B CA 1
ATOM 3127 C C . GLU B 1 171 ? -5.816 29.125 18.406 1 82.44 171 GLU B C 1
AT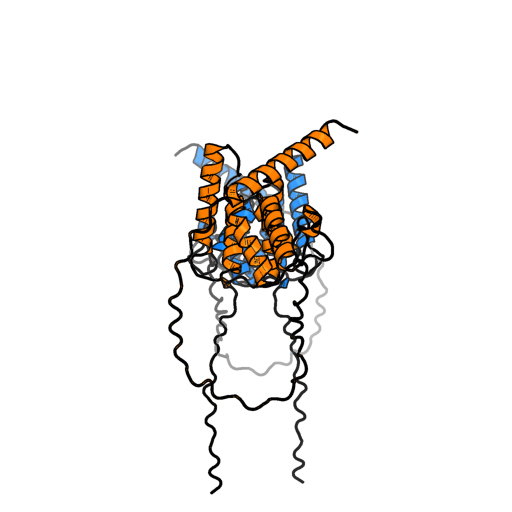OM 3129 O O . GLU B 1 171 ? -5.051 28.828 17.484 1 82.44 171 GLU B O 1
ATOM 3134 N N . THR B 1 172 ? -5.434 29.297 19.641 1 82.38 172 THR B N 1
ATOM 3135 C CA . THR B 1 172 ? -4.031 29.109 20.016 1 82.38 172 THR B CA 1
ATOM 3136 C C . THR B 1 172 ? -3.621 27.641 19.859 1 82.38 172 THR B C 1
ATOM 3138 O O . THR B 1 172 ? -2.504 27.344 19.438 1 82.38 172 THR B O 1
ATOM 3141 N N . ARG B 1 173 ? -4.531 26.844 20.219 1 82.88 173 ARG B N 1
ATOM 3142 C CA . ARG B 1 173 ? -4.254 25.406 20.109 1 82.88 173 ARG B CA 1
ATOM 3143 C C . ARG B 1 173 ? -4.039 25.016 18.641 1 82.88 173 ARG B C 1
ATOM 3145 O O . ARG B 1 173 ? -3.117 24.266 18.328 1 82.88 173 ARG B O 1
ATOM 3152 N N . GLU B 1 174 ? -4.891 25.516 17.797 1 85.25 174 GLU B N 1
ATOM 3153 C CA . GLU B 1 174 ? -4.754 25.219 16.375 1 85.25 174 GLU B CA 1
ATOM 3154 C C . GLU B 1 174 ? -3.441 25.766 15.82 1 85.25 174 GLU B C 1
ATOM 3156 O O . GLU B 1 174 ? -2.818 25.125 14.961 1 85.25 174 GLU B O 1
ATOM 3161 N N . ARG B 1 175 ? -3.096 26.906 16.266 1 85.75 175 ARG B N 1
ATOM 3162 C CA . ARG B 1 175 ? -1.83 27.484 15.812 1 85.75 175 ARG B CA 1
ATOM 3163 C C . ARG B 1 175 ? -0.651 26.625 16.266 1 85.75 175 ARG B C 1
ATOM 3165 O O . ARG B 1 175 ? 0.286 26.391 15.5 1 85.75 175 ARG B O 1
ATOM 3172 N N . CYS B 1 176 ? -0.744 26.219 17.484 1 86.31 176 CYS B N 1
ATOM 3173 C CA . CYS B 1 176 ? 0.321 25.359 18 1 86.31 176 CYS B CA 1
ATOM 3174 C C . CYS B 1 176 ? 0.401 24.047 17.234 1 86.31 176 CYS B C 1
ATOM 3176 O O . CYS B 1 176 ? 1.494 23.578 16.922 1 86.31 176 CYS B O 1
ATOM 3178 N N . ASP B 1 177 ? -0.735 23.531 17 1 89.19 177 ASP B N 1
ATOM 3179 C CA . ASP B 1 177 ? -0.785 22.266 16.266 1 89.19 177 ASP B CA 1
ATOM 3180 C C . ASP B 1 177 ? -0.234 22.438 14.859 1 89.19 177 ASP B C 1
ATOM 3182 O O . ASP B 1 177 ? 0.466 21.562 14.352 1 89.19 177 ASP B O 1
ATOM 3186 N N . SER B 1 178 ? -0.548 23.5 14.266 1 88.75 178 SER B N 1
ATOM 3187 C CA . SER B 1 178 ? -0.074 23.766 12.906 1 88.75 178 SER B CA 1
ATOM 3188 C C . SER B 1 178 ? 1.443 23.906 12.875 1 88.75 178 SER B C 1
ATOM 3190 O O . SER B 1 178 ? 2.094 23.438 11.938 1 88.75 178 SER B O 1
ATOM 3192 N N . VAL B 1 179 ? 1.989 24.562 13.844 1 88.06 179 VAL B N 1
ATOM 3193 C CA . VAL B 1 179 ? 3.438 24.734 13.93 1 88.06 179 VAL B CA 1
ATOM 3194 C C . VAL B 1 179 ? 4.098 23.359 14.109 1 88.06 179 VAL B C 1
ATOM 3196 O O . VAL B 1 179 ? 5.148 23.094 13.523 1 88.06 179 VAL B O 1
ATOM 3199 N N . CYS B 1 180 ? 3.479 22.578 14.891 1 89 180 CYS B N 1
ATOM 3200 C CA . CYS B 1 180 ? 4.027 21.234 15.102 1 89 180 CYS B CA 1
ATOM 3201 C C . CYS B 1 180 ? 3.959 20.406 13.828 1 89 180 CYS B C 1
ATOM 3203 O O . CYS B 1 180 ? 4.871 19.641 13.531 1 89 180 CYS B O 1
ATOM 3205 N N . ASP B 1 181 ? 2.877 20.531 13.102 1 91.06 181 ASP B N 1
ATOM 3206 C CA . ASP B 1 181 ? 2.77 19.844 11.812 1 91.06 181 ASP B CA 1
ATOM 3207 C C . ASP B 1 181 ? 3.896 20.266 10.875 1 91.06 181 ASP B C 1
ATOM 3209 O O . ASP B 1 181 ? 4.449 19.438 10.148 1 91.06 181 ASP B O 1
ATOM 3213 N N . LEU B 1 182 ? 4.207 21.547 10.93 1 89.44 182 LEU B N 1
ATOM 3214 C CA . LEU B 1 182 ? 5.312 22.062 10.133 1 89.44 182 LEU B CA 1
ATOM 3215 C C . LEU B 1 182 ? 6.625 21.391 10.531 1 89.44 182 LEU B C 1
ATOM 3217 O O . LEU B 1 182 ? 7.41 21 9.664 1 89.44 182 LEU B O 1
ATOM 3221 N N . PHE B 1 183 ? 6.762 21.234 11.789 1 88.75 183 PHE B N 1
ATOM 3222 C CA . PHE B 1 183 ? 7.992 20.641 12.297 1 88.75 183 PHE B CA 1
ATOM 3223 C C . PHE B 1 183 ? 8.078 19.156 11.922 1 88.75 183 PHE B C 1
ATOM 3225 O O . PHE B 1 183 ? 9.141 18.688 11.516 1 88.75 183 PHE B O 1
ATOM 3232 N N . ILE B 1 184 ? 7.004 18.516 12.07 1 89.5 184 ILE B N 1
ATOM 3233 C CA . ILE B 1 184 ? 6.973 17.078 11.812 1 89.5 184 ILE B CA 1
ATOM 3234 C C . ILE B 1 184 ? 7.293 16.812 10.344 1 89.5 184 ILE B C 1
ATOM 3236 O O . ILE B 1 184 ? 8.078 15.914 10.031 1 89.5 184 ILE B O 1
ATOM 3240 N N . HIS B 1 185 ? 6.77 17.562 9.414 1 91.25 185 HIS B N 1
ATOM 3241 C CA . HIS B 1 185 ? 7.039 17.375 7.992 1 91.25 185 HIS B CA 1
ATOM 3242 C C . HIS B 1 185 ? 8.383 17.984 7.598 1 91.25 185 HIS B C 1
ATOM 3244 O O . HIS B 1 185 ? 9.047 17.484 6.688 1 91.25 185 HIS B O 1
ATOM 3250 N N . GLY B 1 186 ? 8.734 19.062 8.258 1 85.25 186 GLY B N 1
ATOM 3251 C CA . GLY B 1 186 ? 9.977 19.75 7.945 1 85.25 186 GLY B CA 1
ATOM 3252 C C . GLY B 1 186 ? 11.211 18.938 8.281 1 85.25 186 GLY B C 1
ATOM 3253 O O . GLY B 1 186 ? 12.242 19.047 7.617 1 85.25 186 GLY B O 1
ATOM 3254 N N . LEU B 1 187 ? 11.047 18.156 9.375 1 83.88 187 LEU B N 1
ATOM 3255 C CA . LEU B 1 187 ? 12.148 17.266 9.703 1 83.88 187 LEU B CA 1
ATOM 3256 C C . LEU B 1 187 ? 12.141 16.031 8.797 1 83.88 187 LEU B C 1
ATOM 3258 O O . LEU B 1 187 ? 11.242 15.195 8.891 1 83.88 187 LEU B O 1
ATOM 3262 N N . PHE B 1 188 ? 13.117 15.859 7.992 1 77.12 188 PHE B N 1
ATOM 3263 C CA . PHE B 1 188 ? 13.188 14.875 6.914 1 77.12 188 PHE B CA 1
ATOM 3264 C C . PHE B 1 188 ? 13 13.461 7.453 1 77.12 188 PHE B C 1
ATOM 3266 O O . PHE B 1 188 ? 12.344 12.633 6.82 1 77.12 188 PHE B O 1
ATOM 3273 N N . CYS B 1 189 ? 13.461 13.234 8.664 1 86.12 189 CYS B N 1
ATOM 3274 C CA . CYS B 1 189 ? 13.43 11.875 9.188 1 86.12 189 CYS B CA 1
ATOM 3275 C C . CYS B 1 189 ? 12.031 11.508 9.672 1 86.12 189 CYS B C 1
ATOM 3277 O O . CYS B 1 189 ? 11.695 10.328 9.758 1 86.12 189 CYS B O 1
ATOM 3279 N N . LEU B 1 190 ? 11.18 12.555 9.945 1 92.25 190 LEU B N 1
ATOM 3280 C CA . LEU B 1 190 ? 9.859 12.273 10.5 1 92.25 190 LEU B CA 1
ATOM 3281 C C . LEU B 1 190 ? 8.797 12.297 9.398 1 92.25 190 LEU B C 1
ATOM 3283 O O . LEU B 1 190 ? 7.684 11.805 9.602 1 92.25 190 LEU B O 1
ATOM 3287 N N . HIS B 1 191 ? 9.156 12.82 8.242 1 93.19 191 HIS B N 1
ATOM 3288 C CA . HIS B 1 191 ? 8.195 13.047 7.16 1 93.19 191 HIS B CA 1
ATOM 3289 C C . HIS B 1 191 ? 7.539 11.742 6.73 1 93.19 191 HIS B C 1
ATOM 3291 O O . HIS B 1 191 ? 6.309 11.656 6.648 1 93.19 191 HIS B O 1
ATOM 3297 N N . PRO B 1 192 ? 8.297 10.625 6.535 1 94.44 192 PRO B N 1
ATOM 3298 C CA . PRO B 1 192 ? 7.648 9.383 6.125 1 94.44 192 PRO B CA 1
ATOM 3299 C C . PRO B 1 192 ? 6.707 8.828 7.191 1 94.44 192 PRO B C 1
ATOM 3301 O O . PRO B 1 192 ? 5.676 8.234 6.859 1 94.44 192 PRO B O 1
ATOM 3304 N N . PHE B 1 193 ? 7.02 9.078 8.383 1 95.62 193 PHE B N 1
ATOM 3305 C CA . PHE B 1 193 ? 6.176 8.594 9.469 1 95.62 193 PHE B CA 1
ATOM 3306 C C . PHE B 1 193 ? 4.875 9.391 9.531 1 95.62 193 PHE B C 1
ATOM 3308 O O . PHE B 1 193 ? 3.807 8.82 9.781 1 95.62 193 PHE B O 1
ATOM 3315 N N . ALA B 1 194 ? 4.988 10.664 9.367 1 95.38 194 ALA B N 1
ATOM 3316 C CA . ALA B 1 194 ? 3.795 11.508 9.367 1 95.38 194 ALA B CA 1
ATOM 3317 C C . ALA B 1 194 ? 2.875 11.148 8.203 1 95.38 194 ALA B C 1
ATOM 3319 O O . ALA B 1 194 ? 1.659 11.039 8.375 1 95.38 194 ALA B O 1
ATOM 3320 N N . LEU B 1 195 ? 3.453 10.977 7.031 1 96.06 195 LEU B N 1
ATOM 3321 C CA . LEU B 1 195 ? 2.68 10.57 5.863 1 96.06 195 LEU B CA 1
ATOM 3322 C C . LEU B 1 195 ? 1.971 9.242 6.113 1 96.06 195 LEU B C 1
ATOM 3324 O O . LEU B 1 195 ? 0.804 9.086 5.75 1 96.06 195 LEU B O 1
ATOM 3328 N N . ALA B 1 196 ? 2.703 8.352 6.719 1 97.31 196 ALA B N 1
ATOM 3329 C CA . ALA B 1 196 ? 2.137 7.035 6.996 1 97.31 196 ALA B CA 1
ATOM 3330 C C . ALA B 1 196 ? 0.995 7.133 8 1 97.31 196 ALA B C 1
ATOM 3332 O O . ALA B 1 196 ? -0.003 6.414 7.891 1 97.31 196 ALA B O 1
ATOM 3333 N N . GLN B 1 197 ? 1.192 7.961 9 1 96.44 197 GLN B N 1
ATOM 3334 C CA . GLN B 1 197 ? 0.122 8.125 9.977 1 96.44 197 GLN B CA 1
ATOM 3335 C C . GLN B 1 197 ? -1.147 8.656 9.32 1 96.44 197 GLN B C 1
ATOM 3337 O O . GLN B 1 197 ? -2.25 8.203 9.633 1 96.44 197 GLN B O 1
ATOM 3342 N N . GLU B 1 198 ? -0.97 9.648 8.523 1 96.69 198 GLU B N 1
ATOM 3343 C CA . GLU B 1 198 ? -2.105 10.203 7.789 1 96.69 198 GLU B CA 1
ATOM 3344 C C . GLU B 1 198 ? -2.805 9.133 6.961 1 96.69 198 GLU B C 1
ATOM 3346 O O . GLU B 1 198 ? -4.035 9.055 6.945 1 96.69 198 GLU B O 1
ATOM 3351 N N . ALA B 1 199 ? -2.029 8.32 6.305 1 97.12 199 ALA B N 1
ATOM 3352 C CA . ALA B 1 199 ? -2.588 7.262 5.469 1 97.12 199 ALA B CA 1
ATOM 3353 C C . ALA B 1 199 ? -3.355 6.246 6.309 1 97.12 199 ALA B C 1
ATOM 3355 O O . ALA B 1 199 ? -4.438 5.801 5.922 1 97.12 199 ALA B O 1
ATOM 3356 N N . ARG B 1 200 ? -2.76 5.836 7.43 1 96.25 200 ARG B N 1
ATOM 3357 C CA . ARG B 1 200 ? -3.428 4.867 8.289 1 96.25 200 ARG B CA 1
ATOM 3358 C C . ARG B 1 200 ? -4.762 5.41 8.789 1 96.25 200 ARG B C 1
ATOM 3360 O O . ARG B 1 200 ? -5.746 4.672 8.867 1 96.25 200 ARG B O 1
ATOM 3367 N N . GLU B 1 201 ? -4.816 6.641 9.086 1 95.25 201 GLU B N 1
ATOM 3368 C CA . GLU B 1 201 ? -6.059 7.266 9.531 1 95.25 201 GLU B CA 1
ATOM 3369 C C . GLU B 1 201 ? -7.094 7.293 8.414 1 95.25 201 GLU B C 1
ATOM 3371 O O . GLU B 1 201 ? -8.25 6.93 8.625 1 95.25 201 GLU B O 1
ATOM 3376 N N . LEU B 1 202 ? -6.652 7.684 7.238 1 94.94 202 LEU B N 1
ATOM 3377 C CA . LEU B 1 202 ? -7.559 7.816 6.098 1 94.94 202 LEU B CA 1
ATOM 3378 C C . LEU B 1 202 ? -8.102 6.457 5.672 1 94.94 202 LEU B C 1
ATOM 3380 O O . LEU B 1 202 ? -9.266 6.34 5.289 1 94.94 202 LEU B O 1
ATOM 3384 N N . ARG B 1 203 ? -7.238 5.422 5.77 1 92.81 203 ARG B N 1
ATOM 3385 C CA . ARG B 1 203 ? -7.652 4.098 5.312 1 92.81 203 ARG B CA 1
ATOM 3386 C C . ARG B 1 203 ? -8.625 3.461 6.297 1 92.81 203 ARG B C 1
ATOM 3388 O O . ARG B 1 203 ? -9.359 2.533 5.941 1 92.81 203 ARG B O 1
ATOM 3395 N N . ARG B 1 204 ? -8.648 3.912 7.5 1 91.19 204 ARG B N 1
ATOM 3396 C CA . ARG B 1 204 ? -9.617 3.43 8.477 1 91.19 204 ARG B CA 1
ATOM 3397 C C . ARG B 1 204 ? -10.945 4.16 8.336 1 91.19 204 ARG B C 1
ATOM 3399 O O . ARG B 1 204 ? -11.992 3.625 8.703 1 91.19 204 ARG B O 1
ATOM 3406 N N . ARG B 1 205 ? -10.961 5.324 7.723 1 89.62 205 ARG B N 1
ATOM 3407 C CA . ARG B 1 205 ? -12.172 6.148 7.68 1 89.62 205 ARG B CA 1
ATOM 3408 C C . ARG B 1 205 ? -12.805 6.109 6.297 1 89.62 205 ARG B C 1
ATOM 3410 O O . ARG B 1 205 ? -14 6.379 6.148 1 89.62 205 ARG B O 1
ATOM 3417 N N . THR B 1 206 ? -12.031 5.84 5.344 1 86.81 206 THR B N 1
ATOM 3418 C CA . THR B 1 206 ? -12.562 5.891 3.982 1 86.81 206 THR B CA 1
ATOM 3419 C C . THR B 1 206 ? -12.117 4.664 3.188 1 86.81 206 THR B C 1
ATOM 3421 O O . THR B 1 206 ? -11.023 4.137 3.406 1 86.81 206 THR B O 1
ATOM 3424 N N . LEU B 1 207 ? -12.992 4.18 2.332 1 84.75 207 LEU B N 1
ATOM 3425 C CA . LEU B 1 207 ? -12.633 3.145 1.369 1 84.75 207 LEU B CA 1
ATOM 3426 C C . LEU B 1 207 ? -11.914 3.746 0.165 1 84.75 207 LEU B C 1
ATOM 3428 O O . LEU B 1 207 ? -12.047 4.941 -0.106 1 84.75 207 LEU B O 1
ATOM 3432 N N . HIS B 1 208 ? -11.102 2.967 -0.461 1 82.62 208 HIS B N 1
ATOM 3433 C CA . HIS B 1 208 ? -10.5 3.441 -1.701 1 82.62 208 HIS B CA 1
ATOM 3434 C C . HIS B 1 208 ? -11.562 3.91 -2.688 1 82.62 208 HIS B C 1
ATOM 3436 O O . HIS B 1 208 ? -12.617 3.283 -2.811 1 82.62 208 HIS B O 1
ATOM 3442 N N . PRO B 1 209 ? -11.258 5.027 -3.287 1 77.25 209 PRO B N 1
ATOM 3443 C CA . PRO B 1 209 ? -12.273 5.602 -4.172 1 77.25 209 PRO B CA 1
ATOM 3444 C C . PRO B 1 209 ? -12.734 4.625 -5.254 1 77.25 209 PRO B C 1
ATOM 3446 O O . PRO B 1 209 ? -13.867 4.715 -5.727 1 77.25 209 PRO B O 1
ATOM 3449 N N . ALA B 1 210 ? -11.906 3.746 -5.66 1 78.25 210 ALA B N 1
ATOM 3450 C CA . ALA B 1 210 ? -12.281 2.766 -6.676 1 78.25 210 ALA B CA 1
ATOM 3451 C C . ALA B 1 210 ? -13.273 1.75 -6.113 1 78.25 210 ALA B C 1
ATOM 3453 O O . ALA B 1 210 ? -13.992 1.088 -6.867 1 78.25 210 ALA B O 1
ATOM 3454 N N . ASN B 1 211 ? -13.312 1.589 -4.793 1 74.5 211 ASN B N 1
ATOM 3455 C CA . ASN B 1 211 ? -14.164 0.591 -4.16 1 74.5 211 ASN B CA 1
ATOM 3456 C C . ASN B 1 211 ? -15.383 1.233 -3.492 1 74.5 211 ASN B C 1
ATOM 3458 O O . ASN B 1 211 ? -16.156 0.552 -2.822 1 74.5 211 ASN B O 1
ATOM 3462 N N . GLN B 1 212 ? -15.531 2.512 -3.582 1 66 212 GLN B N 1
ATOM 3463 C CA . GLN B 1 212 ? -16.688 3.162 -2.969 1 66 212 GLN B CA 1
ATOM 3464 C C . GLN B 1 212 ? -17.969 2.824 -3.721 1 66 212 GLN B C 1
ATOM 3466 O O . GLN B 1 212 ? -18 2.836 -4.953 1 66 212 GLN B O 1
ATOM 3471 N N . PRO B 1 213 ? -18.891 2.082 -2.871 1 56.97 213 PRO B N 1
ATOM 3472 C CA . PRO B 1 213 ? -20.172 1.776 -3.514 1 56.97 213 PRO B CA 1
ATOM 3473 C C . PRO B 1 213 ? -20.828 3.01 -4.117 1 56.97 213 PRO B C 1
ATOM 3475 O O . PRO B 1 213 ? -20.672 4.117 -3.6 1 56.97 213 PRO B O 1
ATOM 3478 N N . TYR B 1 214 ? -20.844 3.066 -5.41 1 47.41 214 TYR B N 1
ATOM 3479 C CA . TYR B 1 214 ? -21.688 4.121 -5.961 1 47.41 214 TYR B CA 1
ATOM 3480 C C . TYR B 1 214 ? -23.094 4.078 -5.355 1 47.41 214 TYR B C 1
ATOM 3482 O O . TYR B 1 214 ? -23.672 3.002 -5.211 1 47.41 214 TYR B O 1
ATOM 3490 N N . LEU B 1 215 ? -23.312 4.762 -4.277 1 41.5 215 LEU B N 1
ATOM 3491 C CA . LEU B 1 215 ? -24.703 4.91 -3.863 1 41.5 215 LEU B CA 1
ATOM 3492 C C . LEU B 1 215 ? -25.609 5.105 -5.07 1 41.5 215 LEU B C 1
ATOM 3494 O O . LEU B 1 215 ? -25.531 6.137 -5.746 1 41.5 215 LEU B O 1
ATOM 3498 N N . VAL B 1 216 ? -25.719 4.09 -5.93 1 36.19 216 VAL B N 1
ATOM 3499 C CA . VAL B 1 216 ? -26.891 4.242 -6.781 1 36.19 216 VAL B CA 1
ATOM 3500 C C . VAL B 1 216 ? -28.125 4.512 -5.922 1 36.19 216 VAL B C 1
ATOM 3502 O O . VAL B 1 216 ? -28.562 3.645 -5.164 1 36.19 216 VAL B O 1
ATOM 3505 N N . ILE B 1 217 ? -28.188 5.684 -5.258 1 35.81 217 ILE B N 1
ATOM 3506 C CA . ILE B 1 217 ? -29.5 6.113 -4.809 1 35.81 217 ILE B CA 1
ATOM 3507 C C . ILE B 1 217 ? -30.547 5.758 -5.855 1 35.81 217 ILE B C 1
ATOM 3509 O O . ILE B 1 217 ? -30.609 6.375 -6.922 1 35.81 217 ILE B O 1
ATOM 3513 N N . THR B 1 218 ? -30.672 4.496 -6.191 1 35.62 218 THR B N 1
ATOM 3514 C CA . THR B 1 218 ? -31.891 4.23 -6.934 1 35.62 218 THR B CA 1
ATOM 3515 C C . THR B 1 218 ? -33.094 4.828 -6.219 1 35.62 218 THR B C 1
ATOM 3517 O O . THR B 1 218 ? -33.406 4.469 -5.074 1 35.62 218 THR B O 1
ATOM 3520 N N . MET B 1 219 ? -33.344 6.129 -6.367 1 35.47 219 MET B N 1
ATOM 3521 C CA . MET B 1 219 ? -34.656 6.656 -6.008 1 35.47 219 MET B CA 1
ATOM 3522 C C . MET B 1 219 ? -35.75 5.691 -6.41 1 35.47 219 MET B C 1
ATOM 3524 O O . MET B 1 219 ? -35.906 5.383 -7.594 1 35.47 219 MET B O 1
ATOM 3528 N N . ALA B 1 220 ? -35.969 4.672 -5.586 1 36.53 220 ALA B N 1
ATOM 3529 C CA . ALA B 1 220 ? -37.219 3.932 -5.832 1 36.53 220 ALA B CA 1
ATOM 3530 C C . ALA B 1 220 ? -38.312 4.863 -6.305 1 36.53 220 ALA B C 1
ATOM 3532 O O . ALA B 1 220 ? -38.438 5.984 -5.809 1 36.53 220 ALA B O 1
ATOM 3533 N N . PRO B 1 221 ? -38.812 4.754 -7.539 1 36.41 221 PRO B N 1
ATOM 3534 C CA . PRO B 1 221 ? -39.938 5.598 -7.961 1 36.41 221 PRO B CA 1
ATOM 3535 C C . PRO B 1 221 ? -41 5.777 -6.867 1 36.41 221 PRO B C 1
ATOM 3537 O O . PRO B 1 221 ? -41.125 4.918 -5.992 1 36.41 221 PRO B O 1
ATOM 3540 N N . PRO B 1 222 ? -41.281 6.938 -6.477 1 35.41 222 PRO B N 1
ATOM 3541 C CA . PRO B 1 222 ? -42.344 7.148 -5.484 1 35.41 222 PRO B CA 1
ATOM 3542 C C . PRO B 1 222 ? -43.469 6.129 -5.598 1 35.41 222 PRO B C 1
ATOM 3544 O O . PRO B 1 222 ? -43.844 5.762 -6.707 1 35.41 222 PRO B O 1
ATOM 3547 N N . THR B 1 223 ? -43.406 5.082 -4.84 1 35.28 223 THR B N 1
ATOM 3548 C CA . THR B 1 223 ? -44.562 4.207 -4.832 1 35.28 223 THR B CA 1
ATOM 3549 C C . THR B 1 223 ? -45.844 5.012 -5.062 1 35.28 223 THR B C 1
ATOM 3551 O O . THR B 1 223 ? -45.969 6.117 -4.535 1 35.28 223 THR B O 1
ATOM 3554 N N . GLU B 1 224 ? -46.469 4.961 -6.258 1 35.69 224 GLU B N 1
ATOM 3555 C CA . GLU B 1 224 ? -47.781 5.512 -6.582 1 35.69 224 GLU B CA 1
ATOM 3556 C C . GLU B 1 224 ? -48.719 5.414 -5.391 1 35.69 224 GLU B C 1
ATOM 3558 O O . GLU B 1 224 ? -48.875 4.336 -4.816 1 35.69 224 GLU B O 1
ATOM 3563 N N . GLN B 1 225 ? -48.75 6.41 -4.457 1 33.66 225 GLN B N 1
ATOM 3564 C CA . GLN B 1 225 ? -49.844 6.57 -3.504 1 33.66 225 GLN B CA 1
ATOM 3565 C C . GLN B 1 225 ? -51.188 6.164 -4.121 1 33.66 225 GLN B C 1
ATOM 3567 O O . GLN B 1 225 ? -51.625 6.766 -5.102 1 33.66 225 GLN B O 1
ATOM 3572 N N . SER B 1 226 ? -51.375 4.867 -4.406 1 33.03 226 SER B N 1
ATOM 3573 C CA . SER B 1 226 ? -52.75 4.48 -4.707 1 33.03 226 SER B CA 1
ATOM 3574 C C . SER B 1 226 ? -53.75 5.23 -3.82 1 33.03 226 SER B C 1
ATOM 3576 O O . SER B 1 226 ? -53.656 5.168 -2.592 1 33.03 226 SER B O 1
ATOM 3578 N N . MET B 1 227 ? -54.062 6.484 -4.148 1 33.97 227 MET B N 1
ATOM 3579 C CA . MET B 1 227 ? -55.25 7.168 -3.672 1 33.97 227 MET B CA 1
ATOM 3580 C C . MET B 1 227 ? -56.438 6.199 -3.564 1 33.97 227 MET B C 1
ATOM 3582 O O . MET B 1 227 ? -56.875 5.625 -4.566 1 33.97 227 MET B O 1
ATOM 3586 N N . SER B 1 228 ? -56.375 5.203 -2.592 1 32.47 228 SER B N 1
ATOM 3587 C CA . SER B 1 228 ? -57.656 4.555 -2.293 1 32.47 228 SER B CA 1
ATOM 3588 C C . SER B 1 228 ? -58.812 5.562 -2.301 1 32.47 228 SER B C 1
ATOM 3590 O O . SER B 1 228 ? -58.75 6.559 -1.577 1 32.47 228 SER B O 1
ATOM 3592 N N . ASN B 1 229 ? -59.281 5.965 -3.494 1 30.05 229 ASN B N 1
ATOM 3593 C CA . ASN B 1 229 ? -60.594 6.57 -3.676 1 30.05 229 ASN B CA 1
ATOM 3594 C C . ASN B 1 229 ? -61.656 5.902 -2.795 1 30.05 229 ASN B C 1
ATOM 3596 O O . ASN B 1 229 ? -62.031 4.75 -3.033 1 30.05 229 ASN B O 1
ATOM 3600 N N . GLN B 1 230 ? -61.531 5.914 -1.442 1 25.45 230 GLN B N 1
ATOM 3601 C CA . GLN B 1 230 ? -62.719 5.793 -0.639 1 25.45 230 GLN B CA 1
ATOM 3602 C C . GLN B 1 230 ? -63.812 6.766 -1.113 1 25.45 230 GLN B C 1
ATOM 3604 O O . GLN B 1 230 ? -63.688 7.973 -0.892 1 25.45 230 GLN B O 1
ATOM 3609 N N . ILE B 1 231 ? -64.188 6.492 -2.365 1 24.61 231 ILE B N 1
ATOM 3610 C CA . ILE B 1 231 ? -65.625 6.738 -2.598 1 24.61 231 ILE B CA 1
ATOM 3611 C C . ILE B 1 231 ? -66.438 5.695 -1.852 1 24.61 231 ILE B C 1
ATOM 3613 O O . ILE B 1 231 ? -66.125 4.5 -1.898 1 24.61 231 ILE B O 1
#

Nearest PDB structures (foldseek):
  4q2e-assembly1_A  TM=4.103E-01  e=7.629E+00  Thermotoga maritima MSB8

Sequence (462 aa):
MNKDQEQALAEQEGLLDECKLYRGEKEPDTKEPLTQEDEEDTVTGLPVGPGPATTVVSAQMPRTPWSTGLFQCLGNGDGHFSSDLEVCVLGFAAPCVLYGSNMERLYPAPRVFVDHCLHYSWLYFLGSLLFNANNIAPWSSVNSRVALRQKYNLEGYGNYCLGCCANPSEETRERCDSVCDLFIHGLFCLHPFALAQEARELRRRTLHPANQPYLVITMAPPTEQSMSNQIMNKDQEQALAEQEGLLDECKLYRGEKEPDTKEPLTQEDEEDTVTGLPVGPGPATTVVSAQMPRTPWSTGLFQCLGNGDGHFSSDLEVCVLGFAAPCVLYGSNMERLYPAPRVFVDHCLHYSWLYFLGSLLFNANNIAPWSSVNSRVALRQKYNLEGYGNYCLGCCANPSEETRERCDSVCDLFIHGLFCLHPFALAQEARELRRRTLHPANQPYLVITMAPPTEQSMSNQI

Solvent-accessible surface area (backbone atoms only — not comparable to full-atom values): 26946 Å² total; per-residue (Å²): 134,63,72,70,63,55,52,56,52,50,53,51,52,47,52,56,52,55,58,59,60,69,66,58,69,71,76,74,82,74,76,81,75,82,68,80,74,73,77,69,78,70,74,79,70,78,83,70,66,86,59,77,77,68,68,70,64,73,71,70,72,75,61,36,72,68,86,58,53,63,83,39,42,71,44,83,81,54,76,47,37,64,61,24,38,51,38,37,50,34,18,70,77,37,42,36,56,45,51,7,47,41,46,25,65,76,46,78,50,88,63,37,34,60,53,43,22,50,51,32,45,50,35,29,50,52,21,35,70,74,68,71,35,69,70,46,30,36,60,68,50,34,60,55,52,52,49,51,30,60,74,66,38,37,56,63,55,12,54,76,71,66,54,51,62,95,79,59,56,70,70,55,45,52,50,39,18,50,53,34,42,43,49,43,24,62,37,64,86,42,26,34,34,50,53,20,33,54,38,48,49,47,61,74,74,43,68,56,77,62,68,48,75,71,76,70,72,68,72,68,70,75,72,76,74,72,71,75,72,82,117,136,64,74,70,62,57,52,56,52,51,54,51,51,50,54,56,52,56,60,60,59,71,66,58,72,72,75,73,82,77,76,81,75,81,67,81,75,74,78,69,80,68,76,78,69,77,83,70,66,87,61,75,78,68,68,71,64,74,70,71,73,75,62,36,73,68,85,58,53,61,84,40,42,70,44,82,82,51,78,47,35,63,59,25,39,51,37,38,52,32,16,71,75,36,41,37,59,45,51,7,46,40,45,25,65,76,47,78,50,88,64,37,32,59,52,44,21,50,51,32,46,50,33,28,51,52,21,35,72,73,67,71,36,70,69,47,29,37,58,68,50,34,60,54,51,53,49,51,29,62,74,66,38,38,56,64,55,11,54,76,69,68,54,52,62,97,80,59,54,71,67,57,45,52,52,39,20,50,53,34,43,44,49,44,25,63,37,63,87,41,27,32,32,50,53,21,34,54,40,48,48,47,63,73,73,42,69,57,76,62,69,47,76,72,76,70,73,67,72,68,71,75,74,75,75,72,73,76,74,83,117

InterPro domains:
  IPR006461 PLAC8 motif-containing protein [PF04749] (66-201)
  IPR006461 PLAC8 motif-containing protein [PTHR15907] (60-211)

pLDDT: mean 70.12, std 26.64, range [23.95, 97.62]